Protein AF-0000000070118207 (afdb_homodimer)

pLDDT: mean 97.58, std 2.95, range [59.22, 99.0]

Organism: Actinoplanes teichomyceticus (NCBI:txid1867)

InterPro domains:
  IPR001926 Tryptophan synthase beta chain-like, PALP domain [PF00291] (26-289)
  IPR036052 Tryptophan synthase beta chain-like, PALP domain superfamily [G3DSA:3.40.50.1100] (10-292)
  IPR036052 Tryptophan synthase beta chain-like, PALP domain superfamily [G3DSA:3.40.50.1100] (43-137)
  IPR036052 Tryptophan synthase beta chain-like, PALP domain superfamily [SSF53686] (4-296)
  IPR050147 Serine/Threonine Dehydratase [PTHR48078] (29-297)

Sequence (596 aa):
MINLADVEAAARRIDGRIRHTPTVAAGPDRWFKLEYLQHAGSFKTRGMMHKILSGPVPAAGVIAASGGNAGLAAAYAAGELGVPAEVYVPVTAPAVKVAKLGKLGARVVQTGDEYAEAYAAALIRAEETGALFCHAYDDPDMVAGNGTIGLELPAEVDTVLVAVGGGGLIAGVIAALRDRVRIVGVEPVTACALHAALAAGGPVDVPVSGVAADSLGARRAGDIPYRLAADAQIESVLVEDDAIVDARRRLWDGHRIVVEHGTAAAYAALTSGAYRPAPGERVVTLLCGANTNPADLAMINLADVEAAARRIDGRIRHTPTVAAGPDRWFKLEYLQHAGSFKTRGMMHKILSGPVPAAGVIAASGGNAGLAAAYAAGELGVPAEVYVPVTAPAVKVAKLGKLGARVVQTGDEYAEAYAAALIRAEETGALFCHAYDDPDMVAGNGTIGLELPAEVDTVLVAVGGGGLIAGVIAALRDRVRIVGVEPVTACALHAALAAGGPVDVPVSGVAADSLGARRAGDIPYRLAADAQIESVLVEDDAIVDARRRLWDGHRIVVEHGTAAAYAALTSGAYRPAPGERVVTLLCGANTNPADLA

Structure (mmCIF, N/CA/C/O backbone):
data_AF-0000000070118207-model_v1
#
loop_
_entity.id
_entity.type
_entity.pdbx_description
1 polymer 'Threonine dehydratase'
#
loop_
_atom_site.group_PDB
_atom_site.id
_atom_site.type_symbol
_atom_site.label_atom_id
_atom_site.label_alt_id
_atom_site.label_comp_id
_atom_site.label_asym_id
_atom_site.label_entity_id
_atom_site.label_seq_id
_atom_site.pdbx_PDB_ins_code
_atom_site.Cartn_x
_atom_site.Cartn_y
_atom_site.Cartn_z
_atom_site.occupancy
_atom_site.B_iso_or_equiv
_atom_site.auth_seq_id
_atom_site.auth_comp_id
_atom_site.auth_asym_id
_atom_site.auth_atom_id
_atom_site.pdbx_PDB_model_num
ATOM 1 N N . MET A 1 1 ? -0.72 -35.562 -0.215 1 88.81 1 MET A N 1
ATOM 2 C CA . MET A 1 1 ? -1.321 -34.219 -0.336 1 88.81 1 MET A CA 1
ATOM 3 C C . MET A 1 1 ? -0.496 -33.188 0.412 1 88.81 1 MET A C 1
ATOM 5 O O . MET A 1 1 ? -0.029 -33.438 1.523 1 88.81 1 MET A O 1
ATOM 9 N N . ILE A 1 2 ? -0.221 -32.125 -0.202 1 96.69 2 ILE A N 1
ATOM 10 C CA . ILE A 1 2 ? 0.568 -31.047 0.407 1 96.69 2 ILE A CA 1
ATOM 11 C C . ILE A 1 2 ? -0.095 -30.594 1.705 1 96.69 2 ILE A C 1
ATOM 13 O O . ILE A 1 2 ? -1.307 -30.359 1.744 1 96.69 2 ILE A O 1
ATOM 17 N N . ASN A 1 3 ? 0.659 -30.562 2.818 1 97.94 3 ASN A N 1
ATOM 18 C CA . ASN A 1 3 ? 0.094 -30.234 4.125 1 97.94 3 ASN A CA 1
ATOM 19 C C . ASN A 1 3 ? 0.933 -29.203 4.859 1 97.94 3 ASN A C 1
ATOM 21 O O . ASN A 1 3 ? 1.854 -28.609 4.281 1 97.94 3 ASN A O 1
ATOM 25 N N . LEU A 1 4 ? 0.571 -28.984 6.102 1 98.56 4 LEU A N 1
ATOM 26 C CA . LEU A 1 4 ? 1.187 -27.922 6.898 1 98.56 4 LEU A CA 1
ATOM 27 C C . LEU A 1 4 ? 2.682 -28.172 7.066 1 98.56 4 LEU A C 1
ATOM 29 O O . LEU A 1 4 ? 3.479 -27.234 7.023 1 98.56 4 LEU A O 1
ATOM 33 N N . ALA A 1 5 ? 3.076 -29.375 7.191 1 98.62 5 ALA A N 1
ATOM 34 C CA . ALA A 1 5 ? 4.492 -29.703 7.344 1 98.62 5 ALA A CA 1
ATOM 35 C C . ALA A 1 5 ? 5.281 -29.297 6.102 1 98.62 5 ALA A C 1
ATOM 37 O O . ALA A 1 5 ? 6.414 -28.828 6.203 1 98.62 5 ALA A O 1
ATOM 38 N N . ASP A 1 6 ? 4.688 -29.531 4.953 1 98.81 6 ASP A N 1
ATOM 39 C CA . ASP A 1 6 ? 5.32 -29.125 3.701 1 98.81 6 ASP A CA 1
ATOM 40 C C . ASP A 1 6 ? 5.477 -27.609 3.629 1 98.81 6 ASP A C 1
ATOM 42 O O . ASP A 1 6 ? 6.504 -27.109 3.168 1 98.81 6 ASP A O 1
ATOM 46 N N . VAL A 1 7 ? 4.48 -26.875 4.105 1 98.94 7 VAL A N 1
ATOM 47 C CA . VAL A 1 7 ? 4.488 -25.422 4.09 1 98.94 7 VAL A CA 1
ATOM 48 C C . VAL A 1 7 ? 5.555 -24.906 5.051 1 98.94 7 VAL A C 1
ATOM 50 O O . VAL A 1 7 ? 6.289 -23.969 4.723 1 98.94 7 VAL A O 1
ATOM 53 N N . GLU A 1 8 ? 5.656 -25.516 6.195 1 98.88 8 GLU A N 1
ATOM 54 C CA . GLU A 1 8 ? 6.664 -25.125 7.176 1 98.88 8 GLU A CA 1
ATOM 55 C C . GLU A 1 8 ? 8.078 -25.375 6.648 1 98.88 8 GLU A C 1
ATOM 57 O O . GLU A 1 8 ? 8.977 -24.562 6.871 1 98.88 8 GLU A O 1
ATOM 62 N N . ALA A 1 9 ? 8.234 -26.484 5.969 1 98.81 9 ALA A N 1
ATOM 63 C CA . ALA A 1 9 ? 9.523 -26.766 5.344 1 98.81 9 ALA A CA 1
ATOM 64 C C . ALA A 1 9 ? 9.852 -25.734 4.27 1 98.81 9 ALA A C 1
ATOM 66 O O . ALA A 1 9 ? 10.992 -25.281 4.16 1 98.81 9 ALA A O 1
ATOM 67 N N . ALA A 1 10 ? 8.852 -25.375 3.52 1 98.94 10 ALA A N 1
ATOM 68 C CA . ALA A 1 10 ? 9.016 -24.344 2.498 1 98.94 10 ALA A CA 1
ATOM 69 C C . ALA A 1 10 ? 9.406 -23.016 3.125 1 98.94 10 ALA A C 1
ATOM 71 O O . ALA A 1 10 ? 10.281 -22.312 2.609 1 98.94 10 ALA A O 1
ATOM 72 N N . ALA A 1 11 ? 8.805 -22.672 4.27 1 98.88 11 ALA A N 1
ATOM 73 C CA . ALA A 1 11 ? 9.094 -21.422 4.969 1 98.88 11 ALA A CA 1
ATOM 74 C C . ALA A 1 11 ? 10.555 -21.359 5.379 1 98.88 11 ALA A C 1
ATOM 76 O O . ALA A 1 11 ? 11.203 -20.312 5.223 1 98.88 11 ALA A O 1
ATOM 77 N N . ARG A 1 12 ? 11.062 -22.453 5.859 1 98.69 12 ARG A N 1
ATOM 78 C CA . ARG A 1 12 ? 12.469 -22.5 6.25 1 98.69 12 ARG A CA 1
ATOM 79 C C . ARG A 1 12 ? 13.383 -22.328 5.035 1 98.69 12 ARG A C 1
ATOM 81 O O . ARG A 1 12 ? 14.398 -21.641 5.113 1 98.69 12 ARG A O 1
ATOM 88 N N . ARG A 1 13 ? 12.984 -22.875 3.945 1 98.62 13 ARG A N 1
ATOM 89 C CA . ARG A 1 13 ? 13.812 -22.891 2.744 1 98.62 13 ARG A CA 1
ATOM 90 C C . ARG A 1 13 ? 13.883 -21.5 2.119 1 98.62 13 ARG A C 1
ATOM 92 O O . ARG A 1 13 ? 14.93 -21.078 1.622 1 98.62 13 ARG A O 1
ATOM 99 N N . ILE A 1 14 ? 12.766 -20.734 2.182 1 98.69 14 ILE A N 1
ATOM 100 C CA . ILE A 1 14 ? 12.75 -19.469 1.458 1 98.69 14 ILE A CA 1
ATOM 101 C C . ILE A 1 14 ? 12.984 -18.312 2.43 1 98.69 14 ILE A C 1
ATOM 103 O O . ILE A 1 14 ? 12.898 -17.141 2.047 1 98.69 14 ILE A O 1
ATOM 107 N N . ASP A 1 15 ? 13.305 -18.656 3.688 1 97.75 15 ASP A N 1
ATOM 108 C CA . ASP A 1 15 ? 13.57 -17.641 4.695 1 97.75 15 ASP A CA 1
ATOM 109 C C . ASP A 1 15 ? 14.688 -16.703 4.242 1 97.75 15 ASP A C 1
ATOM 111 O O . ASP A 1 15 ? 15.719 -17.156 3.738 1 97.75 15 ASP A O 1
ATOM 115 N N . GLY A 1 16 ? 14.453 -15.367 4.359 1 96.31 16 GLY A N 1
ATOM 116 C CA . GLY A 1 16 ? 15.438 -14.367 3.975 1 96.31 16 GLY A CA 1
ATOM 117 C C . GLY A 1 16 ? 15.391 -14.031 2.498 1 96.31 16 GLY A C 1
ATOM 118 O O . GLY A 1 16 ? 16.062 -13.102 2.049 1 96.31 16 GLY A O 1
ATOM 119 N N . ARG A 1 17 ? 14.516 -14.703 1.699 1 97.56 17 ARG A N 1
ATOM 120 C CA . ARG A 1 17 ? 14.5 -14.508 0.253 1 97.56 17 ARG A CA 1
ATOM 121 C C . ARG A 1 17 ? 13.172 -13.906 -0.197 1 97.56 17 ARG A C 1
ATOM 123 O O . ARG A 1 17 ? 13 -13.57 -1.372 1 97.56 17 ARG A O 1
ATOM 130 N N . ILE A 1 18 ? 12.242 -13.828 0.753 1 97.88 18 ILE A N 1
ATOM 131 C CA . ILE A 1 18 ? 10.945 -13.211 0.516 1 97.88 18 ILE A CA 1
ATOM 132 C C . ILE A 1 18 ? 10.695 -12.125 1.554 1 97.88 18 ILE A C 1
ATOM 134 O O . ILE A 1 18 ? 11.43 -12.016 2.539 1 97.88 18 ILE A O 1
ATOM 138 N N . ARG A 1 19 ? 9.727 -11.305 1.311 1 97.81 19 ARG A N 1
ATOM 139 C CA . ARG A 1 19 ? 9.312 -10.312 2.295 1 97.81 19 ARG A CA 1
ATOM 140 C C . ARG A 1 19 ? 8.234 -10.875 3.217 1 97.81 19 ARG A C 1
ATOM 142 O O . ARG A 1 19 ? 7.336 -11.586 2.766 1 97.81 19 ARG A O 1
ATOM 149 N N . HIS A 1 20 ? 8.391 -10.648 4.488 1 97.31 20 HIS A N 1
ATOM 150 C CA . HIS A 1 20 ? 7.23 -10.781 5.359 1 97.31 20 HIS A CA 1
ATOM 151 C C . HIS A 1 20 ? 6.285 -9.594 5.191 1 97.31 20 HIS A C 1
ATOM 153 O O . HIS A 1 20 ? 6.648 -8.453 5.488 1 97.31 20 HIS A O 1
ATOM 159 N N . THR A 1 21 ? 5.094 -9.859 4.688 1 98.38 21 THR A N 1
ATOM 160 C CA . THR A 1 21 ? 4.176 -8.773 4.371 1 98.38 21 THR A CA 1
ATOM 161 C C . THR A 1 21 ? 3.199 -8.539 5.523 1 98.38 21 THR A C 1
ATOM 163 O O . THR A 1 21 ? 2.9 -9.461 6.285 1 98.38 21 THR A O 1
ATOM 166 N N . PRO A 1 22 ? 2.689 -7.359 5.688 1 98.25 22 PRO A N 1
ATOM 167 C CA . PRO A 1 22 ? 1.889 -7.047 6.875 1 98.25 22 PRO A CA 1
ATOM 168 C C . PRO A 1 22 ? 0.413 -7.398 6.699 1 98.25 22 PRO A C 1
ATOM 170 O O . PRO A 1 22 ? -0.063 -7.535 5.57 1 98.25 22 PRO A O 1
ATOM 173 N N . THR A 1 23 ? -0.222 -7.668 7.781 1 98.38 23 THR A N 1
ATOM 174 C CA . THR A 1 23 ? -1.674 -7.703 7.914 1 98.38 23 THR A CA 1
ATOM 175 C C . THR A 1 23 ? -2.18 -6.48 8.672 1 98.38 23 THR A C 1
ATOM 177 O O . THR A 1 23 ? -1.724 -6.199 9.781 1 98.38 23 THR A O 1
ATOM 180 N N . VAL A 1 24 ? -3.109 -5.715 8.016 1 97.81 24 VAL A N 1
ATOM 181 C CA . VAL A 1 24 ? -3.518 -4.449 8.617 1 97.81 24 VAL A CA 1
ATOM 182 C C . VAL A 1 24 ? -5.027 -4.453 8.852 1 97.81 24 VAL A C 1
ATOM 184 O O . VAL A 1 24 ? -5.781 -5.059 8.086 1 97.81 24 VAL A O 1
ATOM 187 N N . ALA A 1 25 ? -5.438 -3.758 9.859 1 95.94 25 ALA A N 1
ATOM 188 C CA . ALA A 1 25 ? -6.863 -3.641 10.156 1 95.94 25 ALA A CA 1
ATOM 189 C C . ALA A 1 25 ? -7.574 -2.807 9.094 1 95.94 25 ALA A C 1
ATOM 191 O O . ALA A 1 25 ? -7.105 -1.729 8.727 1 95.94 25 ALA A O 1
ATOM 192 N N . ALA A 1 26 ? -8.656 -3.314 8.594 1 95.38 26 ALA A N 1
ATOM 193 C CA . ALA A 1 26 ? -9.516 -2.613 7.645 1 95.38 26 ALA A CA 1
ATOM 194 C C . ALA A 1 26 ? -10.844 -2.227 8.281 1 95.38 26 ALA A C 1
ATOM 196 O O . ALA A 1 26 ? -11.648 -1.509 7.676 1 95.38 26 ALA A O 1
ATOM 197 N N . GLY A 1 27 ? -11.117 -2.66 9.445 1 92.38 27 GLY A N 1
ATOM 198 C CA . GLY A 1 27 ? -12.305 -2.469 10.258 1 92.38 27 GLY A CA 1
ATOM 199 C C . GLY A 1 27 ? -12.289 -3.279 11.539 1 92.38 27 GLY A C 1
ATOM 200 O O . GLY A 1 27 ? -11.281 -3.908 11.867 1 92.38 27 GLY A O 1
ATOM 201 N N . PRO A 1 28 ? -13.234 -3.301 12.406 1 90.94 28 PRO A N 1
ATOM 202 C CA . PRO A 1 28 ? -13.25 -3.977 13.711 1 90.94 28 PRO A CA 1
ATOM 203 C C . PRO A 1 28 ? -13.008 -5.48 13.594 1 90.94 28 PRO A C 1
ATOM 205 O O . PRO A 1 28 ? -12.289 -6.059 14.406 1 90.94 28 PRO A O 1
ATOM 208 N N . ASP A 1 29 ? -13.484 -6.148 12.531 1 95.62 29 ASP A N 1
ATOM 209 C CA . ASP A 1 29 ? -13.32 -7.586 12.352 1 95.62 29 ASP A CA 1
ATOM 210 C C . ASP A 1 29 ? -12.867 -7.914 10.93 1 95.62 29 ASP A C 1
ATOM 212 O O . ASP A 1 29 ? -13.211 -8.961 10.391 1 95.62 29 ASP A O 1
ATOM 216 N N . ARG A 1 30 ? -12.188 -6.973 10.383 1 97.44 30 ARG A N 1
ATOM 217 C CA . ARG A 1 30 ? -11.742 -7.098 8.992 1 97.44 30 ARG A CA 1
ATOM 218 C C . ARG A 1 30 ? -10.273 -6.734 8.859 1 97.44 30 ARG A C 1
ATOM 220 O O . ARG A 1 30 ? -9.805 -5.758 9.453 1 97.44 30 ARG A O 1
ATOM 227 N N . TRP A 1 31 ? -9.539 -7.539 8.125 1 98.38 31 TRP A N 1
ATOM 228 C CA . TRP A 1 31 ? -8.125 -7.258 7.879 1 98.38 31 TRP A CA 1
ATOM 229 C C . TRP A 1 31 ? -7.777 -7.461 6.406 1 98.38 31 TRP A C 1
ATOM 231 O O . TRP A 1 31 ? -8.445 -8.227 5.707 1 98.38 31 TRP A O 1
ATOM 241 N N . PHE A 1 32 ? -6.777 -6.734 5.969 1 98.81 32 PHE A N 1
ATOM 242 C CA . PHE A 1 32 ? -6.129 -6.973 4.684 1 98.81 32 PHE A CA 1
ATOM 243 C C . PHE A 1 32 ? -4.738 -7.559 4.883 1 98.81 32 PHE A C 1
ATOM 245 O O . PHE A 1 32 ? -3.938 -7.023 5.656 1 98.81 32 PHE A O 1
ATOM 252 N N . LYS A 1 33 ? -4.473 -8.703 4.312 1 98.94 33 LYS A N 1
ATOM 253 C CA . LYS A 1 33 ? -3.1 -9.172 4.145 1 98.94 33 LYS A CA 1
ATOM 254 C C . LYS A 1 33 ? -2.459 -8.562 2.898 1 98.94 33 LYS A C 1
ATOM 256 O O . LYS A 1 33 ? -2.883 -8.852 1.776 1 98.94 33 LYS A O 1
ATOM 261 N N . LEU A 1 34 ? -1.424 -7.73 3.055 1 98.88 34 LEU A N 1
ATOM 262 C CA . LEU A 1 34 ? -0.889 -6.91 1.972 1 98.88 34 LEU A CA 1
ATOM 263 C C . LEU A 1 34 ? 0.217 -7.648 1.226 1 98.88 34 LEU A C 1
ATOM 265 O O . LEU A 1 34 ? 1.334 -7.145 1.101 1 98.88 34 LEU A O 1
ATOM 269 N N . GLU A 1 35 ? -0.147 -8.727 0.58 1 98.88 35 GLU A N 1
ATOM 270 C CA . GLU A 1 35 ? 0.821 -9.586 -0.088 1 98.88 35 GLU A CA 1
ATOM 271 C C . GLU A 1 35 ? 1.295 -8.977 -1.402 1 98.88 35 GLU A C 1
ATOM 273 O O . GLU A 1 35 ? 2.32 -9.383 -1.951 1 98.88 35 GLU A O 1
ATOM 278 N N . TYR A 1 36 ? 0.606 -7.938 -1.916 1 98.81 36 TYR A N 1
ATOM 279 C CA . TYR A 1 36 ? 1.055 -7.25 -3.123 1 98.81 36 TYR A CA 1
ATOM 280 C C . TYR A 1 36 ? 2.396 -6.566 -2.895 1 98.81 36 TYR A C 1
ATOM 282 O O . TYR A 1 36 ? 3.084 -6.203 -3.852 1 98.81 36 TYR A O 1
ATOM 290 N N . LEU A 1 37 ? 2.814 -6.434 -1.637 1 98.75 37 LEU A N 1
ATOM 291 C CA . LEU A 1 37 ? 4.086 -5.809 -1.287 1 98.75 37 LEU A CA 1
ATOM 292 C C . LEU A 1 37 ? 5.242 -6.781 -1.477 1 98.75 37 LEU A C 1
ATOM 294 O O . LEU A 1 37 ? 6.406 -6.406 -1.326 1 98.75 37 LEU A O 1
ATOM 298 N N . GLN A 1 38 ? 5.016 -8.016 -1.833 1 98.69 38 GLN A N 1
ATOM 299 C CA . GLN A 1 38 ? 6.051 -9.023 -2.043 1 98.69 38 GLN A CA 1
ATOM 300 C C . GLN A 1 38 ? 6.918 -8.68 -3.248 1 98.69 38 GLN A C 1
ATOM 302 O O . GLN A 1 38 ? 6.5 -7.922 -4.125 1 98.69 38 GLN A O 1
ATOM 307 N N . HIS A 1 39 ? 8.141 -9.219 -3.268 1 98.31 39 HIS A N 1
ATOM 308 C CA . HIS A 1 39 ? 9 -9.109 -4.441 1 98.31 39 HIS A CA 1
ATOM 309 C C . HIS A 1 39 ? 8.242 -9.477 -5.715 1 98.31 39 HIS A C 1
ATOM 311 O O . HIS A 1 39 ? 7.426 -10.398 -5.715 1 98.31 39 HIS A O 1
ATOM 317 N N . ALA A 1 40 ? 8.5 -8.68 -6.703 1 98.12 40 ALA A N 1
ATOM 318 C CA . ALA A 1 40 ? 7.883 -8.875 -8.016 1 98.12 40 ALA A CA 1
ATOM 319 C C . ALA A 1 40 ? 6.387 -8.594 -7.969 1 98.12 40 ALA A C 1
ATOM 321 O O . ALA A 1 40 ? 5.664 -8.867 -8.93 1 98.12 40 ALA A O 1
ATOM 322 N N . GLY A 1 41 ? 5.785 -8.172 -6.867 1 98.31 41 GLY A N 1
ATOM 323 C CA . GLY A 1 41 ? 4.496 -7.5 -6.797 1 98.31 41 GLY A CA 1
ATOM 324 C C . GLY A 1 41 ? 3.344 -8.453 -6.543 1 98.31 41 GLY A C 1
ATOM 325 O O . GLY A 1 41 ? 2.178 -8.07 -6.648 1 98.31 41 GLY A O 1
ATOM 326 N N . SER A 1 42 ? 3.678 -9.805 -6.215 1 98.75 42 SER A N 1
ATOM 327 C CA . SER A 1 42 ? 2.578 -10.742 -6 1 98.75 42 SER A CA 1
ATOM 328 C C . SER A 1 42 ? 3.016 -11.914 -5.133 1 98.75 42 SER A C 1
ATOM 330 O O . SER A 1 42 ? 4.211 -12.117 -4.906 1 98.75 42 SER A O 1
ATOM 332 N N . PHE A 1 43 ? 2.047 -12.727 -4.754 1 98.81 43 PHE A N 1
ATOM 333 C CA . PHE A 1 43 ? 2.234 -13.898 -3.914 1 98.81 43 PHE A CA 1
ATOM 334 C C . PHE A 1 43 ? 3.082 -14.945 -4.625 1 98.81 43 PHE A C 1
ATOM 336 O O . PHE A 1 43 ? 3.684 -15.805 -3.98 1 98.81 43 PHE A O 1
ATOM 343 N N . LYS A 1 44 ? 3.156 -14.859 -5.941 1 98.75 44 LYS A N 1
ATOM 344 C CA . LYS A 1 44 ? 3.764 -15.938 -6.715 1 98.75 44 LYS A CA 1
ATOM 345 C C . LYS A 1 44 ? 5.262 -16.031 -6.438 1 98.75 44 LYS A C 1
ATOM 347 O O . LYS A 1 44 ? 5.875 -17.078 -6.688 1 98.75 44 LYS A O 1
ATOM 352 N N . THR A 1 45 ? 5.812 -15.008 -5.941 1 98.81 45 THR A N 1
ATOM 353 C CA . THR A 1 45 ? 7.238 -15.031 -5.641 1 98.81 45 THR A CA 1
ATOM 354 C C . THR A 1 45 ? 7.559 -16.094 -4.598 1 98.81 45 THR A C 1
ATOM 356 O O . THR A 1 45 ? 8.586 -16.766 -4.691 1 98.81 45 THR A O 1
ATOM 359 N N . ARG A 1 46 ? 6.691 -16.312 -3.602 1 98.88 46 ARG A N 1
ATOM 360 C CA . ARG A 1 46 ? 6.918 -17.312 -2.574 1 98.88 46 ARG A CA 1
ATOM 361 C C . ARG A 1 46 ? 7.047 -18.703 -3.195 1 98.88 46 ARG A C 1
ATOM 363 O O . ARG A 1 46 ? 8.039 -19.406 -2.971 1 98.88 46 ARG A O 1
ATOM 370 N N . GLY A 1 47 ? 6.043 -19.016 -3.998 1 98.88 47 GLY A N 1
ATOM 371 C CA . GLY A 1 47 ? 6.012 -20.328 -4.609 1 98.88 47 GLY A CA 1
ATOM 372 C C . GLY A 1 47 ? 7.133 -20.547 -5.609 1 98.88 47 GLY A C 1
ATOM 373 O O . GLY A 1 47 ? 7.762 -21.609 -5.613 1 98.88 47 GLY A O 1
ATOM 374 N N . MET A 1 48 ? 7.395 -19.547 -6.453 1 98.81 48 MET A N 1
ATOM 375 C CA . MET A 1 48 ? 8.43 -19.688 -7.48 1 98.81 48 MET A CA 1
ATOM 376 C C . MET A 1 48 ? 9.812 -19.812 -6.848 1 98.81 48 MET A C 1
ATOM 378 O O . MET A 1 48 ? 10.625 -20.625 -7.289 1 98.81 48 MET A O 1
ATOM 382 N N . MET A 1 49 ? 10.07 -18.984 -5.809 1 98.88 49 MET A N 1
ATOM 383 C CA . MET A 1 49 ? 11.336 -19.094 -5.086 1 98.88 49 MET A CA 1
ATOM 384 C C . MET A 1 49 ? 11.508 -20.484 -4.496 1 98.88 49 MET A C 1
ATOM 386 O O . MET A 1 49 ? 12.57 -21.109 -4.648 1 98.88 49 MET A O 1
ATOM 390 N N . HIS A 1 50 ? 10.445 -21 -3.879 1 98.94 50 HIS A N 1
ATOM 391 C CA . HIS A 1 50 ? 10.516 -22.328 -3.279 1 98.94 50 HIS A CA 1
ATOM 392 C C . HIS A 1 50 ? 10.711 -23.406 -4.344 1 98.94 50 HIS A C 1
ATOM 394 O O . HIS A 1 50 ? 11.516 -24.328 -4.16 1 98.94 50 HIS A O 1
ATOM 400 N N . LYS A 1 51 ? 9.938 -23.297 -5.457 1 98.69 51 LYS A N 1
ATOM 401 C CA . LYS A 1 51 ? 10.055 -24.266 -6.547 1 98.69 51 LYS A CA 1
ATOM 402 C C . LYS A 1 51 ? 11.5 -24.375 -7.031 1 98.69 51 LYS A C 1
ATOM 404 O O . LYS A 1 51 ? 12.039 -25.484 -7.141 1 98.69 51 LYS A O 1
ATOM 409 N N . ILE A 1 52 ? 12.148 -23.266 -7.23 1 98.69 52 ILE A N 1
ATOM 410 C CA . ILE A 1 52 ? 13.5 -23.234 -7.777 1 98.69 52 ILE A CA 1
ATOM 411 C C . ILE A 1 52 ? 14.492 -23.75 -6.734 1 98.69 52 ILE A C 1
ATOM 413 O O . ILE A 1 52 ? 15.438 -24.469 -7.066 1 98.69 52 ILE A O 1
ATOM 417 N N . LEU A 1 53 ? 14.227 -23.531 -5.465 1 98.56 53 LEU A N 1
ATOM 418 C CA . LEU A 1 53 ? 15.141 -23.906 -4.391 1 98.56 53 LEU A CA 1
ATOM 419 C C . LEU A 1 53 ? 14.938 -25.359 -3.988 1 98.56 53 LEU A C 1
ATOM 421 O O . LEU A 1 53 ? 15.742 -25.922 -3.244 1 98.56 53 LEU A O 1
ATOM 425 N N . SER A 1 54 ? 13.859 -26 -4.387 1 98.06 54 SER A N 1
ATOM 426 C CA . SER A 1 54 ? 13.461 -27.312 -3.885 1 98.06 54 SER A CA 1
ATOM 427 C C . SER A 1 54 ? 14.305 -28.422 -4.504 1 98.06 54 SER A C 1
ATOM 429 O O . SER A 1 54 ? 14.227 -29.578 -4.082 1 98.06 54 SER A O 1
ATOM 431 N N . GLY A 1 55 ? 15.109 -28.203 -5.484 1 96.06 55 GLY A N 1
ATOM 432 C CA . GLY A 1 55 ? 15.969 -29.172 -6.141 1 96.06 55 GLY A CA 1
ATOM 433 C C . GLY A 1 55 ? 17.094 -28.531 -6.934 1 96.06 55 GLY A C 1
ATOM 434 O O . GLY A 1 55 ? 17.234 -27.297 -6.949 1 96.06 55 GLY A O 1
ATOM 435 N N . PRO A 1 56 ? 17.875 -29.344 -7.52 1 95.69 56 PRO A N 1
ATOM 436 C CA . PRO A 1 56 ? 18.922 -28.781 -8.375 1 95.69 56 PRO A CA 1
ATOM 437 C C . PRO A 1 56 ? 18.359 -28.062 -9.602 1 95.69 56 PRO A C 1
ATOM 439 O O . PRO A 1 56 ? 17.359 -28.5 -10.172 1 95.69 56 PRO A O 1
ATOM 442 N N . VAL A 1 57 ? 18.969 -26.953 -9.891 1 97.19 57 VAL A N 1
ATOM 443 C CA . VAL A 1 57 ? 18.594 -26.234 -11.102 1 97.19 57 VAL A CA 1
ATOM 444 C C . VAL A 1 57 ? 19.547 -26.609 -12.234 1 97.19 57 VAL A C 1
ATOM 446 O O . VAL A 1 57 ? 20.766 -26.422 -12.125 1 97.19 57 VAL A O 1
ATOM 449 N N . PRO A 1 58 ? 18.969 -27.109 -13.281 1 97.81 58 PRO A N 1
ATOM 450 C CA . PRO A 1 58 ? 19.812 -27.469 -14.422 1 97.81 58 PRO A CA 1
ATOM 451 C C . PRO A 1 58 ? 20.578 -26.266 -14.984 1 97.81 58 PRO A C 1
ATOM 453 O O . PRO A 1 58 ? 20.203 -25.125 -14.727 1 97.81 58 PRO A O 1
ATOM 456 N N . ALA A 1 59 ? 21.594 -26.578 -15.727 1 97.56 59 ALA A N 1
ATOM 457 C CA . ALA A 1 59 ? 22.422 -25.531 -16.328 1 97.56 59 ALA A CA 1
ATOM 458 C C . ALA A 1 59 ? 21.578 -24.641 -17.25 1 97.56 59 ALA A C 1
ATOM 460 O O . ALA A 1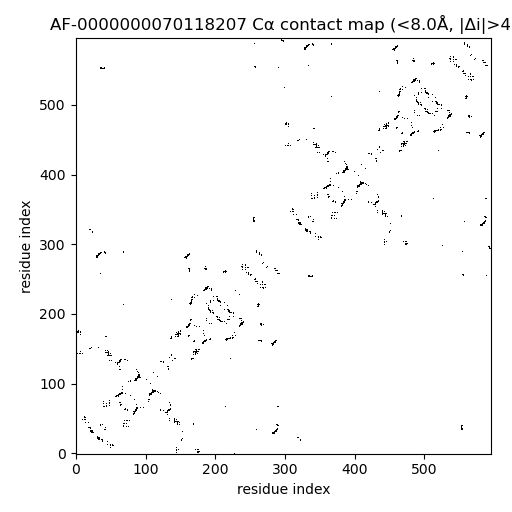 59 ? 21.844 -23.438 -17.359 1 97.56 59 ALA A O 1
ATOM 461 N N . ALA A 1 60 ? 20.562 -25.219 -17.812 1 98.06 60 ALA A N 1
ATOM 462 C CA . ALA A 1 60 ? 19.703 -24.5 -18.734 1 98.06 60 ALA A CA 1
ATOM 463 C C . ALA A 1 60 ? 18.766 -23.547 -17.984 1 98.06 60 ALA A C 1
ATOM 465 O O . ALA A 1 60 ? 18.109 -22.703 -18.609 1 98.06 60 ALA A O 1
ATOM 466 N N . GLY A 1 61 ? 18.703 -23.672 -16.688 1 98.62 61 GLY A N 1
ATOM 467 C CA . GLY A 1 61 ? 17.953 -22.719 -15.867 1 98.62 61 GLY A CA 1
ATOM 468 C C . GLY A 1 61 ? 16.484 -23.094 -15.727 1 98.62 61 GLY A C 1
ATOM 469 O O . GLY A 1 61 ? 16.141 -24.266 -15.555 1 98.62 61 GLY A O 1
ATOM 470 N N . VAL A 1 62 ? 15.664 -22.031 -15.688 1 98.81 62 VAL A N 1
ATOM 471 C CA . VAL A 1 62 ? 14.242 -22.234 -15.469 1 98.81 62 VAL A CA 1
ATOM 472 C C . VAL A 1 62 ? 13.453 -21.656 -16.641 1 98.81 62 VAL A C 1
ATOM 474 O O . VAL A 1 62 ? 13.93 -20.766 -17.344 1 98.81 62 VAL A O 1
ATOM 477 N N . ILE A 1 63 ? 12.219 -22.219 -16.875 1 98.81 63 ILE A N 1
ATOM 478 C CA . ILE A 1 63 ? 11.328 -21.766 -17.938 1 98.81 63 ILE A CA 1
ATOM 479 C C . ILE A 1 63 ? 9.922 -21.562 -17.375 1 98.81 63 ILE A C 1
ATOM 481 O O . ILE A 1 63 ? 9.422 -22.391 -16.609 1 98.81 63 ILE A O 1
ATOM 485 N N . ALA A 1 64 ? 9.359 -20.484 -17.641 1 98.5 64 ALA A N 1
ATOM 486 C CA . ALA A 1 64 ? 7.953 -20.219 -17.359 1 98.5 64 ALA A CA 1
ATOM 487 C C . ALA A 1 64 ? 7.219 -19.734 -18.609 1 98.5 64 ALA A C 1
ATOM 489 O O . ALA A 1 64 ? 7.844 -19.219 -19.547 1 98.5 64 ALA A O 1
ATOM 490 N N . ALA A 1 65 ? 5.902 -19.984 -18.641 1 97.69 65 ALA A N 1
ATOM 491 C CA . ALA A 1 65 ? 5.047 -19.484 -19.703 1 97.69 65 ALA A CA 1
ATOM 492 C C . ALA A 1 65 ? 3.984 -18.531 -19.156 1 97.69 65 ALA A C 1
ATOM 494 O O . ALA A 1 65 ? 2.854 -18.938 -18.891 1 97.69 65 ALA A O 1
ATOM 495 N N . SER A 1 66 ? 4.297 -17.281 -18.984 1 95.88 66 SER A N 1
ATOM 496 C CA . SER A 1 66 ? 3.391 -16.266 -18.453 1 95.88 66 SER A CA 1
ATOM 497 C C . SER A 1 66 ? 3.98 -14.867 -18.594 1 95.88 66 SER A C 1
ATOM 499 O O . SER A 1 66 ? 5.152 -14.648 -18.281 1 95.88 66 SER A O 1
ATOM 501 N N . GLY A 1 67 ? 3.18 -13.961 -19.094 1 92.06 67 GLY A N 1
ATOM 502 C CA . GLY A 1 67 ? 3.58 -12.562 -19.094 1 92.06 67 GLY A CA 1
ATOM 503 C C . GLY A 1 67 ? 3.176 -11.82 -17.844 1 92.06 67 GLY A C 1
ATOM 504 O O . GLY A 1 67 ? 3.449 -10.633 -17.688 1 92.06 67 GLY A O 1
ATOM 505 N N . GLY A 1 68 ? 2.555 -12.516 -16.922 1 95.69 68 GLY A N 1
ATOM 506 C CA . GLY A 1 68 ? 2.029 -11.883 -15.719 1 95.69 68 GLY A CA 1
ATOM 507 C C . GLY A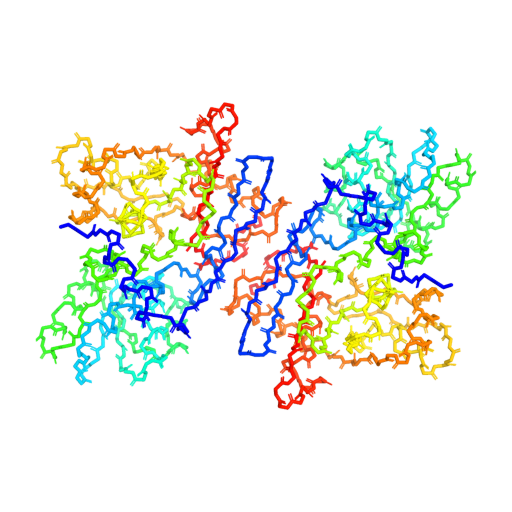 1 68 ? 2.787 -12.266 -14.461 1 95.69 68 GLY A C 1
ATOM 508 O O . GLY A 1 68 ? 4.016 -12.383 -14.484 1 95.69 68 GLY A O 1
ATOM 509 N N . ASN A 1 69 ? 2.084 -12.492 -13.406 1 97.88 69 ASN A N 1
ATOM 510 C CA . ASN A 1 69 ? 2.654 -12.672 -12.07 1 97.88 69 ASN A CA 1
ATOM 511 C C . ASN A 1 69 ? 3.572 -13.891 -12.016 1 97.88 69 ASN A C 1
ATOM 513 O O . ASN A 1 69 ? 4.617 -13.852 -11.367 1 97.88 69 ASN A O 1
ATOM 517 N N . ALA A 1 70 ? 3.18 -14.93 -12.688 1 98.12 70 ALA A N 1
ATOM 518 C CA . ALA A 1 70 ? 4.012 -16.125 -12.664 1 98.12 70 ALA A CA 1
ATOM 519 C C . ALA A 1 70 ? 5.352 -15.883 -13.352 1 98.12 70 ALA A C 1
ATOM 521 O O . ALA A 1 70 ? 6.402 -16.25 -12.828 1 98.12 70 ALA A O 1
ATOM 522 N N . GLY A 1 71 ? 5.27 -15.266 -14.516 1 98.31 71 GLY A N 1
ATOM 523 C CA . GLY A 1 71 ? 6.5 -14.953 -15.227 1 98.31 71 GLY A CA 1
ATOM 524 C C . GLY A 1 71 ? 7.395 -13.992 -14.469 1 98.31 71 GLY A C 1
ATOM 525 O O . GLY A 1 71 ? 8.609 -14.203 -14.375 1 98.31 71 GLY A O 1
ATOM 526 N N . LEU A 1 72 ? 6.816 -12.961 -13.922 1 98.56 72 LEU A N 1
ATOM 527 C CA . LEU A 1 72 ? 7.57 -11.977 -13.156 1 98.56 72 LEU A CA 1
ATOM 528 C C . LEU A 1 72 ? 8.219 -12.617 -11.938 1 98.56 72 LEU A C 1
ATOM 530 O O . LEU A 1 72 ? 9.391 -12.359 -11.641 1 98.56 72 LEU A O 1
ATOM 534 N N . ALA A 1 73 ? 7.512 -13.445 -11.266 1 98.81 73 ALA A N 1
ATOM 535 C CA . ALA A 1 73 ? 8.023 -14.133 -10.086 1 98.81 73 ALA A CA 1
ATOM 536 C C . ALA A 1 73 ? 9.172 -15.062 -10.445 1 98.81 73 ALA A C 1
ATOM 538 O O . ALA A 1 73 ? 10.188 -15.117 -9.742 1 98.81 73 ALA A O 1
ATOM 539 N N . ALA A 1 74 ? 8.992 -15.805 -11.531 1 98.75 74 ALA A N 1
ATOM 540 C CA . ALA A 1 74 ? 10.039 -16.719 -11.984 1 98.75 74 ALA A CA 1
ATOM 541 C C . ALA A 1 74 ? 11.312 -15.945 -12.352 1 98.75 74 ALA A C 1
ATOM 543 O O . ALA A 1 74 ? 12.414 -16.328 -11.945 1 98.75 74 ALA A O 1
ATOM 544 N N . ALA A 1 75 ? 11.117 -14.891 -13.117 1 98.69 75 ALA A N 1
ATOM 545 C CA . ALA A 1 75 ? 12.242 -14.055 -13.523 1 98.69 75 ALA A CA 1
ATOM 546 C C . ALA A 1 75 ? 12.969 -13.477 -12.312 1 98.69 75 ALA A C 1
ATOM 548 O O . ALA A 1 75 ? 14.195 -13.531 -12.234 1 98.69 75 ALA A O 1
ATOM 549 N N . TYR A 1 76 ? 12.25 -12.984 -11.367 1 98.69 76 TYR A N 1
ATOM 550 C CA . TYR A 1 76 ? 12.836 -12.398 -10.172 1 98.69 76 TYR A CA 1
ATOM 551 C C . TYR A 1 76 ? 13.617 -13.445 -9.375 1 98.69 76 TYR A C 1
ATOM 553 O O . TYR A 1 76 ? 14.773 -13.219 -9.023 1 98.69 76 TYR A O 1
ATOM 561 N N . ALA A 1 77 ? 12.938 -14.562 -9.078 1 98.75 77 ALA A N 1
ATOM 562 C CA . ALA A 1 77 ? 13.562 -15.617 -8.273 1 98.75 77 ALA A CA 1
ATOM 563 C C . ALA A 1 77 ? 14.828 -16.125 -8.945 1 98.75 77 ALA A C 1
ATOM 565 O O . ALA A 1 77 ? 15.852 -16.312 -8.281 1 98.75 77 ALA A O 1
ATOM 566 N N . ALA A 1 78 ? 14.766 -16.344 -10.258 1 98.69 78 ALA A N 1
ATOM 567 C CA . ALA A 1 78 ? 15.938 -16.797 -11 1 98.69 78 ALA A CA 1
ATOM 568 C C . ALA A 1 78 ? 17.078 -15.789 -10.906 1 98.69 78 ALA A C 1
ATOM 570 O O . ALA A 1 78 ? 18.234 -16.156 -10.688 1 98.69 78 ALA A O 1
ATOM 571 N N . GLY A 1 79 ? 16.766 -14.539 -11.109 1 98.25 79 GLY A N 1
ATOM 572 C CA . GLY A 1 79 ? 17.766 -13.492 -10.984 1 98.25 79 GLY A CA 1
ATOM 573 C C . GLY A 1 79 ? 18.438 -13.469 -9.625 1 98.25 79 GLY A C 1
ATOM 574 O O . GLY A 1 79 ? 19.656 -13.367 -9.531 1 98.25 79 GLY A O 1
ATOM 575 N N . GLU A 1 80 ? 17.656 -13.586 -8.57 1 97.75 80 GLU A N 1
ATOM 576 C CA . GLU A 1 80 ? 18.156 -13.586 -7.203 1 97.75 80 GLU A CA 1
ATOM 577 C C . GLU A 1 80 ? 19.094 -14.773 -6.957 1 97.75 80 GLU A C 1
ATOM 579 O O . GLU A 1 80 ? 20.031 -14.68 -6.172 1 97.75 80 GLU A O 1
ATOM 584 N N . LEU A 1 81 ? 18.781 -15.852 -7.641 1 98 81 LEU A N 1
ATOM 585 C CA . LEU A 1 81 ? 19.531 -17.078 -7.402 1 98 81 LEU A CA 1
ATOM 586 C C . LEU A 1 81 ? 20.656 -17.234 -8.414 1 98 81 LEU A C 1
ATOM 588 O O . LEU A 1 81 ? 21.438 -18.188 -8.344 1 98 81 LEU A O 1
ATOM 592 N N . GLY A 1 82 ? 20.75 -16.328 -9.406 1 97.88 82 GLY A N 1
ATOM 593 C CA . GLY A 1 82 ? 21.828 -16.328 -10.383 1 97.88 82 GLY A CA 1
ATOM 594 C C . GLY A 1 82 ? 21.703 -17.438 -11.414 1 97.88 82 GLY A C 1
ATOM 595 O O . GLY A 1 82 ? 22.703 -18.016 -11.836 1 97.88 82 GLY A O 1
ATOM 596 N N . VAL A 1 83 ? 20.5 -17.828 -11.727 1 98.25 83 VAL A N 1
ATOM 597 C CA . VAL A 1 83 ? 20.312 -18.875 -12.734 1 98.25 83 VAL A CA 1
ATOM 598 C C . VAL A 1 83 ? 19.578 -18.297 -13.945 1 98.25 83 VAL A C 1
ATOM 600 O O . VAL A 1 83 ? 18.812 -17.328 -13.812 1 98.25 83 VAL A O 1
ATOM 603 N N . PRO A 1 84 ? 19.766 -18.875 -15.117 1 98.38 84 PRO A N 1
ATOM 604 C CA . PRO A 1 84 ? 19.078 -18.375 -16.312 1 98.38 84 PRO A CA 1
ATOM 605 C C . PRO A 1 84 ? 17.578 -18.594 -16.266 1 98.38 84 PRO A C 1
ATOM 607 O O . PRO A 1 84 ? 17.109 -19.578 -15.688 1 98.38 84 PRO A O 1
ATOM 610 N N . ALA A 1 85 ? 16.891 -17.688 -16.859 1 98.75 85 ALA A N 1
ATOM 611 C CA . ALA A 1 85 ? 15.438 -17.797 -16.938 1 98.75 85 ALA A CA 1
ATOM 612 C C . ALA A 1 85 ? 14.938 -17.438 -18.328 1 98.75 85 ALA A C 1
ATOM 614 O O . ALA A 1 85 ? 15.375 -16.453 -18.922 1 98.75 85 ALA A O 1
ATOM 615 N N . GLU A 1 86 ? 14.078 -18.25 -18.859 1 98.75 86 GLU A N 1
ATOM 616 C CA . GLU A 1 86 ? 13.32 -17.953 -20.078 1 98.75 86 GLU A CA 1
ATOM 617 C C . GLU A 1 86 ? 11.828 -17.844 -19.781 1 98.75 86 GLU A C 1
ATOM 619 O O . GLU A 1 86 ? 11.266 -18.688 -19.094 1 98.75 86 GLU A O 1
ATOM 624 N N . VAL A 1 87 ? 11.273 -16.828 -20.297 1 98.81 87 VAL A N 1
ATOM 625 C CA . VAL A 1 87 ? 9.836 -16.641 -20.141 1 98.81 87 VAL A CA 1
ATOM 626 C C . VAL A 1 87 ? 9.164 -16.562 -21.5 1 98.81 87 VAL A C 1
ATOM 628 O O . VAL A 1 87 ? 9.547 -15.742 -22.344 1 98.81 87 VAL A O 1
ATOM 631 N N . TYR A 1 88 ? 8.188 -17.391 -21.703 1 98.75 88 TYR A N 1
ATOM 632 C CA . TYR A 1 88 ? 7.473 -17.484 -22.969 1 98.75 88 TYR A CA 1
ATOM 633 C C . TYR A 1 88 ? 6.152 -16.719 -22.906 1 98.75 88 TYR A C 1
ATOM 635 O O . TYR A 1 88 ? 5.387 -16.875 -21.953 1 98.75 88 TYR A O 1
ATOM 643 N N . VAL A 1 89 ? 5.922 -15.891 -23.875 1 98.25 89 VAL A N 1
ATOM 644 C CA . VAL A 1 89 ? 4.68 -15.141 -24.016 1 98.25 89 VAL A CA 1
ATOM 645 C C . VAL A 1 89 ? 4.254 -15.109 -25.484 1 98.25 89 VAL A C 1
ATOM 647 O O . VAL A 1 89 ? 5.078 -15.312 -26.375 1 98.25 89 VAL A O 1
ATOM 650 N N . PRO A 1 90 ? 2.949 -14.938 -25.734 1 97.38 90 PRO A N 1
ATOM 651 C CA . PRO A 1 90 ? 2.541 -14.773 -27.141 1 97.38 90 PRO A CA 1
ATOM 652 C C . PRO A 1 90 ? 3.156 -13.539 -27.797 1 97.38 90 PRO A C 1
ATOM 654 O O . PRO A 1 90 ? 3.549 -12.602 -27.094 1 97.38 90 PRO A O 1
ATOM 657 N N . VAL A 1 91 ? 3.188 -13.555 -29.078 1 97.38 91 VAL A N 1
ATOM 658 C CA . VAL A 1 91 ? 3.754 -12.43 -29.828 1 97.38 91 VAL A CA 1
ATOM 659 C C . VAL A 1 91 ? 2.924 -11.172 -29.578 1 97.38 91 VAL A C 1
ATOM 661 O O . VAL A 1 91 ? 3.418 -10.055 -29.75 1 97.38 91 VAL A O 1
ATOM 664 N N . THR A 1 92 ? 1.703 -11.375 -29.141 1 94.94 92 THR A N 1
ATOM 665 C CA . THR A 1 92 ? 0.774 -10.266 -28.938 1 94.94 92 THR A CA 1
ATOM 666 C C . THR A 1 92 ? 0.926 -9.688 -27.531 1 94.94 92 THR A C 1
ATOM 668 O O . THR A 1 92 ? 0.261 -8.711 -27.188 1 94.94 92 THR A O 1
ATOM 671 N N . ALA A 1 93 ? 1.742 -10.25 -26.719 1 94.25 93 ALA A N 1
ATOM 672 C CA . ALA A 1 93 ? 1.926 -9.75 -25.344 1 94.25 93 ALA A CA 1
ATOM 673 C C . ALA A 1 93 ? 2.34 -8.281 -25.359 1 94.25 93 ALA A C 1
ATOM 675 O O . ALA A 1 93 ? 3.211 -7.879 -26.125 1 94.25 93 ALA A O 1
ATOM 676 N N . PRO A 1 94 ? 1.672 -7.445 -24.547 1 91.62 94 PRO A N 1
ATOM 677 C CA . PRO A 1 94 ? 2.025 -6.027 -24.484 1 91.62 94 PRO A CA 1
ATOM 678 C C . PRO A 1 94 ? 3.514 -5.797 -24.234 1 91.62 94 PRO A C 1
ATOM 680 O O . PRO A 1 94 ? 4.129 -6.512 -23.438 1 91.62 94 PRO A O 1
ATOM 683 N N . ALA A 1 95 ? 4.035 -4.793 -24.844 1 93.06 95 ALA A N 1
ATOM 684 C CA . ALA A 1 95 ? 5.457 -4.465 -24.766 1 93.06 95 ALA A CA 1
ATOM 685 C C . ALA A 1 95 ? 5.879 -4.176 -23.328 1 93.06 95 ALA A C 1
ATOM 687 O O . ALA A 1 95 ? 6.988 -4.52 -22.906 1 93.06 95 ALA A O 1
ATOM 688 N N . VAL A 1 96 ? 4.977 -3.592 -22.578 1 89.75 96 VAL A N 1
ATOM 689 C CA . VAL A 1 96 ? 5.281 -3.207 -21.203 1 89.75 96 VAL A CA 1
ATOM 690 C C . VAL A 1 96 ? 5.543 -4.453 -20.375 1 89.75 96 VAL A C 1
ATOM 692 O O . VAL A 1 96 ? 6.422 -4.453 -19.5 1 89.75 96 VAL A O 1
ATOM 695 N N . LYS A 1 97 ? 4.883 -5.453 -20.609 1 91.62 97 LYS A N 1
ATOM 696 C CA . LYS A 1 97 ? 5.059 -6.711 -19.891 1 91.62 97 LYS A CA 1
ATOM 697 C C . LYS A 1 97 ? 6.387 -7.367 -20.25 1 91.62 97 LYS A C 1
ATOM 699 O O . LYS A 1 97 ? 7.109 -7.844 -19.359 1 91.62 97 LYS A O 1
ATOM 704 N N . VAL A 1 98 ? 6.652 -7.332 -21.5 1 95.19 98 VAL A N 1
ATOM 705 C CA . VAL A 1 98 ? 7.898 -7.902 -22 1 95.19 98 VAL A CA 1
ATOM 706 C C . VAL A 1 98 ? 9.086 -7.16 -21.406 1 95.19 98 VAL A C 1
ATOM 708 O O . VAL A 1 98 ? 10.039 -7.781 -20.922 1 95.19 98 VAL A O 1
ATOM 711 N N . ALA A 1 99 ? 8.969 -5.883 -21.375 1 94.81 99 ALA A N 1
ATOM 712 C CA . ALA A 1 99 ? 10.047 -5.051 -20.859 1 94.81 99 ALA A CA 1
ATOM 713 C C . ALA A 1 99 ? 10.273 -5.324 -19.375 1 94.81 99 ALA A C 1
ATOM 715 O O . ALA A 1 99 ? 11.422 -5.375 -18.906 1 94.81 99 ALA A O 1
ATOM 716 N N . LYS A 1 100 ? 9.273 -5.516 -18.641 1 95.19 100 LYS A N 1
ATOM 717 C CA . LYS A 1 100 ? 9.375 -5.785 -17.219 1 95.19 100 LYS A CA 1
ATOM 718 C C . LYS A 1 100 ? 10.094 -7.102 -16.953 1 95.19 100 LYS A C 1
ATOM 720 O O . LYS A 1 100 ? 10.93 -7.191 -16.047 1 95.19 100 LYS A O 1
ATOM 725 N N . LEU A 1 101 ? 9.758 -8.062 -17.734 1 97.69 101 LEU A N 1
ATOM 726 C CA . LEU A 1 101 ? 10.414 -9.367 -17.625 1 97.69 101 LEU A CA 1
ATOM 727 C C . LEU A 1 101 ? 11.898 -9.258 -17.938 1 97.69 101 LEU A C 1
ATOM 729 O O . LEU A 1 101 ? 12.734 -9.805 -17.203 1 97.69 101 LEU A O 1
ATOM 733 N N . GLY A 1 102 ? 12.18 -8.523 -19 1 97.31 102 GLY A N 1
ATOM 734 C CA . GLY A 1 102 ? 13.562 -8.312 -19.375 1 97.31 102 GLY A CA 1
ATOM 735 C C . GLY A 1 102 ? 14.359 -7.582 -18.312 1 97.31 102 GLY A C 1
ATOM 736 O O . GLY A 1 102 ? 15.516 -7.926 -18.047 1 97.31 102 GLY A O 1
ATOM 737 N N . LYS A 1 103 ? 13.758 -6.621 -17.656 1 95.88 103 LYS A N 1
ATOM 738 C CA . LYS A 1 103 ? 14.414 -5.844 -16.609 1 95.88 103 LYS A CA 1
ATOM 739 C C . LYS A 1 103 ? 14.797 -6.73 -15.422 1 95.88 103 LYS A C 1
ATOM 741 O O . LYS A 1 103 ? 15.758 -6.441 -14.711 1 95.88 103 LYS A O 1
ATOM 746 N N . LEU A 1 104 ? 14.109 -7.816 -15.297 1 97.12 104 LEU A N 1
ATOM 747 C CA . LEU A 1 104 ? 14.391 -8.75 -14.211 1 97.12 104 LEU A CA 1
ATOM 748 C C . LEU A 1 104 ? 15.461 -9.758 -14.625 1 97.12 104 LEU A C 1
ATOM 750 O O . LEU A 1 104 ? 15.828 -10.633 -13.844 1 97.12 104 LEU A O 1
ATOM 754 N N . GLY A 1 105 ? 15.859 -9.703 -15.906 1 97 105 GLY A N 1
ATOM 755 C CA . GLY A 1 105 ? 16.969 -10.523 -16.359 1 97 105 GLY A CA 1
ATOM 756 C C . GLY A 1 105 ? 16.531 -11.742 -17.156 1 97 105 GLY A C 1
ATOM 757 O O . GLY A 1 105 ? 17.375 -12.539 -17.578 1 97 105 GLY A O 1
ATOM 758 N N . ALA A 1 106 ? 15.281 -11.859 -17.359 1 98.38 106 ALA A N 1
ATOM 759 C CA . ALA A 1 106 ? 14.805 -13.031 -18.094 1 98.38 106 ALA A CA 1
ATOM 760 C C . ALA A 1 106 ? 14.969 -12.836 -19.594 1 98.38 106 ALA A C 1
ATOM 762 O O . ALA A 1 106 ? 14.82 -11.727 -20.109 1 98.38 106 ALA A O 1
ATOM 763 N N . ARG A 1 107 ? 15.359 -13.891 -20.266 1 98.31 107 ARG A N 1
ATOM 764 C CA . ARG A 1 107 ? 15.203 -13.922 -21.719 1 98.31 107 ARG A CA 1
ATOM 765 C C . ARG A 1 107 ? 13.75 -14.164 -22.109 1 98.31 107 ARG A C 1
ATOM 767 O O . ARG A 1 107 ? 13.188 -15.219 -21.812 1 98.31 107 ARG A O 1
ATOM 774 N N . VAL A 1 108 ? 13.133 -13.227 -22.75 1 98.69 108 VAL A N 1
ATOM 775 C CA . VAL A 1 108 ? 11.727 -13.336 -23.125 1 98.69 108 VAL A CA 1
ATOM 776 C C . VAL A 1 108 ? 11.609 -13.898 -24.547 1 98.69 108 VAL A C 1
ATOM 778 O O . VAL A 1 108 ? 12.219 -13.383 -25.484 1 98.69 108 VAL A O 1
ATOM 781 N N . VAL A 1 109 ? 10.898 -14.938 -24.656 1 98.56 109 VAL A N 1
ATOM 782 C CA . VAL A 1 109 ? 10.641 -15.555 -25.953 1 98.56 109 VAL A CA 1
ATOM 783 C C . VAL A 1 109 ? 9.195 -15.297 -26.375 1 98.56 109 VAL A C 1
ATOM 785 O O . VAL A 1 109 ? 8.258 -15.82 -25.75 1 98.56 109 VAL A O 1
ATOM 788 N N . GLN A 1 110 ? 9.078 -14.5 -27.312 1 98.38 110 GLN A N 1
ATOM 789 C CA . GLN A 1 110 ? 7.75 -14.25 -27.875 1 98.38 110 GLN A CA 1
ATOM 790 C C . GLN A 1 110 ? 7.449 -15.188 -29.031 1 98.38 110 GLN A C 1
ATOM 792 O O . GLN A 1 110 ? 8.109 -15.125 -30.078 1 98.38 110 GLN A O 1
ATOM 797 N N . THR A 1 111 ? 6.496 -16.047 -28.891 1 98 111 THR A N 1
ATOM 798 C CA . THR A 1 111 ? 6.176 -17.062 -29.891 1 98 111 THR A CA 1
ATOM 799 C C . THR A 1 111 ? 4.703 -17.453 -29.812 1 98 111 THR A C 1
ATOM 801 O O . THR A 1 111 ? 4.102 -17.406 -28.734 1 98 111 THR A O 1
ATOM 804 N N . GLY A 1 112 ? 4.141 -17.781 -30.938 1 97.25 112 GLY A N 1
ATOM 805 C CA . GLY A 1 112 ? 2.729 -18.125 -30.984 1 97.25 112 GLY A CA 1
ATOM 806 C C . GLY A 1 112 ? 1.823 -16.906 -30.891 1 97.25 112 GLY A C 1
ATOM 807 O O . GLY A 1 112 ? 2.195 -15.891 -30.297 1 97.25 112 GLY A O 1
ATOM 808 N N . ASP A 1 113 ? 0.591 -17.062 -31.422 1 95.94 113 ASP A N 1
ATOM 809 C CA . ASP A 1 113 ? -0.376 -15.969 -31.406 1 95.94 113 ASP A CA 1
ATOM 810 C C . ASP A 1 113 ? -1.191 -15.977 -30.125 1 95.94 113 ASP A C 1
ATOM 812 O O . ASP A 1 113 ? -1.702 -14.938 -29.703 1 95.94 113 ASP A O 1
ATOM 816 N N . GLU A 1 114 ? -1.252 -17.109 -29.578 1 94.12 114 GLU A N 1
ATOM 817 C CA . GLU A 1 114 ? -2.053 -17.266 -28.375 1 94.12 114 GLU A CA 1
ATOM 818 C C . GLU A 1 114 ? -1.238 -17.906 -27.25 1 94.12 114 GLU A C 1
ATOM 820 O O . GLU A 1 114 ? -0.202 -18.516 -27.484 1 94.12 114 GLU A O 1
ATOM 825 N N . TYR A 1 115 ? -1.774 -17.781 -26.109 1 93.31 115 TYR A N 1
ATOM 826 C CA . TYR A 1 115 ? -1.1 -18.281 -24.906 1 93.31 115 TYR A CA 1
ATOM 827 C C . TYR A 1 115 ? -0.794 -19.766 -25.047 1 93.31 115 TYR A C 1
ATOM 829 O O . TYR A 1 115 ? 0.302 -20.219 -24.703 1 93.31 115 TYR A O 1
ATOM 837 N N . ALA A 1 116 ? -1.728 -20.516 -25.531 1 93.81 116 ALA A N 1
ATOM 838 C CA . ALA A 1 116 ? -1.591 -21.969 -25.641 1 93.81 116 ALA A CA 1
ATOM 839 C C . ALA A 1 116 ? -0.375 -22.344 -26.469 1 93.81 116 ALA A C 1
ATOM 841 O O . ALA A 1 116 ? 0.316 -23.312 -26.172 1 93.81 116 ALA A O 1
ATOM 842 N N . GLU A 1 117 ? -0.101 -21.594 -27.453 1 97.25 117 GLU A N 1
ATOM 843 C CA . GLU A 1 117 ? 1.038 -21.859 -28.312 1 97.25 117 GLU A CA 1
ATOM 844 C C . GLU A 1 117 ? 2.357 -21.547 -27.625 1 97.25 117 GLU A C 1
ATOM 846 O O . GLU A 1 117 ? 3.32 -22.297 -27.734 1 97.25 117 GLU A O 1
ATOM 851 N N . ALA A 1 118 ? 2.346 -20.422 -26.953 1 97.69 118 ALA A N 1
ATOM 852 C CA . ALA A 1 118 ? 3.539 -20.062 -26.188 1 97.69 118 ALA A CA 1
ATOM 853 C C . ALA A 1 118 ? 3.824 -21.094 -25.109 1 97.69 118 ALA A C 1
ATOM 855 O O . ALA A 1 118 ? 4.98 -21.469 -24.875 1 97.69 118 ALA A O 1
ATOM 856 N N . TYR A 1 119 ? 2.809 -21.516 -24.453 1 97.44 119 TYR A N 1
ATOM 857 C CA . TYR A 1 119 ? 2.922 -22.547 -23.422 1 97.44 119 TYR A CA 1
ATOM 858 C C . TYR A 1 119 ? 3.502 -23.828 -23.984 1 97.44 119 TYR A C 1
ATOM 860 O O . TYR A 1 119 ? 4.43 -24.406 -23.406 1 97.44 119 TYR A O 1
ATOM 868 N N . ALA A 1 120 ? 2.979 -24.281 -25.094 1 98.06 120 ALA A N 1
ATOM 869 C CA . ALA A 1 120 ? 3.465 -25.5 -25.734 1 98.06 120 ALA A CA 1
ATOM 870 C C . ALA A 1 120 ? 4.938 -25.375 -26.125 1 98.06 120 ALA A C 1
ATOM 872 O O . ALA A 1 120 ? 5.719 -26.312 -25.938 1 98.06 120 ALA A O 1
ATOM 873 N N . ALA A 1 121 ? 5.258 -24.25 -26.625 1 98.56 121 ALA A N 1
ATOM 874 C CA . ALA A 1 121 ? 6.645 -23.984 -27 1 98.56 121 ALA A CA 1
ATOM 875 C C . ALA A 1 121 ? 7.562 -24.062 -25.781 1 98.56 121 ALA A C 1
ATOM 877 O O . ALA A 1 121 ? 8.68 -24.578 -25.875 1 98.56 121 ALA A O 1
ATOM 878 N N . ALA A 1 122 ? 7.109 -23.5 -24.688 1 98.62 122 ALA A N 1
ATOM 879 C CA . ALA A 1 122 ? 7.879 -23.531 -23.453 1 98.62 122 ALA A CA 1
ATOM 880 C C . ALA A 1 122 ? 8.133 -24.969 -23 1 98.62 122 ALA A C 1
ATOM 882 O O . ALA A 1 122 ? 9.242 -25.312 -22.578 1 98.62 122 ALA A O 1
ATOM 883 N N . LEU A 1 123 ? 7.117 -25.781 -23.094 1 98.25 123 LEU A N 1
ATOM 884 C CA . LEU A 1 123 ? 7.246 -27.172 -22.688 1 98.25 123 LEU A CA 1
ATOM 885 C C . LEU A 1 123 ? 8.227 -27.906 -23.594 1 98.25 123 LEU A C 1
ATOM 887 O O . LEU A 1 123 ? 9.039 -28.703 -23.109 1 98.25 123 LEU A O 1
ATOM 891 N N . ILE A 1 124 ? 8.141 -27.641 -24.828 1 98.56 124 ILE A N 1
ATOM 892 C CA . ILE A 1 124 ? 9.047 -28.266 -25.781 1 98.56 124 ILE A CA 1
ATOM 893 C C . ILE A 1 124 ? 10.484 -27.859 -25.469 1 98.56 124 ILE A C 1
ATOM 895 O O . ILE A 1 124 ? 11.375 -28.703 -25.406 1 98.56 124 ILE A O 1
ATOM 899 N N . ARG A 1 125 ? 10.688 -26.578 -25.25 1 98.38 125 ARG A N 1
ATOM 900 C CA . ARG A 1 125 ? 12.016 -26.062 -24.922 1 98.38 125 ARG A CA 1
ATOM 901 C C . ARG A 1 125 ? 12.547 -26.688 -23.641 1 98.38 125 ARG A C 1
ATOM 903 O O . ARG A 1 125 ? 13.727 -27.016 -23.547 1 98.38 125 ARG A O 1
ATOM 910 N N . ALA A 1 126 ? 11.703 -26.797 -22.625 1 98.38 126 ALA A N 1
ATOM 911 C CA . ALA A 1 126 ? 12.094 -27.422 -21.359 1 98.38 126 ALA A CA 1
ATOM 912 C C . ALA A 1 126 ? 12.555 -28.859 -21.578 1 98.38 126 ALA A C 1
ATOM 914 O O . ALA A 1 126 ? 13.562 -29.297 -21.016 1 98.38 126 ALA A O 1
ATOM 915 N N . GLU A 1 127 ? 11.812 -29.562 -22.391 1 98.19 127 GLU A N 1
ATOM 916 C CA . GLU A 1 127 ? 12.164 -30.953 -22.688 1 98.19 127 GLU A CA 1
ATOM 917 C C . GLU A 1 127 ? 13.492 -31.031 -23.438 1 98.19 127 GLU A C 1
ATOM 919 O O . GLU A 1 127 ? 14.328 -31.891 -23.141 1 98.19 127 GLU A O 1
ATOM 924 N N . GLU A 1 128 ? 13.711 -30.172 -24.344 1 98.25 128 GLU A N 1
ATOM 925 C CA . GLU A 1 128 ? 14.898 -30.172 -25.188 1 98.25 128 GLU A CA 1
ATOM 926 C C . GLU A 1 128 ? 16.156 -29.828 -24.391 1 98.25 128 GLU A C 1
ATOM 928 O O . GLU A 1 128 ? 17.219 -30.406 -24.625 1 98.25 128 GLU A O 1
ATOM 933 N N . THR A 1 129 ? 16.016 -28.938 -23.453 1 98.19 129 THR A N 1
ATOM 934 C CA . THR A 1 129 ? 17.188 -28.375 -22.797 1 98.19 129 THR A CA 1
ATOM 935 C C . THR A 1 129 ? 17.375 -28.984 -21.422 1 98.19 129 THR A C 1
ATOM 937 O O . THR A 1 129 ? 18.453 -28.891 -20.828 1 98.19 129 THR A O 1
ATOM 940 N N . GLY A 1 130 ? 16.234 -29.531 -20.891 1 98 130 GLY A N 1
ATOM 941 C CA . GLY A 1 130 ? 16.266 -30.031 -19.516 1 98 130 GLY A CA 1
ATOM 942 C C . GLY A 1 130 ? 16.016 -28.938 -18.484 1 98 130 GLY A C 1
ATOM 943 O O . GLY A 1 130 ? 16.156 -29.188 -17.281 1 98 130 GLY A O 1
ATOM 944 N N . ALA A 1 131 ? 15.672 -27.75 -18.953 1 98.5 131 ALA A N 1
ATOM 945 C CA . ALA A 1 131 ? 15.391 -26.656 -18.031 1 98.5 131 ALA A CA 1
ATOM 946 C C . ALA A 1 131 ? 14.227 -27 -17.109 1 98.5 131 ALA A C 1
ATOM 948 O O . ALA A 1 131 ? 13.359 -27.797 -17.453 1 98.5 131 ALA A O 1
ATOM 949 N N . LEU A 1 132 ? 14.289 -26.469 -15.961 1 98.44 132 LEU A N 1
ATOM 950 C CA . LEU A 1 132 ? 13.219 -26.641 -14.992 1 98.44 132 LEU A CA 1
ATOM 951 C C . LEU A 1 132 ? 11.984 -25.844 -15.383 1 98.44 132 LEU A C 1
ATOM 953 O O . LEU A 1 132 ? 12 -24.609 -15.367 1 98.44 132 LEU A O 1
ATOM 957 N N . PHE A 1 133 ? 10.961 -26.531 -15.758 1 98.31 133 PHE A N 1
ATOM 958 C CA . PHE A 1 133 ? 9.719 -25.844 -16.078 1 98.31 133 PHE A CA 1
ATOM 959 C C . PHE A 1 133 ? 8.961 -25.469 -14.797 1 98.31 133 PHE A C 1
ATOM 961 O O . PHE A 1 133 ? 8.695 -26.328 -13.961 1 98.31 133 PHE A O 1
ATOM 968 N N . CYS A 1 134 ? 8.602 -24.234 -14.664 1 98.12 134 CYS A N 1
ATOM 969 C CA . CYS A 1 134 ? 7.883 -23.703 -13.516 1 98.12 134 CYS A CA 1
ATOM 970 C C . CYS A 1 134 ? 6.43 -23.422 -13.867 1 98.12 134 CYS A C 1
ATOM 972 O O . CYS A 1 134 ? 6.098 -22.328 -14.336 1 98.12 134 CYS A O 1
ATOM 974 N N . HIS A 1 135 ? 5.633 -24.359 -13.57 1 97.12 135 HIS A N 1
ATOM 975 C CA . HIS A 1 135 ? 4.207 -24.188 -13.82 1 97.12 135 HIS A CA 1
ATOM 976 C C . HIS A 1 135 ? 3.637 -23.047 -13 1 97.12 135 HIS A C 1
ATOM 978 O O . HIS A 1 135 ? 4.062 -22.812 -11.867 1 97.12 135 HIS A O 1
ATOM 984 N N . ALA A 1 136 ? 2.619 -22.438 -13.508 1 95.88 136 ALA A N 1
ATOM 985 C CA . ALA A 1 136 ? 2.107 -21.203 -12.906 1 95.88 136 ALA A CA 1
ATOM 986 C C . ALA A 1 136 ? 1.331 -21.5 -11.625 1 95.88 136 ALA A C 1
ATOM 988 O O . ALA A 1 136 ? 1.222 -20.641 -10.742 1 95.88 136 ALA A O 1
ATOM 989 N N . TYR A 1 137 ? 0.709 -22.734 -11.516 1 97.88 137 TYR A N 1
ATOM 990 C CA . TYR A 1 137 ? -0.124 -22.891 -10.328 1 97.88 137 TYR A CA 1
ATOM 991 C C . TYR A 1 137 ? -0.265 -24.359 -9.945 1 97.88 137 TYR A C 1
ATOM 993 O O . TYR A 1 137 ? -0.704 -24.688 -8.844 1 97.88 137 TYR A O 1
ATOM 1001 N N . ASP A 1 138 ? 0.112 -25.344 -10.812 1 98.25 138 ASP A N 1
ATOM 1002 C CA . ASP A 1 138 ? -0.143 -26.766 -10.531 1 98.25 138 ASP A CA 1
ATOM 1003 C C . ASP A 1 138 ? 1.161 -27.516 -10.289 1 98.25 138 ASP A C 1
ATOM 1005 O O . ASP A 1 138 ? 1.478 -28.469 -11 1 98.25 138 ASP A O 1
ATOM 1009 N N . ASP A 1 139 ? 1.827 -27.125 -9.305 1 98.12 139 ASP A N 1
ATOM 1010 C CA . ASP A 1 139 ? 3.119 -27.656 -8.891 1 98.12 139 ASP A CA 1
ATOM 1011 C C . ASP A 1 139 ? 3.209 -27.766 -7.371 1 98.12 139 ASP A C 1
ATOM 1013 O O . ASP A 1 139 ? 2.949 -26.781 -6.66 1 98.12 139 ASP A O 1
ATOM 1017 N N . PRO A 1 140 ? 3.533 -28.953 -6.871 1 98.38 140 PRO A N 1
ATOM 1018 C CA . PRO A 1 140 ? 3.496 -29.156 -5.418 1 98.38 140 PRO A CA 1
ATOM 1019 C C . PRO A 1 140 ? 4.453 -28.234 -4.676 1 98.38 140 PRO A C 1
ATOM 1021 O O . PRO A 1 140 ? 4.121 -27.734 -3.596 1 98.38 140 PRO A O 1
ATOM 1024 N N . ASP A 1 141 ? 5.637 -28 -5.227 1 98.56 141 ASP A N 1
ATOM 1025 C CA . ASP A 1 141 ? 6.605 -27.141 -4.559 1 98.56 141 ASP A CA 1
ATOM 1026 C C . ASP A 1 141 ? 6.129 -25.688 -4.555 1 98.56 141 ASP A C 1
ATOM 1028 O O . ASP A 1 141 ? 6.27 -24.984 -3.549 1 98.56 141 ASP A O 1
ATOM 1032 N N . MET A 1 142 ? 5.613 -25.281 -5.684 1 98.19 142 MET A N 1
ATOM 1033 C CA . MET A 1 142 ? 5.055 -23.938 -5.762 1 98.19 142 MET A CA 1
ATOM 1034 C C . MET A 1 142 ? 3.928 -23.75 -4.754 1 98.19 142 MET A C 1
ATOM 1036 O O . MET A 1 142 ? 3.873 -22.734 -4.051 1 98.19 142 MET A O 1
ATOM 1040 N N . VAL A 1 143 ? 3.064 -24.734 -4.648 1 98.81 143 VAL A N 1
ATOM 1041 C CA . VAL A 1 143 ? 1.915 -24.688 -3.75 1 98.81 143 VAL A CA 1
ATOM 1042 C C . VAL A 1 143 ? 2.393 -24.578 -2.305 1 98.81 143 VAL A C 1
ATOM 1044 O O . VAL A 1 143 ? 1.882 -23.766 -1.532 1 98.81 143 VAL A O 1
ATOM 1047 N N . ALA A 1 144 ? 3.398 -25.375 -1.955 1 98.94 144 ALA A N 1
ATOM 1048 C CA . ALA A 1 144 ? 3.957 -25.297 -0.607 1 98.94 144 ALA A CA 1
ATOM 1049 C C . ALA A 1 144 ? 4.516 -23.906 -0.321 1 98.94 144 ALA A C 1
ATOM 1051 O O . ALA A 1 144 ? 4.289 -23.359 0.756 1 98.94 144 ALA A O 1
ATOM 1052 N N . GLY A 1 145 ? 5.227 -23.359 -1.275 1 98.94 145 GLY A N 1
ATOM 1053 C CA . GLY A 1 145 ? 5.75 -22.016 -1.137 1 98.94 145 GLY A CA 1
ATOM 1054 C C . GLY A 1 145 ? 4.668 -20.969 -0.971 1 98.94 145 GLY A C 1
ATOM 1055 O O . GLY A 1 145 ? 4.758 -20.094 -0.096 1 98.94 145 GLY A O 1
ATOM 1056 N N . ASN A 1 146 ? 3.605 -21.062 -1.814 1 98.88 146 ASN A N 1
ATOM 1057 C CA . ASN A 1 146 ? 2.48 -20.141 -1.705 1 98.88 146 ASN A CA 1
ATOM 1058 C C . ASN A 1 146 ? 1.852 -20.188 -0.316 1 98.88 146 ASN A C 1
ATOM 1060 O O . ASN A 1 146 ? 1.428 -19.156 0.213 1 98.88 146 ASN A O 1
ATOM 1064 N N . GLY A 1 147 ? 1.863 -21.359 0.257 1 98.94 147 GLY A N 1
ATOM 1065 C CA . GLY A 1 147 ? 1.207 -21.578 1.535 1 98.94 147 GLY A CA 1
ATOM 1066 C C . GLY A 1 147 ? 1.862 -20.828 2.68 1 98.94 147 GLY A C 1
ATOM 1067 O O . GLY A 1 147 ? 1.244 -20.609 3.725 1 98.94 147 GLY A O 1
ATOM 1068 N N . THR A 1 148 ? 3.09 -20.391 2.51 1 98.94 148 THR A N 1
ATOM 1069 C CA . THR A 1 148 ? 3.822 -19.734 3.586 1 98.94 148 THR A CA 1
ATOM 1070 C C . THR A 1 148 ? 3.152 -18.422 3.971 1 98.94 148 THR A C 1
ATOM 1072 O O . THR A 1 148 ? 3.338 -17.922 5.082 1 98.94 148 THR A O 1
ATOM 1075 N N . ILE A 1 149 ? 2.348 -17.859 3.039 1 98.75 149 ILE A N 1
ATOM 1076 C CA . ILE A 1 149 ? 1.582 -16.656 3.348 1 98.75 149 ILE A CA 1
ATOM 1077 C C . ILE A 1 149 ? 0.668 -16.922 4.543 1 98.75 149 ILE A C 1
ATOM 1079 O O . ILE A 1 149 ? 0.465 -16.047 5.379 1 98.75 149 ILE A O 1
ATOM 1083 N N . GLY A 1 150 ? 0.143 -18.141 4.645 1 98.69 150 GLY A N 1
ATOM 1084 C CA . GLY A 1 150 ? -0.771 -18.5 5.715 1 98.69 150 GLY A CA 1
ATOM 1085 C C . GLY A 1 150 ? -0.127 -18.469 7.09 1 98.69 150 GLY A C 1
ATOM 1086 O O . GLY A 1 150 ? -0.802 -18.219 8.094 1 98.69 150 GLY A O 1
ATOM 1087 N N . LEU A 1 151 ? 1.179 -18.688 7.148 1 98.5 151 LEU A N 1
ATOM 1088 C CA . LEU A 1 151 ? 1.911 -18.719 8.406 1 98.5 151 LEU A CA 1
ATOM 1089 C C . LEU A 1 151 ? 2.055 -17.312 9 1 98.5 151 LEU A C 1
ATOM 1091 O O . LEU A 1 151 ? 2.398 -17.172 10.172 1 98.5 151 LEU A O 1
ATOM 1095 N N . GLU A 1 152 ? 1.767 -16.328 8.188 1 98.25 152 GLU A N 1
ATOM 1096 C CA . GLU A 1 152 ? 1.925 -14.945 8.625 1 98.25 152 GLU A CA 1
ATOM 1097 C C . GLU A 1 152 ? 0.603 -14.367 9.125 1 98.25 152 GLU A C 1
ATOM 1099 O O . GLU A 1 152 ? 0.555 -13.234 9.609 1 98.25 152 GLU A O 1
ATOM 1104 N N . LEU A 1 153 ? -0.521 -15.094 9 1 98 153 LEU A N 1
ATOM 1105 C CA . LEU A 1 153 ? -1.826 -14.57 9.391 1 98 153 LEU A CA 1
ATOM 1106 C C . LEU A 1 153 ? -2.01 -14.641 10.898 1 98 153 LEU A C 1
ATOM 1108 O O . LEU A 1 153 ? -1.44 -15.508 11.562 1 98 153 LEU A O 1
ATOM 1112 N N . PRO A 1 154 ? -2.824 -13.727 11.422 1 94.75 154 PRO A N 1
ATOM 1113 C CA . PRO A 1 154 ? -3.076 -13.75 12.859 1 94.75 154 PRO A CA 1
ATOM 1114 C C . PRO A 1 154 ? -3.693 -15.07 13.328 1 94.75 154 PRO A C 1
ATOM 1116 O O . PRO A 1 154 ? -4.461 -15.695 12.594 1 94.75 154 PRO A O 1
ATOM 1119 N N . ALA A 1 155 ? -3.42 -15.406 14.602 1 93 155 ALA A N 1
ATOM 1120 C CA . ALA A 1 155 ? -3.895 -16.672 15.156 1 93 155 ALA A CA 1
ATOM 1121 C C . ALA A 1 155 ? -5.41 -16.656 15.336 1 93 155 ALA A C 1
ATOM 1123 O O . ALA A 1 155 ? -6.062 -17.703 15.242 1 93 155 ALA A O 1
ATOM 1124 N N . GLU A 1 156 ? -5.965 -15.477 15.453 1 95.19 156 GLU A N 1
ATOM 1125 C CA . GLU A 1 156 ? -7.371 -15.383 15.836 1 95.19 156 GLU A CA 1
ATOM 1126 C C . GLU A 1 156 ? -8.266 -15.227 14.609 1 95.19 156 GLU A C 1
ATOM 1128 O O . GLU A 1 156 ? -9.469 -15.023 14.734 1 95.19 156 GLU A O 1
ATOM 1133 N N . VAL A 1 157 ? -7.734 -15.367 13.461 1 97.69 157 VAL A N 1
ATOM 1134 C CA . VAL A 1 157 ? -8.516 -15.203 12.242 1 97.69 157 VAL A CA 1
ATOM 1135 C C . VAL A 1 157 ? -9.492 -16.375 12.094 1 97.69 157 VAL A C 1
ATOM 1137 O O . VAL A 1 157 ? -9.141 -17.516 12.375 1 97.69 157 VAL A O 1
ATOM 1140 N N . ASP A 1 158 ? -10.734 -16.078 11.656 1 98.62 158 ASP A N 1
ATOM 1141 C CA . ASP A 1 158 ? -11.766 -17.109 11.477 1 98.62 158 ASP A CA 1
ATOM 1142 C C . ASP A 1 158 ? -11.859 -17.531 10.016 1 98.62 158 ASP A C 1
ATOM 1144 O O . ASP A 1 158 ? -12.102 -18.703 9.719 1 98.62 158 ASP A O 1
ATOM 1148 N N . THR A 1 159 ? -11.656 -16.578 9.117 1 98.88 159 THR A N 1
ATOM 1149 C CA . THR A 1 159 ? -11.891 -16.828 7.699 1 98.88 159 THR A CA 1
ATOM 1150 C C . THR A 1 159 ? -10.883 -16.047 6.844 1 98.88 159 THR A C 1
ATOM 1152 O O . THR A 1 159 ? -10.516 -14.922 7.172 1 98.88 159 THR A O 1
ATOM 1155 N N . VAL A 1 160 ? -10.461 -16.672 5.789 1 98.88 160 VAL A N 1
ATOM 1156 C CA . VAL A 1 160 ? -9.609 -16 4.809 1 98.88 160 VAL A CA 1
ATOM 1157 C C . VAL A 1 160 ? -10.281 -16.047 3.436 1 98.88 160 VAL A C 1
ATOM 1159 O O . VAL A 1 160 ? -10.742 -17.109 2.99 1 98.88 160 VAL A O 1
ATOM 1162 N N . LEU A 1 161 ? -10.414 -14.867 2.787 1 98.94 161 LEU A N 1
ATOM 1163 C CA . LEU A 1 161 ? -10.914 -14.758 1.421 1 98.94 161 LEU A CA 1
ATOM 1164 C C . LEU A 1 161 ? -9.766 -14.719 0.421 1 98.94 161 LEU A C 1
ATOM 1166 O O . LEU A 1 161 ? -8.859 -13.891 0.54 1 98.94 161 LEU A O 1
ATOM 1170 N N . VAL A 1 162 ? -9.836 -15.617 -0.56 1 98.94 162 VAL A N 1
ATOM 1171 C CA . VAL A 1 162 ? -8.727 -15.812 -1.485 1 98.94 162 VAL A CA 1
ATOM 1172 C C . VAL A 1 162 ? -9.234 -15.734 -2.924 1 98.94 162 VAL A C 1
ATOM 1174 O O . VAL A 1 162 ? -10.117 -16.5 -3.32 1 98.94 162 VAL A O 1
ATOM 1177 N N . ALA A 1 163 ? -8.648 -14.805 -3.713 1 98.94 163 ALA A N 1
ATOM 1178 C CA . ALA A 1 163 ? -8.93 -14.805 -5.148 1 98.94 163 ALA A CA 1
ATOM 1179 C C . ALA A 1 163 ? -8.328 -16.047 -5.816 1 98.94 163 ALA A C 1
ATOM 1181 O O . ALA A 1 163 ? -7.219 -16.453 -5.488 1 98.94 163 ALA A O 1
ATOM 1182 N N . VAL A 1 164 ? -9.117 -16.594 -6.777 1 98.94 164 VAL A N 1
ATOM 1183 C CA . VAL A 1 164 ? -8.688 -17.875 -7.332 1 98.94 164 VAL A CA 1
ATOM 1184 C C . VAL A 1 164 ? -8.68 -17.797 -8.859 1 98.94 164 VAL A C 1
ATOM 1186 O O . VAL A 1 164 ? -9.688 -17.422 -9.469 1 98.94 164 VAL A O 1
ATOM 1189 N N . GLY A 1 165 ? -7.551 -18.047 -9.445 1 98.19 165 GLY A N 1
ATOM 1190 C CA . GLY A 1 165 ? -7.414 -18.391 -10.852 1 98.19 165 GLY A CA 1
ATOM 1191 C C . GLY A 1 165 ? -7.227 -19.875 -11.078 1 98.19 165 GLY A C 1
ATOM 1192 O O . GLY A 1 165 ? -8.133 -20.672 -10.836 1 98.19 165 GLY A O 1
ATOM 1193 N N . GLY A 1 166 ? -5.992 -20.266 -11.367 1 98.19 166 GLY A N 1
ATOM 1194 C CA . GLY A 1 166 ? -5.672 -21.672 -11.508 1 98.19 166 GLY A CA 1
ATOM 1195 C C . GLY A 1 166 ? -5.645 -22.406 -10.18 1 98.19 166 GLY A C 1
ATOM 1196 O O . GLY A 1 166 ? -5.688 -23.641 -10.148 1 98.19 166 GLY A O 1
ATOM 1197 N N . GLY A 1 167 ? -5.492 -21.734 -9.109 1 98.81 167 GLY A N 1
ATOM 1198 C CA . GLY A 1 167 ? -5.723 -22.297 -7.789 1 98.81 167 GLY A CA 1
ATOM 1199 C C . GLY A 1 167 ? -4.449 -22.484 -6.988 1 98.81 167 GLY A C 1
ATOM 1200 O O . GLY A 1 167 ? -4.48 -23.016 -5.871 1 98.81 167 GLY A O 1
ATOM 1201 N N . GLY A 1 168 ? -3.311 -21.984 -7.496 1 98.69 168 GLY A N 1
ATOM 1202 C CA . GLY A 1 168 ? -2.047 -22.172 -6.805 1 98.69 168 GLY A CA 1
ATOM 1203 C C . GLY A 1 168 ? -2.016 -21.547 -5.422 1 98.69 168 GLY A C 1
ATOM 1204 O O . GLY A 1 168 ? -1.477 -22.141 -4.48 1 98.69 168 GLY A O 1
ATOM 1205 N N . LEU A 1 169 ? -2.586 -20.375 -5.293 1 98.94 169 LEU A N 1
ATOM 1206 C CA . LEU A 1 169 ? -2.57 -19.688 -4.012 1 98.94 169 LEU A CA 1
ATOM 1207 C C . LEU A 1 169 ? -3.502 -20.359 -3.014 1 98.94 169 LEU A C 1
ATOM 1209 O O . LEU A 1 169 ? -3.098 -20.672 -1.894 1 98.94 169 LEU A O 1
ATOM 1213 N N . ILE A 1 170 ? -4.723 -20.625 -3.432 1 98.94 170 ILE A N 1
ATOM 1214 C CA . ILE A 1 170 ? -5.691 -21.172 -2.486 1 98.94 170 ILE A CA 1
ATOM 1215 C C . ILE A 1 170 ? -5.254 -22.562 -2.045 1 98.94 170 ILE A C 1
ATOM 1217 O O . ILE A 1 170 ? -5.469 -22.953 -0.896 1 98.94 170 ILE A O 1
ATOM 1221 N N . ALA A 1 171 ? -4.617 -23.297 -2.936 1 98.94 171 ALA A N 1
ATOM 1222 C CA . ALA A 1 171 ? -4.078 -24.609 -2.557 1 98.94 171 ALA A CA 1
ATOM 1223 C C . ALA A 1 171 ? -3.068 -24.469 -1.42 1 98.94 171 ALA A C 1
ATOM 1225 O O . ALA A 1 171 ? -3.113 -25.234 -0.448 1 98.94 171 ALA A O 1
ATOM 1226 N N . GLY A 1 172 ? -2.18 -23.516 -1.543 1 98.94 172 GLY A N 1
ATOM 1227 C CA . GLY A 1 172 ? -1.215 -23.25 -0.484 1 98.94 172 GLY A CA 1
ATOM 1228 C C . GLY A 1 172 ? -1.86 -22.844 0.824 1 98.94 172 GLY A C 1
ATOM 1229 O O . GLY A 1 172 ? -1.466 -23.312 1.894 1 98.94 172 GLY A O 1
ATOM 1230 N N . VAL A 1 173 ? -2.834 -21.969 0.724 1 98.94 173 VAL A N 1
ATOM 1231 C CA . VAL A 1 173 ? -3.533 -21.484 1.909 1 98.94 173 VAL A CA 1
ATOM 1232 C C . VAL A 1 173 ? -4.25 -22.641 2.598 1 98.94 173 VAL A C 1
ATOM 1234 O O . VAL A 1 173 ? -4.227 -22.75 3.824 1 98.94 173 VAL A O 1
ATOM 1237 N N . ILE A 1 174 ? -4.875 -23.531 1.81 1 98.88 174 ILE A N 1
ATOM 1238 C CA . ILE A 1 174 ? -5.535 -24.703 2.355 1 98.88 174 ILE A CA 1
ATOM 1239 C C . ILE A 1 174 ? -4.512 -25.578 3.084 1 98.88 174 ILE A C 1
ATOM 1241 O O . ILE A 1 174 ? -4.742 -26 4.223 1 98.88 174 ILE A O 1
ATOM 1245 N N . ALA A 1 175 ? -3.408 -25.812 2.443 1 98.88 175 ALA A N 1
ATOM 1246 C CA . ALA A 1 175 ? -2.373 -26.641 3.051 1 98.88 175 ALA A CA 1
ATOM 1247 C C . ALA A 1 175 ? -1.925 -26.062 4.391 1 98.88 175 ALA A C 1
ATOM 1249 O O . ALA A 1 175 ? -1.67 -26.812 5.34 1 98.88 175 ALA A O 1
ATOM 1250 N N . ALA A 1 176 ? -1.879 -24.781 4.484 1 98.81 176 ALA A N 1
ATOM 1251 C CA . ALA A 1 176 ? -1.329 -24.094 5.656 1 98.81 176 ALA A CA 1
ATOM 1252 C C . ALA A 1 176 ? -2.363 -24.016 6.773 1 98.81 176 ALA A C 1
ATOM 1254 O O . ALA A 1 176 ? -2.016 -24.062 7.957 1 98.81 176 ALA A O 1
ATOM 1255 N N . LEU A 1 177 ? -3.717 -23.875 6.383 1 98.56 177 LEU A N 1
ATOM 1256 C CA . LEU A 1 177 ? -4.598 -23.297 7.391 1 98.56 177 LEU A CA 1
ATOM 1257 C C . LEU A 1 177 ? -5.871 -24.125 7.543 1 98.56 177 LEU A C 1
ATOM 1259 O O . LEU A 1 177 ? -6.699 -23.844 8.414 1 98.56 177 LEU A O 1
ATOM 1263 N N . ARG A 1 178 ? -6.16 -25.172 6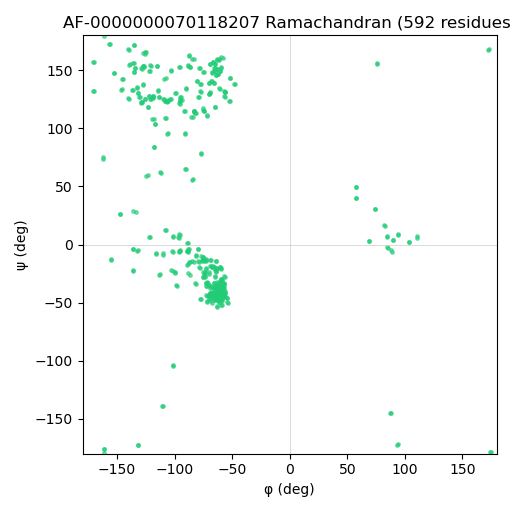.781 1 97 178 ARG A N 1
ATOM 1264 C CA . ARG A 1 178 ? -7.469 -25.812 6.668 1 97 178 ARG A CA 1
ATOM 1265 C C . ARG A 1 178 ? -7.938 -26.344 8.023 1 97 178 ARG A C 1
ATOM 1267 O O . ARG A 1 178 ? -9.141 -26.484 8.25 1 97 178 ARG A O 1
ATOM 1274 N N . ASP A 1 179 ? -7.062 -26.547 8.938 1 96.38 179 ASP A N 1
ATOM 1275 C CA . ASP A 1 179 ? -7.457 -27.172 10.195 1 96.38 179 ASP A CA 1
ATOM 1276 C C . ASP A 1 179 ? -7.898 -26.125 11.219 1 96.38 179 ASP A C 1
ATOM 1278 O O . ASP A 1 179 ? -8.445 -26.469 12.266 1 96.38 179 ASP A O 1
ATOM 1282 N N . ARG A 1 180 ? -7.762 -24.828 10.914 1 95.81 180 ARG A N 1
ATOM 1283 C CA . ARG A 1 180 ? -8.031 -23.844 11.953 1 95.81 180 ARG A CA 1
ATOM 1284 C C . ARG A 1 180 ? -8.859 -22.688 11.406 1 95.81 180 ARG A C 1
ATOM 1286 O O . ARG A 1 180 ? -9.453 -21.922 12.172 1 95.81 180 ARG A O 1
ATOM 1293 N N . VAL A 1 181 ? -8.828 -22.469 10.125 1 98 181 VAL A N 1
ATOM 1294 C CA . VAL A 1 181 ? -9.422 -21.281 9.516 1 98 181 VAL A CA 1
ATOM 1295 C C . VAL A 1 181 ? -10.367 -21.688 8.391 1 98 181 VAL A C 1
ATOM 1297 O O . VAL A 1 181 ? -10.062 -22.594 7.613 1 98 181 VAL A O 1
ATOM 1300 N N . ARG A 1 182 ? -11.5 -21.062 8.328 1 98.56 182 ARG A N 1
ATOM 1301 C CA . ARG A 1 182 ? -12.352 -21.219 7.148 1 98.56 182 ARG A CA 1
ATOM 1302 C C . ARG A 1 182 ? -11.727 -20.531 5.934 1 98.56 182 ARG A C 1
ATOM 1304 O O . ARG A 1 182 ? -11.297 -19.375 6.02 1 98.56 182 ARG A O 1
ATOM 1311 N N . ILE A 1 183 ? -11.633 -21.25 4.824 1 98.88 183 ILE A N 1
ATOM 1312 C CA . ILE A 1 183 ? -11.047 -20.719 3.596 1 98.88 183 ILE A CA 1
ATOM 1313 C C . ILE A 1 183 ? -12.125 -20.594 2.52 1 98.88 183 ILE A C 1
ATOM 1315 O O . ILE A 1 183 ? -12.836 -21.562 2.23 1 98.88 183 ILE A O 1
ATOM 1319 N N . VAL A 1 184 ? -12.258 -19.422 1.943 1 98.94 184 VAL A N 1
ATOM 1320 C CA . VAL A 1 184 ? -13.258 -19.172 0.912 1 98.94 184 VAL A CA 1
ATOM 1321 C C . VAL A 1 184 ? -12.578 -18.656 -0.356 1 98.94 184 VAL A C 1
ATOM 1323 O O . VAL A 1 184 ? -11.867 -17.656 -0.327 1 98.94 184 VAL A O 1
ATOM 1326 N N . GLY A 1 185 ? -12.742 -19.438 -1.425 1 98.94 185 GLY A N 1
ATOM 1327 C CA . GLY A 1 185 ? -12.32 -18.938 -2.723 1 98.94 185 GLY A CA 1
ATOM 1328 C C . GLY A 1 185 ? -13.266 -17.891 -3.297 1 98.94 185 GLY A C 1
ATOM 1329 O O . GLY A 1 185 ? -14.469 -17.938 -3.049 1 98.94 185 GLY A O 1
ATOM 1330 N N . VAL A 1 186 ? -12.742 -17 -4.023 1 99 186 VAL A N 1
ATOM 1331 C CA . VAL A 1 186 ? -13.531 -15.977 -4.707 1 99 186 VAL A CA 1
ATOM 1332 C C . VAL A 1 186 ? -13.117 -15.898 -6.172 1 99 186 VAL A C 1
ATOM 1334 O O . VAL A 1 186 ? -11.93 -15.766 -6.48 1 99 186 VAL A O 1
ATOM 1337 N N . GLU A 1 187 ? -14.039 -16 -7.059 1 98.94 187 GLU A N 1
ATOM 1338 C CA . GLU A 1 187 ? -13.773 -15.984 -8.492 1 98.94 187 GLU A CA 1
ATOM 1339 C C . GLU A 1 187 ? -14.773 -15.086 -9.219 1 98.94 187 GLU A C 1
ATOM 1341 O O . GLU A 1 187 ? -15.914 -14.938 -8.789 1 98.94 187 GLU A O 1
ATOM 1346 N N . PRO A 1 188 ? -14.281 -14.461 -10.344 1 98.88 188 PRO A N 1
ATOM 1347 C CA . PRO A 1 188 ? -15.273 -13.797 -11.195 1 98.88 188 PRO A CA 1
ATOM 1348 C C . PRO A 1 188 ? -16.25 -14.781 -11.836 1 98.88 188 PRO A C 1
ATOM 1350 O O . PRO A 1 188 ? -15.859 -15.891 -12.211 1 98.88 188 PRO A O 1
ATOM 1353 N N . VAL A 1 189 ? -17.438 -14.336 -12.07 1 98.75 189 VAL A N 1
ATOM 1354 C CA . VAL A 1 189 ? -18.406 -15.117 -12.82 1 98.75 189 VAL A CA 1
ATOM 1355 C C . VAL A 1 189 ? -17.844 -15.469 -14.195 1 98.75 189 VAL A C 1
ATOM 1357 O O . VAL A 1 189 ? -18.094 -16.562 -14.719 1 98.75 189 VAL A O 1
ATOM 1360 N N . THR A 1 190 ? -16.953 -14.656 -14.711 1 98.62 190 THR A N 1
ATOM 1361 C CA . THR A 1 190 ? -16.484 -14.758 -16.078 1 98.62 190 THR A CA 1
ATOM 1362 C C . THR A 1 190 ? -15.172 -15.531 -16.156 1 98.62 190 THR A C 1
ATOM 1364 O O . THR A 1 190 ? -14.539 -15.617 -17.203 1 98.62 190 THR A O 1
ATOM 1367 N N . ALA A 1 191 ? -14.703 -16.094 -15.094 1 98.38 191 ALA A N 1
ATOM 1368 C CA . ALA A 1 191 ? -13.477 -16.875 -14.984 1 98.38 191 ALA A CA 1
ATOM 1369 C C . ALA A 1 191 ? -13.484 -17.719 -13.711 1 98.38 191 ALA A C 1
ATOM 1371 O O . ALA A 1 191 ? -12.727 -17.438 -12.773 1 98.38 191 ALA A O 1
ATOM 1372 N N . CYS A 1 192 ? -14.25 -18.75 -13.664 1 98.69 192 CYS A N 1
ATOM 1373 C CA . CYS A 1 192 ? -14.562 -19.438 -12.406 1 98.69 192 CYS A CA 1
ATOM 1374 C C . CYS A 1 192 ? -14.18 -20.906 -12.477 1 98.69 192 CYS A C 1
ATOM 1376 O O . CYS A 1 192 ? -15.008 -21.781 -12.203 1 98.69 192 CYS A O 1
ATOM 1378 N N . ALA A 1 193 ? -12.938 -21.188 -12.703 1 98.75 193 ALA A N 1
ATOM 1379 C CA . ALA A 1 193 ? -12.453 -22.547 -12.984 1 98.75 193 ALA A CA 1
ATOM 1380 C C . ALA A 1 193 ? -12.594 -23.438 -11.766 1 98.75 193 ALA A C 1
ATOM 1382 O O . ALA A 1 193 ? -13.031 -24.594 -11.883 1 98.75 193 ALA A O 1
ATOM 1383 N N . LEU A 1 194 ? -12.234 -22.984 -10.594 1 98.88 194 LEU A N 1
ATOM 1384 C CA . LEU A 1 194 ? -12.32 -23.828 -9.398 1 98.88 194 LEU A CA 1
ATOM 1385 C C . LEU A 1 194 ? -13.773 -24.094 -9.023 1 98.88 194 LEU A C 1
ATOM 1387 O O . LEU A 1 194 ? -14.125 -25.219 -8.672 1 98.88 194 LEU A O 1
ATOM 1391 N N . HIS A 1 195 ? -14.555 -23.016 -9.102 1 98.81 195 HIS A N 1
ATOM 1392 C CA . HIS A 1 195 ? -15.984 -23.172 -8.836 1 98.81 195 HIS A CA 1
ATOM 1393 C C . HIS A 1 195 ? -16.594 -24.266 -9.711 1 98.81 195 HIS A C 1
ATOM 1395 O O . HIS A 1 195 ? -17.297 -25.141 -9.211 1 98.81 195 HIS A O 1
ATOM 1401 N N . ALA A 1 196 ? -16.344 -24.188 -10.961 1 98.81 196 ALA A N 1
ATOM 1402 C CA . ALA A 1 196 ? -16.859 -25.156 -11.914 1 98.81 196 ALA A CA 1
ATOM 1403 C C . ALA A 1 196 ? -16.328 -26.562 -11.633 1 98.81 196 ALA A C 1
ATOM 1405 O O . ALA A 1 196 ? -17.047 -27.547 -11.742 1 98.81 196 ALA A O 1
ATOM 1406 N N . ALA A 1 197 ? -15.062 -26.641 -11.344 1 98.88 197 ALA A N 1
ATOM 1407 C CA . ALA A 1 197 ? -14.438 -27.922 -11.039 1 98.88 197 ALA A CA 1
ATOM 1408 C C . ALA A 1 197 ? -15.109 -28.594 -9.836 1 98.88 197 ALA A C 1
ATOM 1410 O O . ALA A 1 197 ? -15.391 -29.797 -9.859 1 98.88 197 ALA A O 1
ATOM 1411 N N . LEU A 1 198 ? -15.328 -27.828 -8.766 1 98.75 198 LEU A N 1
ATOM 1412 C CA . LEU A 1 198 ? -15.961 -28.359 -7.555 1 98.75 198 LEU A CA 1
ATOM 1413 C C . LEU A 1 198 ? -17.375 -28.844 -7.852 1 98.75 198 LEU A C 1
ATOM 1415 O O . LEU A 1 198 ? -17.797 -29.891 -7.344 1 98.75 198 LEU A O 1
ATOM 1419 N N . ALA A 1 199 ? -18.062 -28.141 -8.688 1 98.5 199 ALA A N 1
ATOM 1420 C CA . ALA A 1 199 ? -19.422 -28.516 -9.062 1 98.5 199 ALA A CA 1
ATOM 1421 C C . ALA A 1 199 ? -19.438 -29.766 -9.922 1 98.5 199 ALA A C 1
ATOM 1423 O O . ALA A 1 199 ? -20.328 -30.609 -9.797 1 98.5 199 ALA A O 1
ATOM 1424 N N . ALA A 1 200 ? -18.453 -29.906 -10.734 1 98.44 200 ALA A N 1
ATOM 1425 C CA . ALA A 1 200 ? -18.406 -31 -11.719 1 98.44 200 ALA A CA 1
ATOM 1426 C C . ALA A 1 200 ? -17.797 -32.25 -11.125 1 98.44 200 ALA A C 1
ATOM 1428 O O . ALA A 1 200 ? -17.891 -33.344 -11.711 1 98.44 200 ALA A O 1
ATOM 1429 N N . GLY A 1 201 ? -17.141 -32.125 -9.984 1 98.25 201 GLY A N 1
ATOM 1430 C CA . GLY A 1 201 ? -16.453 -33.25 -9.375 1 98.25 201 GLY A CA 1
ATOM 1431 C C . GLY A 1 201 ? -15.078 -33.5 -9.953 1 98.25 201 GLY A C 1
ATOM 1432 O O . GLY A 1 201 ? -14.547 -34.594 -9.852 1 98.25 201 GLY A O 1
ATOM 1433 N N . GLY A 1 202 ? -14.586 -32.469 -10.664 1 98.56 202 GLY A N 1
ATOM 1434 C CA . GLY A 1 202 ? -13.25 -32.469 -11.234 1 98.56 202 GLY A CA 1
ATOM 1435 C C . GLY A 1 202 ? -12.984 -31.266 -12.141 1 98.56 202 GLY A C 1
ATOM 1436 O O . GLY A 1 202 ? -13.906 -30.547 -12.5 1 98.56 202 GLY A O 1
ATOM 1437 N N . PRO A 1 203 ? -11.727 -31.078 -12.492 1 98.69 203 PRO A N 1
ATOM 1438 C CA . PRO A 1 203 ? -11.406 -29.922 -13.344 1 98.69 203 PRO A CA 1
ATOM 1439 C C . PRO A 1 203 ? -12.102 -29.984 -14.703 1 98.69 203 PRO A C 1
ATOM 1441 O O . PRO A 1 203 ? -12.164 -31.047 -15.32 1 98.69 203 PRO A O 1
ATOM 1444 N N . VAL A 1 204 ? -12.656 -28.922 -15.125 1 98.62 204 VAL A N 1
ATOM 1445 C CA . VAL A 1 204 ? -13.305 -28.766 -16.422 1 98.62 204 VAL A CA 1
ATOM 1446 C C . VAL A 1 204 ? -12.891 -27.438 -17.047 1 98.62 204 VAL A C 1
ATOM 1448 O O . VAL A 1 204 ? -12.453 -26.516 -16.344 1 98.62 204 VAL A O 1
ATOM 1451 N N . ASP A 1 205 ? -12.977 -27.344 -18.359 1 98.25 205 ASP A N 1
ATOM 1452 C CA . ASP A 1 205 ? -12.672 -26.094 -19.047 1 98.25 205 ASP A CA 1
ATOM 1453 C C . ASP A 1 205 ? -13.812 -25.094 -18.906 1 98.25 205 ASP A C 1
ATOM 1455 O O . ASP A 1 205 ? -14.984 -25.469 -18.984 1 98.25 205 ASP A O 1
ATOM 1459 N N . VAL A 1 206 ? -13.477 -23.891 -18.672 1 98.25 206 VAL A N 1
ATOM 1460 C CA . VAL A 1 206 ? -14.461 -22.812 -18.594 1 98.25 206 VAL A CA 1
ATOM 1461 C C . VAL A 1 206 ? -14.055 -21.672 -19.516 1 98.25 206 VAL A C 1
ATOM 1463 O O . VAL A 1 206 ? -12.875 -21.531 -19.859 1 98.25 206 VAL A O 1
ATOM 1466 N N . PRO A 1 207 ? -15.055 -20.891 -19.984 1 97.31 207 PRO A N 1
ATOM 1467 C CA . PRO A 1 207 ? -14.672 -19.656 -20.688 1 97.31 207 PRO A CA 1
ATOM 1468 C C . PRO A 1 207 ? -13.984 -18.641 -19.781 1 97.31 207 PRO A C 1
ATOM 1470 O O . PRO A 1 207 ? -14.203 -18.656 -18.562 1 97.31 207 PRO A O 1
ATOM 1473 N N . VAL A 1 208 ? -13.141 -17.828 -20.344 1 97.75 208 VAL A N 1
ATOM 1474 C CA . VAL A 1 208 ? -12.43 -16.797 -19.609 1 97.75 208 VAL A CA 1
ATOM 1475 C C . VAL A 1 208 ? -12.664 -15.438 -20.281 1 97.75 208 VAL A C 1
ATOM 1477 O O . VAL A 1 208 ? -12.422 -15.281 -21.469 1 97.75 208 VAL A O 1
ATOM 1480 N N . SER A 1 209 ? -13.133 -14.516 -19.531 1 98.06 209 SER A N 1
ATOM 1481 C CA . SER A 1 209 ? -13.352 -13.141 -19.984 1 98.06 209 SER A CA 1
ATOM 1482 C C . SER A 1 209 ? -13.469 -12.195 -18.797 1 98.06 209 SER A C 1
ATOM 1484 O O . SER A 1 209 ? -13.164 -12.57 -17.656 1 98.06 209 SER A O 1
ATOM 1486 N N . GLY A 1 210 ? -13.758 -10.945 -19.078 1 98.12 210 GLY A N 1
ATOM 1487 C CA . GLY A 1 210 ? -14.039 -9.992 -18 1 98.12 210 GLY A CA 1
ATOM 1488 C C . GLY A 1 210 ? -12.812 -9.219 -17.562 1 98.12 210 GLY A C 1
ATOM 1489 O O . GLY A 1 210 ? -11.719 -9.406 -18.094 1 98.12 210 GLY A O 1
ATOM 1490 N N . VAL A 1 211 ? -12.984 -8.469 -16.484 1 97.62 211 VAL A N 1
ATOM 1491 C CA . VAL A 1 211 ? -12.008 -7.457 -16.109 1 97.62 211 VAL A CA 1
ATOM 1492 C C . VAL A 1 211 ? -10.812 -8.125 -15.422 1 97.62 211 VAL A C 1
ATOM 1494 O O . VAL A 1 211 ? -9.727 -7.547 -15.359 1 97.62 211 VAL A O 1
ATOM 1497 N N . ALA A 1 212 ? -11.016 -9.383 -14.922 1 97.75 212 ALA A N 1
ATOM 1498 C CA . ALA A 1 212 ? -9.953 -10.039 -14.172 1 97.75 212 ALA A CA 1
ATOM 1499 C C . ALA A 1 212 ? -9.328 -11.18 -14.969 1 97.75 212 ALA A C 1
ATOM 1501 O O . ALA A 1 212 ? -8.594 -12 -14.422 1 97.75 212 ALA A O 1
ATOM 1502 N N . ALA A 1 213 ? -9.617 -11.266 -16.281 1 96.44 213 ALA A N 1
ATOM 1503 C CA . ALA A 1 213 ? -9.18 -12.367 -17.141 1 96.44 213 ALA A CA 1
ATOM 1504 C C . ALA A 1 213 ? -7.66 -12.477 -17.172 1 96.44 213 ALA A C 1
ATOM 1506 O O . ALA A 1 213 ? -7.109 -13.578 -17.234 1 96.44 213 ALA A O 1
ATOM 1507 N N . ASP A 1 214 ? -6.996 -11.375 -17.062 1 91.62 214 ASP A N 1
ATOM 1508 C CA . ASP A 1 214 ? -5.543 -11.359 -17.203 1 91.62 214 ASP A CA 1
ATOM 1509 C C . ASP A 1 214 ? -4.859 -11.93 -15.969 1 91.62 214 ASP A C 1
ATOM 1511 O O . ASP A 1 214 ? -3.736 -12.43 -16.047 1 91.62 214 ASP A O 1
ATOM 1515 N N . SER A 1 215 ? -5.547 -11.883 -14.836 1 94.5 215 SER A N 1
ATOM 1516 C CA . SER A 1 215 ? -4.883 -12.273 -13.594 1 94.5 215 SER A CA 1
ATOM 1517 C C . SER A 1 215 ? -5.5 -13.547 -13.016 1 94.5 215 SER A C 1
ATOM 1519 O O . SER A 1 215 ? -4.828 -14.305 -12.312 1 94.5 215 SER A O 1
ATOM 1521 N N . LEU A 1 216 ? -6.727 -13.797 -13.312 1 97.62 216 LEU A N 1
ATOM 1522 C CA . LEU A 1 216 ? -7.41 -14.953 -12.734 1 97.62 216 LEU A CA 1
ATOM 1523 C C . LEU A 1 216 ? -7.918 -15.891 -13.82 1 97.62 216 LEU A C 1
ATOM 1525 O O . LEU A 1 216 ? -8.609 -16.875 -13.523 1 97.62 216 LEU A O 1
ATOM 1529 N N . GLY A 1 217 ? -7.551 -15.578 -15.062 1 96.38 217 GLY A N 1
ATOM 1530 C CA . GLY A 1 217 ? -8.211 -16.219 -16.188 1 96.38 217 GLY A CA 1
ATOM 1531 C C . GLY A 1 217 ? -7.613 -17.578 -16.531 1 96.38 217 GLY A C 1
ATOM 1532 O O . GLY A 1 217 ? -7.262 -17.828 -17.688 1 96.38 217 GLY A O 1
ATOM 1533 N N . ALA A 1 218 ? -7.551 -18.531 -15.609 1 96.31 218 ALA A N 1
ATOM 1534 C CA . ALA A 1 218 ? -7.215 -19.922 -15.93 1 96.31 218 ALA A CA 1
ATOM 1535 C C . ALA A 1 218 ? -8.414 -20.641 -16.531 1 96.31 218 ALA A C 1
ATOM 1537 O O . ALA A 1 218 ? -9.508 -20.625 -15.961 1 96.31 218 ALA A O 1
ATOM 1538 N N . ARG A 1 219 ? -8.219 -21.297 -17.578 1 96.81 219 ARG A N 1
ATOM 1539 C CA . ARG A 1 219 ? -9.305 -22.016 -18.25 1 96.81 219 ARG A CA 1
ATOM 1540 C C . ARG A 1 219 ? -9.695 -23.266 -17.484 1 96.81 219 ARG A C 1
ATOM 1542 O O . ARG A 1 219 ? -10.812 -23.781 -17.625 1 96.81 219 ARG A O 1
ATOM 1549 N N . ARG A 1 220 ? -8.789 -23.719 -16.75 1 97.88 220 ARG A N 1
ATOM 1550 C CA . ARG A 1 220 ? -8.969 -24.969 -16.016 1 97.88 220 ARG A CA 1
ATOM 1551 C C . ARG A 1 220 ? -8.234 -24.922 -14.672 1 97.88 220 ARG A C 1
ATOM 1553 O O . ARG A 1 220 ? -7.09 -24.484 -14.602 1 97.88 220 ARG A O 1
ATOM 1560 N N . ALA A 1 221 ? -8.938 -25.344 -13.586 1 98.69 221 ALA A N 1
ATOM 1561 C CA . ALA A 1 221 ? -8.281 -25.438 -12.281 1 98.69 221 ALA A CA 1
ATOM 1562 C C . ALA A 1 221 ? -7.172 -26.484 -12.305 1 98.69 221 ALA A C 1
ATOM 1564 O O . ALA A 1 221 ? -7.27 -27.484 -13.008 1 98.69 221 ALA A O 1
ATOM 1565 N N . GLY A 1 222 ? -6.141 -26.25 -11.578 1 98.56 222 GLY A N 1
ATOM 1566 C CA . GLY A 1 222 ? -5.117 -27.266 -11.422 1 98.56 222 GLY A CA 1
ATOM 1567 C C . GLY A 1 222 ? -5.621 -28.516 -10.727 1 98.56 222 GLY A C 1
ATOM 1568 O O . GLY A 1 222 ? -6.609 -28.469 -9.984 1 98.56 222 GLY A O 1
ATOM 1569 N N . ASP A 1 223 ? -4.918 -29.594 -10.922 1 98.56 223 ASP A N 1
ATOM 1570 C CA . ASP A 1 223 ? -5.273 -30.844 -10.266 1 98.56 223 ASP A CA 1
ATOM 1571 C C . ASP A 1 223 ? -5.012 -30.781 -8.758 1 98.56 223 ASP A C 1
ATOM 1573 O O . ASP A 1 223 ? -5.844 -31.203 -7.957 1 98.56 223 ASP A O 1
ATOM 1577 N N . ILE A 1 224 ? -3.934 -30.219 -8.391 1 98.75 224 ILE A N 1
ATOM 1578 C CA . ILE A 1 224 ? -3.553 -30.125 -6.988 1 98.75 224 ILE A CA 1
ATOM 1579 C C . ILE A 1 224 ? -4.508 -29.203 -6.25 1 98.75 224 ILE A C 1
ATOM 1581 O O . ILE A 1 224 ? -5.102 -29.578 -5.238 1 98.75 224 ILE A O 1
ATOM 1585 N N . PRO A 1 225 ? -4.738 -27.984 -6.812 1 98.69 225 PRO A N 1
ATOM 1586 C CA . PRO A 1 225 ? -5.695 -27.094 -6.156 1 98.69 225 PRO A CA 1
ATOM 1587 C C . PRO A 1 225 ? -7.082 -27.703 -6.02 1 98.69 225 PRO A C 1
ATOM 1589 O O . PRO A 1 225 ? -7.711 -27.609 -4.965 1 98.69 225 PRO A O 1
ATOM 1592 N N . TYR A 1 226 ? -7.535 -28.375 -7.082 1 98.75 226 TYR A N 1
ATOM 1593 C CA . TYR A 1 226 ? -8.852 -28.984 -7.023 1 98.75 226 TYR A CA 1
ATOM 1594 C C . TYR A 1 226 ? -8.914 -30.031 -5.922 1 98.75 226 TYR A C 1
ATOM 1596 O O . TYR A 1 226 ? -9.844 -30.031 -5.109 1 98.75 226 TYR A O 1
ATOM 1604 N N . ARG A 1 227 ? -7.941 -30.906 -5.914 1 98.69 227 ARG A N 1
ATOM 1605 C CA . ARG A 1 227 ? -7.941 -32 -4.945 1 98.69 227 ARG A CA 1
ATOM 1606 C C . ARG A 1 227 ? -7.934 -31.469 -3.518 1 98.69 227 ARG A C 1
ATOM 1608 O O . ARG A 1 227 ? -8.68 -31.953 -2.664 1 98.69 227 ARG A O 1
ATOM 1615 N N . LEU A 1 228 ? -7.125 -30.484 -3.266 1 98.81 228 LEU A N 1
ATOM 1616 C CA . LEU A 1 228 ? -7.051 -29.891 -1.932 1 98.81 228 LEU A CA 1
ATOM 1617 C C . LEU A 1 228 ? -8.352 -29.203 -1.566 1 98.81 228 LEU A C 1
ATOM 1619 O O . LEU A 1 228 ? -8.844 -29.344 -0.444 1 98.81 228 LEU A O 1
ATOM 1623 N N . ALA A 1 229 ? -8.898 -28.484 -2.486 1 98.81 229 ALA A N 1
ATOM 1624 C CA . ALA A 1 229 ? -10.148 -27.75 -2.244 1 98.81 229 ALA A CA 1
ATOM 1625 C C . ALA A 1 229 ? -11.297 -28.719 -1.972 1 98.81 229 ALA A C 1
ATOM 1627 O O . ALA A 1 229 ? -12.094 -28.5 -1.056 1 98.81 229 ALA A O 1
ATOM 1628 N N . ALA A 1 230 ? -11.359 -29.75 -2.818 1 98.62 230 ALA A N 1
ATOM 1629 C CA . ALA A 1 230 ? -12.398 -30.766 -2.646 1 98.62 230 ALA A CA 1
ATOM 1630 C C . ALA A 1 230 ? -12.258 -31.469 -1.307 1 98.62 230 ALA A C 1
ATOM 1632 O O . ALA A 1 230 ? -13.242 -31.656 -0.584 1 98.62 230 ALA A O 1
ATOM 1633 N N . ASP A 1 231 ? -11.07 -31.828 -0.995 1 98.38 231 ASP A N 1
ATOM 1634 C CA . ASP A 1 231 ? -10.797 -32.531 0.251 1 98.38 231 ASP A CA 1
ATOM 1635 C C . ASP A 1 231 ? -11.148 -31.688 1.463 1 98.38 231 ASP A C 1
ATOM 1637 O O . ASP A 1 231 ? -11.711 -32.188 2.441 1 98.38 231 ASP A O 1
ATOM 1641 N N . ALA A 1 232 ? -10.805 -30.406 1.399 1 98.44 232 ALA A N 1
ATOM 1642 C CA . ALA A 1 232 ? -11.055 -29.469 2.5 1 98.44 232 ALA A CA 1
ATOM 1643 C C . ALA A 1 232 ? -12.492 -28.969 2.484 1 98.44 232 ALA A C 1
ATOM 1645 O O . ALA A 1 232 ? -12.93 -28.297 3.412 1 98.44 232 ALA A O 1
ATOM 1646 N N . GLN A 1 233 ? -13.188 -29.281 1.423 1 98 233 GLN A N 1
ATOM 1647 C CA . GLN A 1 233 ? -14.586 -28.906 1.259 1 98 233 GLN A CA 1
ATOM 1648 C C . GLN A 1 233 ? -14.758 -27.391 1.35 1 98 233 GLN A C 1
ATOM 1650 O O . GLN A 1 233 ? -15.609 -26.906 2.092 1 98 233 GLN A O 1
ATOM 1655 N N . ILE A 1 234 ? -13.898 -26.688 0.565 1 97.5 234 ILE A N 1
ATOM 1656 C CA . ILE A 1 234 ? -14.055 -25.234 0.607 1 97.5 234 ILE A CA 1
ATOM 1657 C C . ILE A 1 234 ? -15.086 -24.797 -0.429 1 97.5 234 ILE A C 1
ATOM 1659 O O . ILE A 1 234 ? -15.453 -25.578 -1.316 1 97.5 234 ILE A O 1
ATOM 1663 N N . GLU A 1 235 ? -15.547 -23.578 -0.2 1 96.94 235 GLU A N 1
ATOM 1664 C CA . GLU A 1 235 ? -16.453 -22.969 -1.163 1 96.94 235 GLU A CA 1
ATOM 1665 C C . GLU A 1 235 ? -15.727 -21.938 -2.031 1 96.94 235 GLU A C 1
ATOM 1667 O O . GLU A 1 235 ? -14.727 -21.359 -1.611 1 96.94 235 GLU A O 1
ATOM 1672 N N . SER A 1 236 ? -16.188 -21.781 -3.225 1 98.56 236 SER A N 1
ATOM 1673 C CA . SER A 1 236 ? -15.773 -20.703 -4.117 1 98.56 236 SER A CA 1
ATOM 1674 C C . SER A 1 236 ? -16.953 -19.828 -4.508 1 98.56 236 SER A C 1
ATOM 1676 O O . SER A 1 236 ? -17.828 -20.25 -5.273 1 98.56 236 SER A O 1
ATOM 1678 N N . VAL A 1 237 ? -16.984 -18.641 -3.982 1 98.81 237 VAL A N 1
ATOM 1679 C CA . VAL A 1 237 ? -18.094 -17.734 -4.285 1 98.81 237 VAL A CA 1
ATOM 1680 C C . VAL A 1 237 ? -17.781 -16.922 -5.531 1 98.81 237 VAL A C 1
ATOM 1682 O O . VAL A 1 237 ? -16.609 -16.75 -5.887 1 98.81 237 VAL A O 1
ATOM 1685 N N . LEU A 1 238 ? -18.844 -16.484 -6.207 1 98.94 238 LEU A N 1
ATOM 1686 C CA . LEU A 1 238 ? -18.672 -15.773 -7.469 1 98.94 238 LEU A CA 1
ATOM 1687 C C . LEU A 1 238 ? -19.016 -14.297 -7.309 1 98.94 238 LEU A C 1
ATOM 1689 O O . LEU A 1 238 ? -19.953 -13.945 -6.582 1 98.94 238 LEU A O 1
ATOM 1693 N N . VAL A 1 239 ? -18.281 -13.453 -7.969 1 98.94 239 VAL A N 1
ATOM 1694 C CA . VAL A 1 239 ? -18.547 -12.016 -7.973 1 98.94 239 VAL A CA 1
ATOM 1695 C C . VAL A 1 239 ? -18.609 -11.508 -9.414 1 98.94 239 VAL A C 1
ATOM 1697 O O . VAL A 1 239 ? -17.938 -12.055 -10.297 1 98.94 239 VAL A O 1
ATOM 1700 N N . GLU A 1 240 ? -19.375 -10.461 -9.664 1 98.88 240 GLU A N 1
ATOM 1701 C CA . GLU A 1 240 ? -19.531 -9.836 -10.969 1 98.88 240 GLU A CA 1
ATOM 1702 C C . GLU A 1 240 ? -18.406 -8.844 -11.25 1 98.88 240 GLU A C 1
ATOM 1704 O O . GLU A 1 240 ? -17.781 -8.336 -10.32 1 98.88 240 GLU A O 1
ATOM 1709 N N . ASP A 1 241 ? -18.234 -8.57 -12.539 1 98.81 241 ASP A N 1
ATOM 1710 C CA . ASP A 1 241 ? -17.188 -7.652 -12.961 1 98.81 241 ASP A CA 1
ATOM 1711 C C . ASP A 1 241 ? -17.359 -6.277 -12.328 1 98.81 241 ASP A C 1
ATOM 1713 O O . ASP A 1 241 ? -16.391 -5.668 -11.867 1 98.81 241 ASP A O 1
ATOM 1717 N N . ASP A 1 242 ? -18.562 -5.789 -12.297 1 98.69 242 ASP A N 1
ATOM 1718 C CA . ASP A 1 242 ? -18.797 -4.461 -11.742 1 98.69 242 ASP A CA 1
ATOM 1719 C C . ASP A 1 242 ? -18.453 -4.414 -10.258 1 98.69 242 ASP A C 1
ATOM 1721 O O . ASP A 1 242 ? -17.969 -3.393 -9.758 1 98.69 242 ASP A O 1
ATOM 1725 N N . ALA A 1 243 ? -18.688 -5.523 -9.516 1 98.88 243 ALA A N 1
ATOM 1726 C CA . ALA A 1 243 ? -18.328 -5.605 -8.102 1 98.88 243 ALA A CA 1
ATOM 1727 C C . ALA A 1 243 ? -16.812 -5.543 -7.918 1 98.88 243 ALA A C 1
ATOM 1729 O O . ALA A 1 243 ? -16.328 -4.938 -6.965 1 98.88 243 ALA A O 1
ATOM 1730 N N . ILE A 1 244 ? -16.141 -6.172 -8.805 1 98.88 244 ILE A N 1
ATOM 1731 C CA . ILE A 1 244 ? -14.68 -6.184 -8.758 1 98.88 244 ILE A CA 1
ATOM 1732 C C . ILE A 1 244 ? -14.141 -4.773 -8.969 1 98.88 244 ILE A C 1
ATOM 1734 O O . ILE A 1 244 ? -13.273 -4.312 -8.227 1 98.88 244 ILE A O 1
ATOM 1738 N N . VAL A 1 245 ? -14.648 -4.105 -9.984 1 98.56 245 VAL A N 1
ATOM 1739 C CA . VAL A 1 245 ? -14.227 -2.742 -10.289 1 98.56 245 VAL A CA 1
ATOM 1740 C C . VAL A 1 245 ? -14.523 -1.831 -9.102 1 98.56 245 VAL A C 1
ATOM 1742 O O . VAL A 1 245 ? -13.672 -1.028 -8.703 1 98.56 245 VAL A O 1
ATOM 1745 N N . ASP A 1 246 ? -15.664 -1.988 -8.508 1 98.5 246 ASP A N 1
ATOM 1746 C CA . ASP A 1 246 ? -16.062 -1.181 -7.355 1 98.5 246 ASP A CA 1
ATOM 1747 C C . ASP A 1 246 ? -15.141 -1.445 -6.164 1 98.5 246 ASP A C 1
ATOM 1749 O O . ASP A 1 246 ? -14.711 -0.51 -5.488 1 98.5 246 ASP A O 1
ATOM 1753 N N . ALA A 1 247 ? -14.867 -2.723 -5.895 1 98.81 247 ALA A N 1
ATOM 1754 C CA . ALA A 1 247 ? -13.992 -3.084 -4.785 1 98.81 247 ALA A CA 1
ATOM 1755 C C . ALA A 1 247 ? -12.602 -2.473 -4.961 1 98.81 247 ALA A C 1
ATOM 1757 O O . ALA A 1 247 ? -12.008 -1.981 -3.998 1 98.81 247 ALA A O 1
ATOM 1758 N N . ARG A 1 248 ? -12.148 -2.559 -6.191 1 98.5 248 ARG A N 1
ATOM 1759 C CA . ARG A 1 248 ? -10.844 -1.982 -6.492 1 98.5 248 ARG A CA 1
ATOM 1760 C C . ARG A 1 248 ? -10.836 -0.481 -6.227 1 98.5 248 ARG A C 1
ATOM 1762 O O . ARG A 1 248 ? -9.883 0.044 -5.645 1 98.5 248 ARG A O 1
ATOM 1769 N N . ARG A 1 249 ? -11.859 0.212 -6.613 1 97.44 249 ARG A N 1
ATOM 1770 C CA . ARG A 1 249 ? -12 1.643 -6.359 1 97.44 249 ARG A CA 1
ATOM 1771 C C . ARG A 1 249 ? -12.062 1.932 -4.863 1 97.44 249 ARG A C 1
ATOM 1773 O O . ARG A 1 249 ? -11.43 2.871 -4.379 1 97.44 249 ARG A O 1
ATOM 1780 N N . ARG A 1 250 ? -12.781 1.139 -4.129 1 97.69 250 ARG A N 1
ATOM 1781 C CA . ARG A 1 250 ? -12.938 1.325 -2.691 1 97.69 250 ARG A CA 1
ATOM 1782 C C . ARG A 1 250 ? -11.609 1.143 -1.968 1 97.69 250 ARG A C 1
ATOM 1784 O O . ARG A 1 250 ? -11.328 1.837 -0.988 1 97.69 250 ARG A O 1
ATOM 1791 N N . LEU A 1 251 ? -10.797 0.19 -2.445 1 98.5 251 LEU A N 1
ATOM 1792 C CA . LEU A 1 251 ? -9.477 -0.005 -1.86 1 98.5 251 LEU A CA 1
ATOM 1793 C C . LEU A 1 251 ? -8.625 1.256 -2 1 98.5 251 LEU A C 1
ATOM 1795 O O . LEU A 1 251 ? -7.957 1.667 -1.051 1 98.5 251 LEU A O 1
ATOM 1799 N N . TRP A 1 252 ? -8.703 1.874 -3.166 1 97.31 252 TRP A N 1
ATOM 1800 C CA . TRP A 1 252 ? -7.949 3.109 -3.354 1 97.31 252 TRP A CA 1
ATOM 1801 C C . TRP A 1 252 ? -8.547 4.242 -2.52 1 97.31 252 TRP A C 1
ATOM 1803 O O . TRP A 1 252 ? -7.82 4.93 -1.795 1 97.31 252 TRP A O 1
ATOM 1813 N N . ASP A 1 253 ? -9.844 4.406 -2.57 1 95.75 253 ASP A N 1
ATOM 1814 C CA . ASP A 1 253 ? -10.5 5.535 -1.917 1 95.75 253 ASP A CA 1
ATOM 1815 C C . ASP A 1 253 ? -10.328 5.469 -0.401 1 95.75 253 ASP A C 1
ATOM 1817 O O . ASP A 1 253 ? -10.094 6.492 0.248 1 95.75 253 ASP A O 1
ATOM 1821 N N . GLY A 1 254 ? -10.344 4.281 0.111 1 96.62 254 GLY A N 1
ATOM 1822 C CA . GLY A 1 254 ? -10.391 4.129 1.556 1 96.62 254 GLY A CA 1
ATOM 1823 C C . GLY A 1 254 ? -9.039 3.824 2.17 1 96.62 254 GLY A C 1
ATOM 1824 O O . GLY A 1 254 ? -8.812 4.094 3.352 1 96.62 254 GLY A O 1
ATOM 1825 N N . HIS A 1 255 ? -8.102 3.242 1.362 1 97.75 255 HIS A N 1
ATOM 1826 C CA . HIS A 1 255 ? -6.867 2.736 1.961 1 97.75 255 HIS A CA 1
ATOM 1827 C C . HIS A 1 255 ? -5.648 3.123 1.127 1 97.75 255 HIS A C 1
ATOM 1829 O O . HIS A 1 255 ? -4.512 2.842 1.513 1 97.75 255 HIS A O 1
ATOM 1835 N N . ARG A 1 256 ? -5.926 3.773 -0.01 1 97.94 256 ARG A N 1
ATOM 1836 C CA . ARG A 1 256 ? -4.844 4.137 -0.921 1 97.94 256 ARG A CA 1
ATOM 1837 C C . ARG A 1 256 ? -4.055 2.908 -1.354 1 97.94 256 ARG A C 1
ATOM 1839 O O . ARG A 1 256 ? -2.826 2.949 -1.436 1 97.94 256 ARG A O 1
ATOM 1846 N N . ILE A 1 257 ? -4.781 1.813 -1.607 1 98.44 257 ILE A N 1
ATOM 1847 C CA . ILE A 1 257 ? -4.207 0.561 -2.084 1 98.44 257 ILE A CA 1
ATOM 1848 C C . ILE A 1 257 ? -4.605 0.331 -3.541 1 98.44 257 ILE A C 1
ATOM 1850 O O . ILE A 1 257 ? -5.789 0.396 -3.883 1 98.44 257 ILE A O 1
ATOM 1854 N N . VAL A 1 258 ? -3.604 0.131 -4.387 1 97.88 258 VAL A N 1
ATOM 1855 C CA . VAL A 1 258 ? -3.824 -0.228 -5.785 1 97.88 258 VAL A CA 1
ATOM 1856 C C . VAL A 1 258 ? -3.479 -1.7 -6 1 97.88 258 VAL A C 1
ATOM 1858 O O . VAL A 1 258 ? -2.363 -2.133 -5.703 1 97.88 258 VAL A O 1
ATOM 1861 N N . VAL A 1 259 ? -4.465 -2.422 -6.5 1 98.19 259 VAL A N 1
ATOM 1862 C CA . VAL A 1 259 ? -4.215 -3.828 -6.801 1 98.19 259 VAL A CA 1
ATOM 1863 C C . VAL A 1 259 ? -4.793 -4.176 -8.172 1 98.19 259 VAL A C 1
ATOM 1865 O O . VAL A 1 259 ? -5.43 -3.338 -8.812 1 98.19 259 VAL A O 1
ATOM 1868 N N . GLU A 1 260 ? -4.48 -5.395 -8.648 1 98.12 260 GLU A N 1
ATOM 1869 C CA . GLU A 1 260 ? -5.07 -5.926 -9.867 1 98.12 260 GLU A CA 1
ATOM 1870 C C . GLU A 1 260 ? -6.574 -6.141 -9.703 1 98.12 260 GLU A C 1
ATOM 1872 O O . GLU A 1 260 ? -7.055 -6.391 -8.602 1 98.12 260 GLU A O 1
ATOM 1877 N N . HIS A 1 261 ? -7.301 -6.129 -10.852 1 98.31 261 HIS A N 1
ATOM 1878 C CA . HIS A 1 261 ? -8.711 -6.496 -10.789 1 98.31 261 HIS A CA 1
ATOM 1879 C C . HIS A 1 261 ? -8.891 -7.879 -10.18 1 98.31 261 HIS A C 1
ATOM 1881 O O . HIS A 1 261 ? -9.773 -8.078 -9.336 1 98.31 261 HIS A O 1
ATOM 1887 N N . GLY A 1 262 ? -8.055 -8.82 -10.547 1 98.44 262 GLY A N 1
ATOM 1888 C CA . GLY A 1 262 ? -8.133 -10.164 -9.992 1 98.44 262 GLY A CA 1
ATOM 1889 C C . GLY A 1 262 ? -7.98 -10.188 -8.484 1 98.44 262 GLY A C 1
ATOM 1890 O O . GLY A 1 262 ? -8.711 -10.898 -7.789 1 98.44 262 GLY A O 1
ATOM 1891 N N . THR A 1 263 ? -7.055 -9.445 -7.953 1 98.81 263 THR A N 1
ATOM 1892 C CA . THR A 1 263 ? -6.832 -9.352 -6.516 1 98.81 263 THR A CA 1
ATOM 1893 C C . THR A 1 263 ? -8.039 -8.734 -5.816 1 98.81 263 THR A C 1
ATOM 1895 O O . THR A 1 263 ? -8.445 -9.188 -4.742 1 98.81 263 THR A O 1
ATOM 1898 N N . ALA A 1 264 ? -8.68 -7.777 -6.453 1 98.81 264 ALA A N 1
ATOM 1899 C CA . ALA A 1 264 ? -9.82 -7.066 -5.871 1 98.81 264 ALA A CA 1
ATOM 1900 C C . ALA A 1 264 ? -11.031 -7.98 -5.75 1 98.81 264 ALA A C 1
ATOM 1902 O O . ALA A 1 264 ? -11.977 -7.672 -5.023 1 98.81 264 ALA A O 1
ATOM 1903 N N . ALA A 1 265 ? -11.031 -9.078 -6.492 1 98.94 265 ALA A N 1
ATOM 1904 C CA . ALA A 1 265 ? -12.141 -10.023 -6.422 1 98.94 265 ALA A CA 1
ATOM 1905 C C . ALA A 1 265 ? -12.359 -10.508 -4.992 1 98.94 265 ALA A C 1
ATOM 1907 O O . ALA A 1 265 ? -13.5 -10.633 -4.535 1 98.94 265 ALA A O 1
ATOM 1908 N N . ALA A 1 266 ? -11.281 -10.766 -4.258 1 98.94 266 ALA A N 1
ATOM 1909 C CA . ALA A 1 266 ? -11.406 -11.234 -2.879 1 98.94 266 ALA A CA 1
ATOM 1910 C C . ALA A 1 266 ? -12.172 -10.227 -2.023 1 98.94 266 ALA A C 1
ATOM 1912 O O . ALA A 1 266 ? -13.055 -10.609 -1.247 1 98.94 266 ALA A O 1
ATOM 1913 N N . TYR A 1 267 ? -11.859 -8.93 -2.186 1 98.94 267 TYR A N 1
ATOM 1914 C CA . TYR A 1 267 ? -12.539 -7.887 -1.427 1 98.94 267 TYR A CA 1
ATOM 1915 C C . TYR A 1 267 ? -13.961 -7.688 -1.922 1 98.94 267 TYR A C 1
ATOM 1917 O O . TYR A 1 267 ? -14.867 -7.387 -1.136 1 98.94 267 TYR A O 1
ATOM 1925 N N . ALA A 1 268 ? -14.164 -7.887 -3.246 1 98.94 268 ALA A N 1
ATOM 1926 C CA . ALA A 1 268 ? -15.492 -7.742 -3.848 1 98.94 268 ALA A CA 1
ATOM 1927 C C . ALA A 1 268 ? -16.484 -8.695 -3.205 1 98.94 268 ALA A C 1
ATOM 1929 O O . ALA A 1 268 ? -17.688 -8.391 -3.117 1 98.94 268 ALA A O 1
ATOM 1930 N N . ALA A 1 269 ? -15.961 -9.883 -2.73 1 98.94 269 ALA A N 1
ATOM 1931 C CA . ALA A 1 269 ? -16.859 -10.828 -2.068 1 98.94 269 ALA A CA 1
ATOM 1932 C C . ALA A 1 269 ? -17.531 -10.195 -0.857 1 98.94 269 ALA A C 1
ATOM 1934 O O . ALA A 1 269 ? -18.719 -10.406 -0.617 1 98.94 269 ALA A O 1
ATOM 1935 N N . LEU A 1 270 ? -16.828 -9.375 -0.11 1 98.69 270 LEU A N 1
ATOM 1936 C CA . LEU A 1 270 ? -17.375 -8.711 1.074 1 98.69 270 LEU A CA 1
ATOM 1937 C C . LEU A 1 270 ? -18.25 -7.535 0.685 1 98.69 270 LEU A C 1
ATOM 1939 O O . LEU A 1 270 ? -19.391 -7.414 1.167 1 98.69 270 LEU A O 1
ATOM 1943 N N . THR A 1 271 ? -17.734 -6.703 -0.245 1 98.44 271 THR A N 1
ATOM 1944 C CA . THR A 1 271 ? -18.406 -5.434 -0.524 1 98.44 271 THR A CA 1
ATOM 1945 C C . THR A 1 271 ? -19.688 -5.652 -1.305 1 98.44 271 THR A C 1
ATOM 1947 O O . THR A 1 271 ? -20.625 -4.852 -1.213 1 98.44 271 THR A O 1
ATOM 1950 N N . SER A 1 272 ? -19.766 -6.723 -2.08 1 98.69 272 SER A N 1
ATOM 1951 C CA . SER A 1 272 ? -20.953 -7.008 -2.877 1 98.69 272 SER A CA 1
ATOM 1952 C C . SER A 1 272 ? -21.953 -7.836 -2.088 1 98.69 272 SER A C 1
ATOM 1954 O O . SER A 1 272 ? -23.109 -7.965 -2.494 1 98.69 272 SER A O 1
ATOM 1956 N N . GLY A 1 273 ? -21.484 -8.461 -0.996 1 98.56 273 GLY A N 1
ATOM 1957 C CA . GLY A 1 273 ? -22.359 -9.328 -0.211 1 98.56 273 GLY A CA 1
ATOM 1958 C C . GLY A 1 273 ? -22.344 -10.766 -0.68 1 98.56 273 GLY A C 1
ATOM 1959 O O . GLY A 1 273 ? -23.109 -11.594 -0.17 1 98.56 273 GLY A O 1
ATOM 1960 N N . ALA A 1 274 ? -21.484 -11.094 -1.678 1 98.75 274 ALA A N 1
ATOM 1961 C CA . ALA A 1 274 ? -21.359 -12.484 -2.102 1 98.75 274 ALA A CA 1
ATOM 1962 C C . ALA A 1 274 ? -20.891 -13.367 -0.948 1 98.75 274 ALA A C 1
ATOM 1964 O O . ALA A 1 274 ? -21.234 -14.555 -0.89 1 98.75 274 ALA A O 1
ATOM 1965 N N . TYR A 1 275 ? -20.094 -12.797 -0.064 1 98.75 275 TYR A N 1
ATOM 1966 C CA . TYR A 1 275 ? -19.766 -13.406 1.223 1 98.75 275 TYR A CA 1
ATOM 1967 C C . TYR A 1 275 ? -20.234 -12.516 2.373 1 98.75 275 TYR A C 1
ATOM 1969 O O . TYR A 1 275 ? -19.891 -11.336 2.428 1 98.75 275 TYR A O 1
ATOM 1977 N N . ARG A 1 276 ? -20.953 -13.031 3.232 1 98.44 276 ARG A N 1
ATOM 1978 C CA . ARG A 1 276 ? -21.469 -12.305 4.391 1 98.44 276 ARG A CA 1
ATOM 1979 C C . ARG A 1 276 ? -20.938 -12.906 5.688 1 98.44 276 ARG A C 1
ATOM 1981 O O . ARG A 1 276 ? -21.422 -13.953 6.129 1 98.44 276 ARG A O 1
ATOM 1988 N N . PRO A 1 277 ? -20 -12.266 6.289 1 98.25 277 PRO A N 1
ATOM 1989 C CA . PRO A 1 277 ? -19.469 -12.781 7.551 1 98.25 277 PRO A CA 1
ATOM 1990 C C . PRO A 1 277 ? -20.516 -12.836 8.656 1 98.25 277 PRO A C 1
ATOM 1992 O O . PRO A 1 277 ? -21.406 -11.977 8.719 1 98.25 277 PRO A O 1
ATOM 1995 N N . ALA A 1 278 ? -20.406 -13.812 9.531 1 97.75 278 ALA A N 1
ATOM 1996 C CA . ALA A 1 278 ? -21.219 -13.844 10.742 1 97.75 278 ALA A CA 1
ATOM 1997 C C . ALA A 1 278 ? -20.812 -12.734 11.703 1 97.75 278 ALA A C 1
ATOM 1999 O O . ALA A 1 278 ? -19.688 -12.211 11.617 1 97.75 278 ALA A O 1
ATOM 2000 N N . PRO A 1 279 ? -21.75 -12.289 12.594 1 95.88 279 PRO A N 1
ATOM 2001 C CA . PRO A 1 279 ? -21.344 -11.305 13.602 1 95.88 279 PRO A CA 1
ATOM 2002 C C . PRO A 1 279 ? -20.109 -11.734 14.391 1 95.88 279 PRO A C 1
ATOM 2004 O O . PRO A 1 279 ? -20.078 -12.852 14.914 1 95.88 279 PRO A O 1
ATOM 2007 N N . GLY A 1 280 ? -19.094 -10.953 14.398 1 95.94 280 GLY A N 1
ATOM 2008 C CA . GLY A 1 280 ? -17.906 -11.219 15.172 1 95.94 280 GLY A CA 1
ATOM 2009 C C . GLY A 1 280 ? -16.891 -12.07 14.43 1 95.94 280 GLY A C 1
ATOM 2010 O O . GLY A 1 280 ? -15.797 -12.328 14.938 1 95.94 280 GLY A O 1
ATOM 2011 N N . GLU A 1 281 ? -17.328 -12.539 13.18 1 98.19 281 GLU A N 1
ATOM 2012 C CA . GLU A 1 281 ? -16.391 -13.312 12.367 1 98.19 281 GLU A CA 1
ATOM 2013 C C . GLU A 1 281 ? -15.203 -12.453 11.93 1 98.19 281 GLU A C 1
ATOM 2015 O O . GLU A 1 281 ? -15.391 -11.391 11.336 1 98.19 281 GLU A O 1
ATOM 2020 N N . ARG A 1 282 ? -14.062 -12.875 12.375 1 98.5 282 ARG A N 1
ATOM 2021 C CA . ARG A 1 282 ? -12.844 -12.172 12 1 98.5 282 ARG A CA 1
ATOM 2022 C C . ARG A 1 282 ? -12.344 -12.625 10.633 1 98.5 282 ARG A C 1
ATOM 2024 O O . ARG A 1 282 ? -11.93 -13.781 10.469 1 98.5 282 ARG A O 1
ATOM 2031 N N . VAL A 1 283 ? -12.328 -11.711 9.578 1 98.88 283 VAL A N 1
ATOM 2032 C CA . VAL A 1 283 ? -12.07 -12.07 8.188 1 98.88 283 VAL A CA 1
ATOM 2033 C C . VAL A 1 283 ? -10.82 -11.352 7.684 1 98.88 283 VAL A C 1
ATOM 2035 O O . VAL A 1 283 ? -10.68 -10.141 7.863 1 98.88 283 VAL A O 1
ATOM 2038 N N . VAL A 1 284 ? -9.93 -12.133 7.137 1 98.88 284 VAL A N 1
ATOM 2039 C CA . VAL A 1 284 ? -8.781 -11.57 6.426 1 98.88 284 VAL A CA 1
ATOM 2040 C C . VAL A 1 284 ? -9 -11.688 4.918 1 98.88 284 VAL A C 1
ATOM 2042 O O . VAL A 1 284 ? -9.344 -12.766 4.418 1 98.88 284 VAL A O 1
ATOM 2045 N N . THR A 1 285 ? -8.922 -10.602 4.207 1 98.94 285 THR A N 1
ATOM 2046 C CA . THR A 1 285 ? -8.898 -10.594 2.748 1 98.94 285 THR A CA 1
ATOM 2047 C C . THR A 1 285 ? -7.465 -10.555 2.232 1 98.94 285 THR A C 1
ATOM 2049 O O . THR A 1 285 ? -6.695 -9.656 2.582 1 98.94 285 THR A O 1
ATOM 2052 N N . LEU A 1 286 ? -7.078 -11.531 1.407 1 98.94 286 LEU A N 1
ATOM 2053 C CA . LEU A 1 286 ? -5.734 -11.547 0.84 1 98.94 286 LEU A CA 1
ATOM 2054 C C . LEU A 1 286 ? -5.652 -10.633 -0.38 1 98.94 286 LEU A C 1
ATOM 2056 O O . LEU A 1 286 ? -6.301 -10.891 -1.396 1 98.94 286 LEU A O 1
ATOM 2060 N N . LEU A 1 287 ? -4.926 -9.586 -0.279 1 98.94 287 LEU A N 1
ATOM 2061 C CA . LEU A 1 287 ? -4.586 -8.758 -1.432 1 98.94 287 LEU A CA 1
ATOM 2062 C C . LEU A 1 287 ? -3.279 -9.227 -2.068 1 98.94 287 LEU A C 1
ATOM 2064 O O . LEU A 1 287 ? -2.199 -8.773 -1.68 1 98.94 287 LEU A O 1
ATOM 2068 N N . CYS A 1 288 ? -3.373 -10.039 -3.086 1 98.88 288 CYS A N 1
ATOM 2069 C CA . CYS A 1 288 ? -2.314 -11 -3.365 1 98.88 288 CYS A CA 1
ATOM 2070 C C . CYS A 1 288 ? -1.428 -10.523 -4.508 1 98.88 288 CYS A C 1
ATOM 2072 O O . CYS A 1 288 ? -0.438 -11.172 -4.848 1 98.88 288 CYS A O 1
ATOM 2074 N N . GLY A 1 289 ? -1.772 -9.398 -5.18 1 98.69 289 GLY A N 1
ATOM 2075 C CA . GLY A 1 289 ? -0.949 -8.891 -6.266 1 98.69 289 GLY A CA 1
ATOM 2076 C C . GLY A 1 289 ? -1.369 -7.516 -6.746 1 98.69 289 GLY A C 1
ATOM 2077 O O . GLY A 1 289 ? -2.549 -7.164 -6.684 1 98.69 289 GLY A O 1
ATOM 2078 N N . ALA A 1 290 ? -0.375 -6.82 -7.379 1 98.25 290 ALA A N 1
ATOM 2079 C CA . ALA A 1 290 ? -0.651 -5.453 -7.809 1 98.25 290 ALA A CA 1
ATOM 2080 C C . ALA A 1 290 ? 0.111 -5.113 -9.086 1 98.25 290 ALA A C 1
ATOM 2082 O O . ALA A 1 290 ? 0.507 -3.967 -9.297 1 98.25 290 ALA A O 1
ATOM 2083 N N . ASN A 1 291 ? 0.437 -6.121 -9.914 1 96.75 291 ASN A N 1
ATOM 2084 C CA . ASN A 1 291 ? 1.036 -5.855 -11.219 1 96.75 291 ASN A CA 1
ATOM 2085 C C . ASN A 1 291 ? -0.006 -5.387 -12.227 1 96.75 291 ASN A C 1
ATOM 2087 O O . ASN A 1 291 ? -0.468 -6.168 -13.062 1 96.75 291 ASN A O 1
ATOM 2091 N N . THR A 1 292 ? -0.363 -4.133 -12.125 1 95.19 292 THR A N 1
ATOM 2092 C CA . THR A 1 292 ? -1.413 -3.502 -12.922 1 95.19 292 THR A CA 1
ATOM 2093 C C . THR A 1 292 ? -1.007 -2.09 -13.328 1 95.19 292 THR A C 1
ATOM 2095 O O . THR A 1 292 ? 0.044 -1.596 -12.914 1 95.19 292 THR A O 1
ATOM 2098 N N . ASN A 1 293 ? -1.77 -1.559 -14.234 1 93.12 293 ASN A N 1
ATOM 2099 C CA . ASN A 1 293 ? -1.593 -0.152 -14.578 1 93.12 293 ASN A CA 1
ATOM 2100 C C . ASN A 1 293 ? -2.381 0.759 -13.641 1 93.12 293 ASN A C 1
ATOM 2102 O O . ASN A 1 293 ? -3.611 0.814 -13.711 1 93.12 293 ASN A O 1
ATOM 2106 N N . PRO A 1 294 ? -1.665 1.488 -12.789 1 92.06 294 PRO A N 1
ATOM 2107 C CA . PRO A 1 294 ? -2.395 2.336 -11.844 1 92.06 294 PRO A CA 1
ATOM 2108 C C . PRO A 1 294 ? -3.264 3.383 -12.539 1 92.06 294 PRO A C 1
ATOM 2110 O O . PRO A 1 294 ? -4.211 3.896 -11.938 1 92.06 294 PRO A O 1
ATOM 2113 N N . ALA A 1 295 ? -2.99 3.686 -13.789 1 90.38 295 ALA A N 1
ATOM 2114 C CA . ALA A 1 295 ? -3.752 4.695 -14.516 1 90.38 295 ALA A CA 1
ATOM 2115 C C . ALA A 1 295 ? -5.18 4.227 -14.773 1 90.38 295 ALA A C 1
ATOM 2117 O O . ALA A 1 295 ? -6.051 5.027 -15.125 1 90.38 295 ALA A O 1
ATOM 2118 N N . ASP A 1 296 ? -5.383 2.932 -14.562 1 88.31 296 ASP A N 1
ATOM 2119 C CA . ASP A 1 296 ? -6.703 2.363 -14.82 1 88.31 296 ASP A CA 1
ATOM 2120 C C . ASP A 1 296 ? -7.66 2.672 -13.672 1 88.31 296 ASP A C 1
ATOM 2122 O O . ASP A 1 296 ? -8.859 2.414 -13.773 1 88.31 296 ASP A O 1
ATOM 2126 N N . LEU A 1 297 ? -7.164 3.1 -12.5 1 84.56 297 LEU A N 1
ATOM 2127 C CA . LEU A 1 297 ? -8.016 3.432 -11.359 1 84.56 297 LEU A CA 1
ATOM 2128 C C . LEU A 1 297 ? -8.727 4.762 -11.578 1 84.56 297 LEU A C 1
ATOM 2130 O O . LEU A 1 297 ? -9.711 5.062 -10.906 1 84.56 297 LEU A O 1
ATOM 2134 N N . ALA A 1 298 ? -8.352 5.621 -12.555 1 59.97 298 ALA A N 1
ATOM 2135 C CA . ALA A 1 298 ? -8.922 6.945 -12.812 1 59.97 298 ALA A CA 1
ATOM 2136 C C . ALA A 1 298 ? -10.359 6.836 -13.312 1 59.97 298 ALA A C 1
ATOM 2138 O O . ALA A 1 298 ? -10.703 5.898 -14.039 1 59.97 298 ALA A O 1
ATOM 2139 N N . MET B 1 1 ? 7.691 23.297 25.469 1 88.88 1 MET B N 1
ATOM 2140 C CA . MET B 1 1 ? 7.914 22.641 24.188 1 88.88 1 MET B CA 1
ATOM 2141 C C . MET B 1 1 ? 7.273 21.266 24.156 1 88.88 1 MET B C 1
ATOM 2143 O O . MET B 1 1 ? 7.352 20.516 25.141 1 88.88 1 MET B O 1
ATOM 2147 N N . ILE B 1 2 ? 6.57 20.953 23.156 1 96.62 2 ILE B N 1
ATOM 2148 C CA . ILE B 1 2 ? 5.902 19.656 23.031 1 96.62 2 ILE B CA 1
ATOM 2149 C C . ILE B 1 2 ? 6.93 18.531 23.141 1 96.62 2 ILE B C 1
ATOM 2151 O O . ILE B 1 2 ? 7.992 18.578 22.531 1 96.62 2 ILE B O 1
ATOM 2155 N N . ASN B 1 3 ? 6.684 17.547 24.031 1 97.88 3 ASN B N 1
ATOM 2156 C CA . ASN B 1 3 ? 7.648 16.484 24.297 1 97.88 3 ASN B CA 1
ATOM 2157 C C . ASN B 1 3 ? 6.992 15.109 24.266 1 97.88 3 ASN B C 1
ATOM 2159 O O . ASN B 1 3 ? 5.828 14.977 23.875 1 97.88 3 ASN B O 1
ATOM 2163 N N . LEU B 1 4 ? 7.766 14.125 24.656 1 98.56 4 LEU B N 1
ATOM 2164 C CA . LEU B 1 4 ? 7.328 12.742 24.562 1 98.56 4 LEU B CA 1
ATOM 2165 C C . LEU B 1 4 ? 6.098 12.492 25.422 1 98.56 4 LEU B C 1
ATOM 2167 O O . LEU B 1 4 ? 5.191 11.758 25.031 1 98.56 4 LEU B O 1
ATOM 2171 N N . ALA B 1 5 ? 6.023 13.117 26.531 1 98.62 5 ALA B N 1
ATOM 2172 C CA . ALA B 1 5 ? 4.871 12.953 27.422 1 98.62 5 ALA B CA 1
ATOM 2173 C C . ALA B 1 5 ? 3.596 13.453 26.75 1 98.62 5 ALA B C 1
ATOM 2175 O O . ALA B 1 5 ? 2.529 12.852 26.906 1 98.62 5 ALA B O 1
ATOM 2176 N N . ASP B 1 6 ? 3.713 14.555 26.047 1 98.81 6 ASP B N 1
ATOM 2177 C CA . ASP B 1 6 ? 2.574 15.094 25.312 1 98.81 6 ASP B CA 1
ATOM 2178 C C . ASP B 1 6 ? 2.123 14.125 24.219 1 98.81 6 ASP B C 1
ATOM 2180 O O . ASP B 1 6 ? 0.922 13.945 24 1 98.81 6 ASP B O 1
ATOM 2184 N N . VAL B 1 7 ? 3.072 13.492 23.562 1 98.94 7 VAL B N 1
ATOM 2185 C CA . VAL B 1 7 ? 2.789 12.547 22.484 1 98.94 7 VAL B CA 1
ATOM 2186 C C . VAL B 1 7 ? 2.111 11.297 23.047 1 98.94 7 VAL B C 1
ATOM 2188 O O . VAL B 1 7 ? 1.148 10.789 22.469 1 98.94 7 VAL B O 1
ATOM 2191 N N . GLU B 1 8 ? 2.588 10.836 24.172 1 98.88 8 GLU B N 1
ATOM 2192 C CA . GLU B 1 8 ? 1.996 9.672 24.828 1 98.88 8 GLU B CA 1
ATOM 2193 C C . GLU B 1 8 ? 0.564 9.953 25.266 1 98.88 8 GLU B C 1
ATOM 2195 O O . GLU B 1 8 ? -0.309 9.094 25.156 1 98.88 8 GLU B O 1
ATOM 2200 N N . ALA B 1 9 ? 0.364 11.156 25.781 1 98.81 9 ALA B N 1
ATOM 2201 C CA . ALA B 1 9 ? -0.993 11.555 26.141 1 98.81 9 ALA B CA 1
ATOM 2202 C C . ALA B 1 9 ? -1.899 11.609 24.922 1 98.81 9 ALA B C 1
ATOM 2204 O O . ALA B 1 9 ? -3.053 11.18 24.969 1 98.81 9 ALA B O 1
ATOM 2205 N N . ALA B 1 10 ? -1.372 12.117 23.844 1 98.94 10 ALA B N 1
ATOM 2206 C CA . ALA B 1 10 ? -2.115 12.164 22.594 1 98.94 10 ALA B CA 1
ATOM 2207 C C . ALA B 1 10 ? -2.473 10.758 22.109 1 98.94 10 ALA B C 1
ATOM 2209 O O . ALA B 1 10 ? -3.594 10.516 21.656 1 98.94 10 ALA B O 1
ATOM 2210 N N . ALA B 1 11 ? -1.535 9.812 22.266 1 98.88 11 ALA B N 1
ATOM 2211 C CA . ALA B 1 11 ? -1.753 8.43 21.844 1 98.88 11 ALA B CA 1
ATOM 2212 C C . ALA B 1 11 ? -2.922 7.805 22.609 1 98.88 11 ALA B C 1
ATOM 2214 O O . ALA B 1 11 ? -3.756 7.117 22.016 1 98.88 11 ALA B O 1
ATOM 2215 N N . ARG B 1 12 ? -2.982 8.07 23.875 1 98.69 12 ARG B N 1
ATOM 2216 C CA . ARG B 1 12 ? -4.086 7.559 24.688 1 98.69 12 ARG B CA 1
ATOM 2217 C C . ARG B 1 12 ? -5.414 8.164 24.25 1 98.69 12 ARG B C 1
ATOM 2219 O O . ARG B 1 12 ? -6.43 7.469 24.188 1 98.69 12 ARG B O 1
ATOM 2226 N N . ARG B 1 13 ? -5.379 9.398 23.891 1 98.62 13 ARG B N 1
ATOM 2227 C CA . ARG B 1 13 ? -6.598 10.133 23.562 1 98.62 13 ARG B CA 1
ATOM 2228 C C . ARG B 1 13 ? -7.164 9.672 22.219 1 98.62 13 ARG B C 1
ATOM 2230 O O . ARG B 1 13 ? -8.383 9.562 22.062 1 98.62 13 ARG B O 1
ATOM 2237 N N . ILE B 1 14 ? -6.285 9.336 21.25 1 98.69 14 ILE B N 1
ATOM 2238 C CA . ILE B 1 14 ? -6.789 9.039 19.922 1 98.69 14 ILE B CA 1
ATOM 2239 C C . ILE B 1 14 ? -6.84 7.531 19.703 1 98.69 14 ILE B C 1
ATOM 2241 O O . ILE B 1 14 ? -7.141 7.066 18.609 1 98.69 14 ILE B O 1
ATOM 2245 N N . ASP B 1 15 ? -6.562 6.773 20.781 1 97.75 15 ASP B N 1
ATOM 2246 C CA . ASP B 1 15 ? -6.598 5.32 20.688 1 97.75 15 ASP B CA 1
ATOM 2247 C C . ASP B 1 15 ? -7.957 4.832 20.203 1 97.75 15 ASP B C 1
ATOM 2249 O O . ASP B 1 15 ? -9 5.301 20.656 1 97.75 15 ASP B O 1
ATOM 2253 N N . GLY B 1 16 ? -7.957 3.914 19.203 1 96.38 16 GLY B N 1
ATOM 2254 C CA . GLY B 1 16 ? -9.18 3.365 18.641 1 96.38 16 GLY B CA 1
ATOM 2255 C C . GLY B 1 16 ? -9.789 4.234 17.562 1 96.38 16 GLY B C 1
ATOM 2256 O O . GLY B 1 16 ? -10.75 3.836 16.891 1 96.38 16 GLY B O 1
ATOM 2257 N N . ARG B 1 17 ? -9.18 5.43 17.266 1 97.62 17 ARG B N 1
ATOM 2258 C CA . ARG B 1 17 ? -9.766 6.367 16.312 1 97.62 17 ARG B CA 1
ATOM 2259 C C . ARG B 1 17 ? -8.859 6.551 15.102 1 97.62 17 ARG B C 1
ATOM 2261 O O . ARG B 1 17 ? -9.234 7.223 14.133 1 97.62 17 ARG B O 1
ATOM 2268 N N . ILE B 1 18 ? -7.672 5.977 15.203 1 97.88 18 ILE B N 1
ATOM 2269 C CA . ILE B 1 18 ? -6.707 5.988 14.109 1 97.88 18 ILE B CA 1
ATOM 2270 C C . ILE B 1 18 ? -6.281 4.559 13.781 1 97.88 18 ILE B C 1
ATOM 2272 O O . ILE B 1 18 ? -6.582 3.625 14.531 1 97.88 18 ILE B O 1
ATOM 2276 N N . ARG B 1 19 ? -5.66 4.391 12.664 1 97.88 19 ARG B N 1
ATOM 2277 C CA . ARG B 1 19 ? -5.078 3.1 12.312 1 97.88 19 ARG B CA 1
ATOM 2278 C C . ARG B 1 19 ? -3.641 2.996 12.805 1 97.88 19 ARG B C 1
ATOM 2280 O O . ARG B 1 19 ? -2.875 3.959 12.711 1 97.88 19 ARG B O 1
ATOM 2287 N N . HIS B 1 20 ? -3.32 1.88 13.406 1 97.31 20 HIS B N 1
ATOM 2288 C CA . HIS B 1 20 ? -1.905 1.545 13.523 1 97.31 20 HIS B CA 1
ATOM 2289 C C . HIS B 1 20 ? -1.342 1.071 12.188 1 97.31 20 HIS B C 1
ATOM 2291 O O . HIS B 1 20 ? -1.765 0.04 11.656 1 97.31 20 HIS B O 1
ATOM 2297 N N . THR B 1 21 ? -0.424 1.833 11.625 1 98.44 21 THR B N 1
ATOM 2298 C CA . THR B 1 21 ? 0.074 1.525 10.289 1 98.44 21 THR B CA 1
ATOM 2299 C C . THR B 1 21 ? 1.361 0.711 10.367 1 98.44 21 THR B C 1
ATOM 2301 O O . THR B 1 21 ? 2.107 0.809 11.344 1 98.44 21 THR B O 1
ATOM 2304 N N . PRO B 1 22 ? 1.662 -0.081 9.398 1 98.25 22 PRO B N 1
ATOM 2305 C CA . PRO B 1 22 ? 2.791 -1.009 9.5 1 98.25 22 PRO B CA 1
ATOM 2306 C C . PRO B 1 22 ? 4.113 -0.378 9.078 1 98.25 22 PRO B C 1
ATOM 2308 O O . PRO B 1 22 ? 4.121 0.624 8.359 1 98.25 22 PRO B O 1
ATOM 2311 N N . THR B 1 23 ? 5.16 -0.88 9.617 1 98.38 23 THR B N 1
ATOM 2312 C CA . THR B 1 23 ? 6.523 -0.684 9.133 1 98.38 23 THR B CA 1
ATOM 2313 C C . THR B 1 23 ? 7.043 -1.944 8.453 1 98.38 23 THR B C 1
ATOM 2315 O O . THR B 1 23 ? 7.012 -3.031 9.031 1 98.38 23 THR B O 1
ATOM 2318 N N . VAL B 1 24 ? 7.484 -1.782 7.172 1 97.81 24 VAL B N 1
ATOM 2319 C CA . VAL B 1 24 ? 7.848 -2.969 6.402 1 97.81 24 VAL B CA 1
ATOM 2320 C C . VAL B 1 24 ? 9.297 -2.861 5.941 1 97.81 24 VAL B C 1
ATOM 2322 O O . VAL B 1 24 ? 9.789 -1.763 5.672 1 97.81 24 VAL B O 1
ATOM 2325 N N . ALA B 1 25 ? 9.938 -3.973 5.812 1 95.94 25 ALA B N 1
ATOM 2326 C CA . ALA B 1 25 ? 11.312 -3.998 5.324 1 95.94 25 ALA B CA 1
ATOM 2327 C C . ALA B 1 25 ? 11.375 -3.627 3.844 1 95.94 25 ALA B C 1
ATOM 2329 O O . ALA B 1 25 ? 10.602 -4.145 3.033 1 95.94 25 ALA B O 1
ATOM 2330 N N . ALA B 1 26 ? 12.242 -2.732 3.518 1 95.31 26 ALA B N 1
ATOM 2331 C CA . ALA B 1 26 ? 12.5 -2.33 2.139 1 95.31 26 ALA B CA 1
ATOM 2332 C C . ALA B 1 26 ? 13.875 -2.812 1.672 1 95.31 26 ALA B C 1
ATOM 2334 O O . ALA B 1 26 ? 14.203 -2.715 0.488 1 95.31 26 ALA B O 1
ATOM 2335 N N . GLY B 1 27 ? 14.664 -3.314 2.529 1 92.25 27 GLY B N 1
ATOM 2336 C CA . GLY B 1 27 ? 16.016 -3.818 2.359 1 92.25 27 GLY B CA 1
ATOM 2337 C C . GLY B 1 27 ? 16.672 -4.223 3.668 1 92.25 27 GLY B C 1
ATOM 2338 O O . GLY B 1 27 ? 16.016 -4.238 4.715 1 92.25 27 GLY B O 1
ATOM 2339 N N . PRO B 1 28 ? 17.891 -4.688 3.807 1 90.69 28 PRO B N 1
ATOM 2340 C CA . PRO B 1 28 ? 18.547 -5.191 5.012 1 90.69 28 PRO B CA 1
ATOM 2341 C C . PRO B 1 28 ? 18.562 -4.172 6.148 1 90.69 28 PRO B C 1
ATOM 2343 O O . PRO B 1 28 ? 18.344 -4.527 7.309 1 90.69 28 PRO B O 1
ATOM 2346 N N . ASP B 1 29 ? 18.656 -2.863 5.867 1 95.5 29 ASP B N 1
ATOM 2347 C CA . ASP B 1 29 ? 18.703 -1.82 6.887 1 95.5 29 ASP B CA 1
ATOM 2348 C C . ASP B 1 29 ? 17.797 -0.65 6.516 1 95.5 29 ASP B C 1
ATOM 2350 O O . ASP B 1 29 ? 18.094 0.501 6.84 1 95.5 29 ASP B O 1
ATOM 2354 N N . ARG B 1 30 ? 16.812 -0.989 5.805 1 97.44 30 ARG B N 1
ATOM 2355 C CA . ARG B 1 30 ? 15.891 0.024 5.301 1 97.44 30 ARG B CA 1
ATOM 2356 C C . ARG B 1 30 ? 14.438 -0.389 5.539 1 97.44 30 ARG B C 1
ATOM 2358 O O . ARG B 1 30 ? 14.078 -1.549 5.332 1 97.44 30 ARG B O 1
ATOM 2365 N N . TRP B 1 31 ? 13.641 0.534 6.016 1 98.31 31 TRP B N 1
ATOM 2366 C CA . TRP B 1 31 ? 12.227 0.269 6.234 1 98.31 31 TRP B CA 1
ATOM 2367 C C . TRP B 1 31 ? 11.367 1.42 5.711 1 98.31 31 TRP B C 1
ATOM 2369 O O . TRP B 1 31 ? 11.836 2.559 5.629 1 98.31 31 TRP B O 1
ATOM 2379 N N . PHE B 1 32 ? 10.156 1.079 5.328 1 98.81 32 PHE B N 1
ATOM 2380 C CA . PHE B 1 32 ? 9.109 2.055 5.055 1 98.81 32 PHE B CA 1
ATOM 2381 C C . PHE B 1 32 ? 8.047 2.027 6.145 1 98.81 32 PHE B C 1
ATOM 2383 O O . PHE B 1 32 ? 7.535 0.962 6.492 1 98.81 32 PHE B O 1
ATOM 2390 N N . LYS B 1 33 ? 7.793 3.141 6.777 1 98.94 33 LYS B N 1
ATOM 2391 C CA . LYS B 1 33 ? 6.578 3.311 7.574 1 98.94 33 LYS B CA 1
ATOM 2392 C C . LYS B 1 33 ? 5.395 3.707 6.699 1 98.94 33 LYS B C 1
ATOM 2394 O O . LYS B 1 33 ? 5.383 4.793 6.117 1 98.94 33 LYS B O 1
ATOM 2399 N N . LEU B 1 34 ? 4.375 2.857 6.578 1 98.88 34 LEU B N 1
ATOM 2400 C CA . LEU B 1 34 ? 3.311 3.018 5.594 1 98.88 34 LEU B CA 1
ATOM 2401 C C . LEU B 1 34 ? 2.16 3.842 6.164 1 98.88 34 LEU B C 1
ATOM 2403 O O . LEU B 1 34 ? 1.012 3.393 6.168 1 98.88 34 LEU B O 1
ATOM 2407 N N . GLU B 1 35 ? 2.436 5.086 6.453 1 98.88 35 GLU B N 1
ATOM 2408 C CA . GLU B 1 35 ? 1.463 5.961 7.105 1 98.88 35 GLU B CA 1
ATOM 2409 C C . GLU B 1 35 ? 0.402 6.434 6.117 1 98.88 35 GLU B C 1
ATOM 2411 O O . GLU B 1 35 ? -0.661 6.91 6.52 1 98.88 35 GLU B O 1
ATOM 2416 N N . TYR B 1 36 ? 0.629 6.27 4.805 1 98.81 36 TYR B N 1
ATOM 2417 C CA . TYR B 1 36 ? -0.379 6.625 3.811 1 98.81 36 TYR B CA 1
ATOM 2418 C C . TYR B 1 36 ? -1.624 5.758 3.965 1 98.81 36 TYR B C 1
ATOM 2420 O O . TYR B 1 36 ? -2.689 6.094 3.441 1 98.81 36 TYR B O 1
ATOM 2428 N N . LEU B 1 37 ? -1.534 4.668 4.723 1 98.75 37 LEU B N 1
ATOM 2429 C CA . LEU B 1 37 ? -2.654 3.766 4.957 1 98.75 37 LEU B CA 1
ATOM 2430 C C . LEU B 1 37 ? -3.588 4.324 6.027 1 98.75 37 LEU B C 1
ATOM 2432 O O . LEU B 1 37 ? -4.645 3.75 6.293 1 98.75 37 LEU B O 1
ATOM 2436 N N . GLN B 1 38 ? -3.291 5.43 6.648 1 98.75 38 GLN B N 1
ATOM 2437 C CA . GLN B 1 38 ? -4.113 6.047 7.684 1 98.75 38 GLN B CA 1
ATOM 2438 C C . GLN B 1 38 ? -5.438 6.539 7.113 1 98.75 38 GLN B C 1
ATOM 2440 O O . GLN B 1 38 ? -5.555 6.762 5.906 1 98.75 38 GLN B O 1
ATOM 2445 N N . HIS B 1 39 ? -6.438 6.676 7.988 1 98.31 39 HIS B N 1
ATOM 2446 C CA . HIS B 1 39 ? -7.695 7.305 7.602 1 98.31 39 HIS B CA 1
ATOM 2447 C C . HIS B 1 39 ? -7.453 8.617 6.863 1 98.31 39 HIS B C 1
ATOM 2449 O O . HIS B 1 39 ? -6.551 9.375 7.219 1 98.31 39 HIS B O 1
ATOM 2455 N N . ALA B 1 40 ? -8.227 8.781 5.832 1 98.19 40 ALA B N 1
ATOM 2456 C CA . ALA B 1 40 ? -8.156 9.984 5.008 1 98.19 40 ALA B CA 1
ATOM 2457 C C . ALA B 1 40 ? -6.844 10.047 4.23 1 98.19 40 ALA B C 1
ATOM 2459 O O . ALA B 1 40 ? -6.523 11.062 3.619 1 98.19 40 ALA B O 1
ATOM 2460 N N . GLY B 1 41 ? -5.949 9.07 4.293 1 98.38 41 GLY B N 1
ATOM 2461 C CA . GLY B 1 41 ? -4.891 8.828 3.328 1 98.38 41 GLY B CA 1
ATOM 2462 C C . GLY B 1 41 ? -3.574 9.477 3.709 1 98.38 41 GLY B C 1
ATOM 2463 O O . GLY B 1 41 ? -2.645 9.523 2.902 1 98.38 41 GLY B O 1
ATOM 2464 N N . SER B 1 42 ? -3.488 10.062 5.012 1 98.75 42 SER B N 1
ATOM 2465 C CA . SER B 1 42 ? -2.24 10.719 5.379 1 98.75 42 SER B CA 1
ATOM 2466 C C . SER B 1 42 ? -2.07 10.773 6.895 1 98.75 42 SER B C 1
ATOM 2468 O O . SER B 1 42 ? -3.016 10.508 7.641 1 98.75 42 SER B O 1
ATOM 2470 N N . PHE B 1 43 ? -0.9 11.203 7.309 1 98.81 43 PHE B N 1
ATOM 2471 C CA . PHE B 1 43 ? -0.512 11.32 8.711 1 98.81 43 PHE B CA 1
ATOM 2472 C C . PHE B 1 43 ? -1.359 12.367 9.422 1 98.81 43 PHE B C 1
ATOM 2474 O O . PHE B 1 43 ? -1.481 12.344 10.648 1 98.81 43 PHE B O 1
ATOM 2481 N N . LYS B 1 44 ? -1.97 13.258 8.656 1 98.75 44 LYS B N 1
ATOM 2482 C CA . LYS B 1 44 ? -2.621 14.422 9.258 1 98.75 44 LYS B CA 1
ATOM 2483 C C . LYS B 1 44 ? -3.836 14 10.078 1 98.75 44 LYS B C 1
ATOM 2485 O O . LYS B 1 44 ? -4.289 14.742 10.953 1 98.75 44 LYS B O 1
ATOM 2490 N N . THR B 1 45 ? -4.32 12.859 9.828 1 98.88 45 THR B N 1
ATOM 2491 C CA . THR B 1 45 ? -5.477 12.383 10.578 1 98.88 45 THR B CA 1
ATOM 2492 C C . THR B 1 45 ? -5.148 12.258 12.062 1 98.88 45 THR B C 1
ATOM 2494 O O . THR B 1 45 ? -5.98 12.578 12.914 1 98.88 45 THR B O 1
ATOM 2497 N N . ARG B 1 46 ? -3.939 11.828 12.414 1 98.88 46 ARG B N 1
ATOM 2498 C CA . ARG B 1 46 ? -3.543 11.695 13.812 1 98.88 46 ARG B CA 1
ATOM 2499 C C . ARG B 1 46 ? -3.648 13.031 14.547 1 98.88 46 ARG B C 1
ATOM 2501 O O . ARG B 1 46 ? -4.32 13.133 15.57 1 98.88 46 ARG B O 1
ATOM 2508 N N . GLY B 1 47 ? -3.012 14.008 13.922 1 98.88 47 GLY B N 1
ATOM 2509 C CA . GLY B 1 47 ? -2.979 15.328 14.539 1 98.88 47 GLY B CA 1
ATOM 2510 C C . GLY B 1 47 ? -4.34 15.992 14.602 1 98.88 47 GLY B C 1
ATOM 2511 O O . GLY B 1 47 ? -4.711 16.562 15.625 1 98.88 47 GLY B O 1
ATOM 2512 N N . MET B 1 48 ? -5.102 15.906 13.508 1 98.81 48 MET B N 1
ATOM 2513 C CA . MET B 1 48 ? -6.406 16.562 13.453 1 98.81 48 MET B CA 1
ATOM 2514 C C . MET B 1 48 ? -7.375 15.914 14.438 1 98.81 48 MET B C 1
ATOM 2516 O O . MET B 1 48 ? -8.125 16.609 15.125 1 98.81 48 MET B O 1
ATOM 2520 N N . MET B 1 49 ? -7.352 14.562 14.5 1 98.88 49 MET B N 1
ATOM 2521 C CA . MET B 1 49 ? -8.18 13.867 15.477 1 98.88 49 MET B CA 1
ATOM 2522 C C . MET B 1 49 ? -7.84 14.312 16.891 1 98.88 49 MET B C 1
ATOM 2524 O O . MET B 1 49 ? -8.734 14.625 17.688 1 98.88 49 MET B O 1
ATOM 2528 N N . HIS B 1 50 ? -6.547 14.391 17.203 1 98.94 50 HIS B N 1
ATOM 2529 C CA . HIS B 1 50 ? -6.121 14.805 18.531 1 98.94 50 HIS B CA 1
ATOM 2530 C C . HIS B 1 50 ? -6.523 16.25 18.812 1 98.94 50 HIS B C 1
ATOM 2532 O O . HIS B 1 50 ? -7 16.562 19.906 1 98.94 50 HIS B O 1
ATOM 2538 N N . LYS B 1 51 ? -6.293 17.141 17.812 1 98.69 51 LYS B N 1
ATOM 2539 C CA . LYS B 1 51 ? -6.648 18.547 17.969 1 98.69 51 LYS B CA 1
ATOM 2540 C C . LYS B 1 51 ? -8.117 18.703 18.359 1 98.69 51 LYS B C 1
ATOM 2542 O O . LYS B 1 51 ? -8.438 19.406 19.312 1 98.69 51 LYS B O 1
ATOM 2547 N N . ILE B 1 52 ? -8.984 18.016 17.703 1 98.69 52 ILE B N 1
ATOM 2548 C CA . ILE B 1 52 ? -10.422 18.141 17.906 1 98.69 52 ILE B CA 1
ATOM 2549 C C . ILE B 1 52 ? -10.797 17.531 19.25 1 98.69 52 ILE B C 1
ATOM 2551 O O . ILE B 1 52 ? -11.641 18.062 19.969 1 98.69 52 ILE B O 1
ATOM 2555 N N . LEU B 1 53 ? -10.102 16.484 19.672 1 98.56 53 LEU B N 1
ATOM 2556 C CA . LEU B 1 53 ? -10.422 15.773 20.906 1 98.56 53 LEU B CA 1
ATOM 2557 C C . LEU B 1 53 ? -9.812 16.469 22.109 1 98.56 53 LEU B C 1
ATOM 2559 O O . LEU B 1 53 ? -10.133 16.141 23.25 1 98.56 53 LEU B O 1
ATOM 2563 N N . SER B 1 54 ? -8.883 17.375 21.938 1 98.06 54 SER B N 1
ATOM 2564 C CA . SER B 1 54 ? -8.078 17.953 23.016 1 98.06 54 SER B CA 1
ATOM 2565 C C . SER B 1 54 ? -8.883 18.969 23.828 1 98.06 54 SER B C 1
ATOM 2567 O O . SER B 1 54 ? -8.43 19.422 24.875 1 98.06 54 SER B O 1
ATOM 2569 N N . GLY B 1 55 ? -10.031 19.391 23.453 1 96.06 55 GLY B N 1
ATOM 2570 C CA . GLY B 1 55 ? -10.898 20.328 24.141 1 96.06 55 GLY B CA 1
ATOM 2571 C C . GLY B 1 55 ? -12.336 20.281 23.672 1 96.06 55 GLY B C 1
ATOM 2572 O O . GLY B 1 55 ? -12.688 19.453 22.812 1 96.06 55 GLY B O 1
ATOM 2573 N N . PRO B 1 56 ? -13.125 21.094 24.25 1 95.75 56 PRO B N 1
ATOM 2574 C CA . PRO B 1 56 ? -14.508 21.156 23.781 1 95.75 56 PRO B CA 1
ATOM 2575 C C . PRO B 1 56 ? -14.617 21.688 22.359 1 95.75 56 PRO B C 1
ATOM 2577 O O . PRO B 1 56 ? -13.867 22.578 21.969 1 95.75 56 PRO B O 1
ATOM 2580 N N . VAL B 1 57 ? -15.484 21.062 21.609 1 97.25 57 VAL B N 1
ATOM 2581 C CA . VAL B 1 57 ? -15.766 21.547 20.266 1 97.25 57 VAL B CA 1
ATOM 2582 C C . VAL B 1 57 ? -17 22.453 20.297 1 97.25 57 VAL B C 1
ATOM 2584 O O . VAL B 1 57 ? -18.078 22.031 20.688 1 97.25 57 VAL B O 1
ATOM 2587 N N . PRO B 1 58 ? -16.781 23.672 19.875 1 97.81 58 PRO B N 1
ATOM 2588 C CA . PRO B 1 58 ? -17.922 24.578 19.828 1 97.81 58 PRO B CA 1
ATOM 2589 C C . PRO B 1 58 ? -19.062 24.078 18.953 1 97.81 58 PRO B C 1
ATOM 2591 O O . PRO B 1 58 ? -18.844 23.203 18.094 1 97.81 58 PRO B O 1
ATOM 2594 N N . ALA B 1 59 ? -20.219 24.625 19.172 1 97.56 59 ALA B N 1
ATOM 2595 C CA . ALA B 1 59 ? -21.391 24.234 18.391 1 97.56 59 ALA B CA 1
ATOM 2596 C C . ALA B 1 59 ? -21.188 24.484 16.906 1 97.56 59 ALA B C 1
ATOM 2598 O O . ALA B 1 59 ? -21.672 23.719 16.062 1 97.56 59 ALA B O 1
ATOM 2599 N N . ALA B 1 60 ? -20.391 25.469 16.625 1 98.06 60 ALA B N 1
ATOM 2600 C CA . ALA B 1 60 ? -20.125 25.844 15.234 1 98.06 60 ALA B CA 1
ATOM 2601 C C . ALA B 1 60 ? -19.172 24.844 14.578 1 98.06 60 ALA B C 1
ATOM 2603 O O . ALA B 1 60 ? -18.984 24.875 13.359 1 98.06 60 ALA B O 1
ATOM 2604 N N . GLY B 1 61 ? -18.547 23.984 15.367 1 98.62 61 GLY B N 1
ATOM 2605 C CA . GLY B 1 61 ? -17.734 22.906 14.828 1 98.62 61 GLY B CA 1
ATOM 2606 C C . GLY B 1 61 ? -16.297 23.312 14.594 1 98.62 61 GLY B C 1
ATOM 2607 O O . GLY B 1 61 ? -15.695 24.016 15.414 1 98.62 61 GLY B O 1
ATOM 2608 N N . VAL B 1 62 ? -15.734 22.75 13.516 1 98.81 62 VAL B N 1
ATOM 2609 C CA . VAL B 1 62 ? -14.32 22.984 13.211 1 98.81 62 VAL B CA 1
ATOM 2610 C C . VAL B 1 62 ? -14.195 23.625 11.836 1 98.81 62 VAL B C 1
ATOM 2612 O O . VAL B 1 62 ? -15.062 23.453 10.977 1 98.81 62 VAL B O 1
ATOM 2615 N N . ILE B 1 63 ? -13.078 24.391 11.633 1 98.81 63 ILE B N 1
ATOM 2616 C CA . ILE B 1 63 ? -12.789 25.047 10.359 1 98.81 63 ILE B CA 1
ATOM 2617 C C . ILE B 1 63 ? -11.336 24.766 9.961 1 98.81 63 ILE B C 1
ATOM 2619 O O . ILE B 1 63 ? -10.43 24.844 10.797 1 98.81 63 ILE B O 1
ATOM 2623 N N . ALA B 1 64 ? -11.133 24.359 8.797 1 98.5 64 ALA B N 1
ATOM 2624 C CA . ALA B 1 64 ? -9.812 24.234 8.195 1 98.5 64 ALA B CA 1
ATOM 2625 C C . ALA B 1 64 ? -9.742 24.969 6.859 1 98.5 64 ALA B C 1
ATOM 2627 O O . ALA B 1 64 ? -10.766 25.203 6.219 1 98.5 64 ALA B O 1
ATOM 2628 N N . ALA B 1 65 ? -8.516 25.406 6.508 1 97.62 65 ALA B N 1
ATOM 2629 C CA . ALA B 1 65 ? -8.266 26.016 5.207 1 97.62 65 ALA B CA 1
ATOM 2630 C C . ALA B 1 65 ? -7.273 25.203 4.391 1 97.62 65 ALA B C 1
ATOM 2632 O O . ALA B 1 65 ? -6.074 25.5 4.383 1 97.62 65 ALA B O 1
ATOM 2633 N N . SER B 1 66 ? -7.723 24.188 3.695 1 95.88 66 SER B N 1
ATOM 2634 C CA . SER B 1 66 ? -6.883 23.312 2.881 1 95.88 66 SER B CA 1
ATOM 2635 C C . SER B 1 66 ? -7.73 22.391 2.008 1 95.88 66 SER B C 1
ATOM 2637 O O . SER B 1 66 ? -8.703 21.797 2.482 1 95.88 66 SER B O 1
ATOM 2639 N N . GLY B 1 67 ? -7.375 22.328 0.74 1 92.12 67 GLY B N 1
ATOM 2640 C CA . GLY B 1 67 ? -7.996 21.344 -0.13 1 92.12 67 GLY B CA 1
ATOM 2641 C C . GLY B 1 67 ? -7.27 20.016 -0.133 1 92.12 67 GLY B C 1
ATOM 2642 O O . GLY B 1 67 ? -7.684 19.078 -0.823 1 92.12 67 GLY B O 1
ATOM 2643 N N . GLY B 1 68 ? -6.223 19.906 0.64 1 95.69 68 GLY B N 1
ATOM 2644 C CA . GLY B 1 68 ? -5.395 18.703 0.631 1 95.69 68 GLY B CA 1
ATOM 2645 C C . GLY B 1 68 ? -5.508 17.891 1.906 1 95.69 68 GLY B C 1
ATOM 2646 O O . GLY B 1 68 ? -6.598 17.75 2.467 1 95.69 68 GLY B O 1
ATOM 2647 N N . ASN B 1 69 ? -4.41 17.391 2.379 1 97.88 69 ASN B N 1
ATOM 2648 C CA . ASN B 1 69 ? -4.359 16.438 3.473 1 97.88 69 ASN B CA 1
ATOM 2649 C C . ASN B 1 69 ? -4.938 17.016 4.762 1 97.88 69 ASN B C 1
ATOM 2651 O O . ASN B 1 69 ? -5.629 16.312 5.508 1 97.88 69 ASN B O 1
ATOM 2655 N N . ALA B 1 70 ? -4.648 18.266 5 1 98.12 70 ALA B N 1
ATOM 2656 C CA . ALA B 1 70 ? -5.164 18.875 6.223 1 98.12 70 ALA B CA 1
ATOM 2657 C C . ALA B 1 70 ? -6.688 18.953 6.191 1 98.12 70 ALA B C 1
ATOM 2659 O O . ALA B 1 70 ? -7.352 18.625 7.172 1 98.12 70 ALA B O 1
ATOM 2660 N N . GLY B 1 71 ? -7.195 19.422 5.066 1 98.31 71 GLY B N 1
ATOM 2661 C CA . GLY B 1 71 ? -8.641 19.5 4.93 1 98.31 71 GLY B CA 1
ATOM 2662 C C . GLY B 1 71 ? -9.32 18.156 5.004 1 98.31 71 GLY B C 1
ATOM 2663 O O . GLY B 1 71 ? -10.336 18 5.688 1 98.31 71 GLY B O 1
ATOM 2664 N N . LEU B 1 72 ? -8.781 17.188 4.312 1 98.62 72 LEU B N 1
ATOM 2665 C CA . LEU B 1 72 ? -9.344 15.844 4.312 1 98.62 72 LEU B CA 1
ATOM 2666 C C . LEU B 1 72 ? -9.32 15.25 5.719 1 98.62 72 LEU B C 1
ATOM 2668 O O . LEU B 1 72 ? -10.305 14.641 6.152 1 98.62 72 LEU B O 1
ATOM 2672 N N . ALA B 1 73 ? -8.258 15.43 6.414 1 98.81 73 ALA B N 1
ATOM 2673 C CA . ALA B 1 73 ? -8.125 14.914 7.773 1 98.81 73 ALA B CA 1
ATOM 2674 C C . ALA B 1 73 ? -9.133 15.57 8.711 1 98.81 73 ALA B C 1
ATOM 2676 O O . ALA B 1 73 ? -9.75 14.898 9.539 1 98.81 73 ALA B O 1
ATOM 2677 N N . ALA B 1 74 ? -9.258 16.891 8.578 1 98.75 74 ALA B N 1
ATOM 2678 C CA . ALA B 1 74 ? -10.219 17.625 9.406 1 98.75 74 ALA B CA 1
ATOM 2679 C C . ALA B 1 74 ? -11.641 17.156 9.141 1 98.75 74 ALA B C 1
ATOM 2681 O O . ALA B 1 74 ? -12.398 16.891 10.078 1 98.75 74 ALA B O 1
ATOM 2682 N N . ALA B 1 75 ? -11.969 17.047 7.871 1 98.69 75 ALA B N 1
ATOM 2683 C CA . ALA B 1 75 ? -13.297 16.594 7.48 1 98.69 75 ALA B CA 1
ATOM 2684 C C . ALA B 1 75 ? -13.578 15.188 8.016 1 98.69 75 ALA B C 1
ATOM 2686 O O . ALA B 1 75 ? -14.641 14.938 8.586 1 98.69 75 ALA B O 1
ATOM 2687 N N . TYR B 1 76 ? -12.641 14.312 7.891 1 98.69 76 TYR B N 1
ATOM 2688 C CA . TYR B 1 76 ? -12.797 12.938 8.352 1 98.69 76 TYR B CA 1
ATOM 2689 C C . TYR B 1 76 ? -13 12.891 9.867 1 98.69 76 TYR B C 1
ATOM 2691 O O . TYR B 1 76 ? -13.938 12.266 10.359 1 98.69 76 TYR B O 1
ATOM 2699 N N . ALA B 1 77 ? -12.055 13.531 10.586 1 98.81 77 ALA B N 1
ATOM 2700 C CA . ALA B 1 77 ? -12.102 13.516 12.047 1 98.81 77 ALA B CA 1
ATOM 2701 C C . ALA B 1 77 ? -13.414 14.102 12.555 1 98.81 77 ALA B C 1
ATOM 2703 O O . ALA B 1 77 ? -14.039 13.539 13.461 1 98.81 77 ALA B O 1
ATOM 2704 N N . ALA B 1 78 ? -13.844 15.211 11.961 1 98.69 78 ALA B N 1
ATOM 2705 C CA . ALA B 1 78 ? -15.102 15.836 12.352 1 98.69 78 ALA B CA 1
ATOM 2706 C C . ALA B 1 78 ? -16.281 14.891 12.109 1 98.69 78 ALA B C 1
ATOM 2708 O O . ALA B 1 78 ? -17.156 14.758 12.969 1 98.69 78 ALA B O 1
ATOM 2709 N N . GLY B 1 79 ? -16.312 14.289 10.961 1 98.25 79 GLY B N 1
ATOM 2710 C CA . GLY B 1 79 ? -17.359 13.328 10.656 1 98.25 79 GLY B CA 1
ATOM 2711 C C . GLY B 1 79 ? -17.422 12.188 11.648 1 98.25 79 GLY B C 1
ATOM 2712 O O . GLY B 1 79 ? -18.5 11.82 12.117 1 98.25 79 GLY B O 1
ATOM 2713 N N . GLU B 1 80 ? -16.297 11.633 12.008 1 97.75 80 GLU B N 1
ATOM 2714 C CA . GLU B 1 80 ? -16.203 10.531 12.969 1 97.75 80 GLU B CA 1
ATOM 2715 C C . GLU B 1 80 ? -16.703 10.953 14.344 1 97.75 80 GLU B C 1
ATOM 2717 O O . GLU B 1 80 ? -17.266 10.141 15.078 1 97.75 80 GLU B O 1
ATOM 2722 N N . LEU B 1 81 ? -16.5 12.203 14.641 1 98 81 LEU B N 1
ATOM 2723 C CA . LEU B 1 81 ? -16.844 12.695 15.969 1 98 81 LEU B CA 1
ATOM 2724 C C . LEU B 1 81 ? -18.234 13.328 15.977 1 98 81 LEU B C 1
ATOM 2726 O O . LEU B 1 81 ? -18.734 13.75 17.016 1 98 81 LEU B O 1
ATOM 2730 N N . GLY B 1 82 ? -18.875 13.453 14.789 1 97.88 82 GLY B N 1
ATOM 2731 C CA . GLY B 1 82 ? -20.234 13.969 14.68 1 97.88 82 GLY B CA 1
ATOM 2732 C C . GLY B 1 82 ? -20.328 15.469 14.883 1 97.88 82 GLY B C 1
ATOM 2733 O O . GLY B 1 82 ? -21.281 15.969 15.469 1 97.88 82 GLY B O 1
ATOM 2734 N N . VAL B 1 83 ? -19.312 16.188 14.523 1 98.25 83 VAL B N 1
ATOM 2735 C CA . VAL B 1 83 ? -19.328 17.641 14.656 1 98.25 83 VAL B CA 1
ATOM 2736 C C . VAL B 1 83 ? -19.266 18.281 13.273 1 98.25 83 VAL B C 1
ATOM 2738 O O . VAL B 1 83 ? -18.719 17.703 12.336 1 98.25 83 VAL B O 1
ATOM 2741 N N . PRO B 1 84 ? -19.797 19.5 13.117 1 98.38 84 PRO B N 1
ATOM 2742 C CA . PRO B 1 84 ? -19.75 20.172 11.82 1 98.38 84 PRO B CA 1
ATOM 2743 C C . PRO B 1 84 ? -18.328 20.562 11.414 1 98.38 84 PRO B C 1
ATOM 2745 O O . PRO B 1 84 ? -17.5 20.875 12.273 1 98.38 84 PRO B O 1
ATOM 2748 N N . ALA B 1 85 ? -18.109 20.547 10.148 1 98.75 85 ALA B N 1
ATOM 2749 C CA . ALA B 1 85 ? -16.812 20.953 9.617 1 98.75 85 ALA B CA 1
ATOM 2750 C C . ALA B 1 85 ? -16.984 21.828 8.383 1 98.75 85 ALA B C 1
ATOM 2752 O O . ALA B 1 85 ? -17.812 21.547 7.512 1 98.75 85 ALA B O 1
ATOM 2753 N N . GLU B 1 86 ? -16.281 22.906 8.344 1 98.75 86 GLU B N 1
ATOM 2754 C CA . GLU B 1 86 ? -16.141 23.75 7.16 1 98.75 86 GLU B CA 1
ATOM 2755 C C . GLU B 1 86 ? -14.703 23.75 6.652 1 98.75 86 GLU B C 1
ATOM 2757 O O . GLU B 1 86 ? -13.758 23.891 7.434 1 98.75 86 GLU B O 1
ATOM 2762 N N . VAL B 1 87 ? -14.594 23.547 5.398 1 98.88 87 VAL B N 1
ATOM 2763 C CA . VAL B 1 87 ? -13.273 23.578 4.785 1 98.88 87 VAL B CA 1
ATOM 2764 C C . VAL B 1 87 ? -13.227 24.656 3.705 1 98.88 87 VAL B C 1
ATOM 2766 O O . VAL B 1 87 ? -14.055 24.656 2.787 1 98.88 87 VAL B O 1
ATOM 2769 N N . TYR B 1 88 ? -12.273 25.547 3.816 1 98.75 88 TYR B N 1
ATOM 2770 C CA . TYR B 1 88 ? -12.117 26.656 2.893 1 98.75 88 TYR B CA 1
ATOM 2771 C C . TYR B 1 88 ? -11.047 26.359 1.85 1 98.75 88 TYR B C 1
ATOM 2773 O O . TYR B 1 88 ? -9.953 25.906 2.186 1 98.75 88 TYR B O 1
ATOM 2781 N N . VAL B 1 89 ? -11.383 26.578 0.614 1 98.25 89 VAL B N 1
ATOM 2782 C CA . VAL B 1 89 ? -10.461 26.422 -0.507 1 98.25 89 VAL B CA 1
ATOM 2783 C C . VAL B 1 89 ? -10.664 27.562 -1.506 1 98.25 89 VAL B C 1
ATOM 2785 O O . VAL B 1 89 ? -11.727 28.188 -1.527 1 98.25 89 VAL B O 1
ATOM 2788 N N . PRO B 1 90 ? -9.625 27.891 -2.289 1 97.38 90 PRO B N 1
ATOM 2789 C CA . PRO B 1 90 ? -9.844 28.875 -3.34 1 97.38 90 PRO B CA 1
ATOM 2790 C C . PRO B 1 90 ? -10.883 28.438 -4.363 1 97.38 90 PRO B C 1
ATOM 2792 O O . PRO B 1 90 ? -11.141 27.25 -4.52 1 97.38 90 PRO B O 1
ATOM 2795 N N . VAL B 1 91 ? -11.43 29.375 -5.047 1 97.44 91 VAL B N 1
ATOM 2796 C CA . VAL B 1 91 ? -12.445 29.094 -6.059 1 97.44 91 VAL B CA 1
ATOM 2797 C C . VAL B 1 91 ? -11.836 28.25 -7.176 1 97.44 91 VAL B C 1
ATOM 2799 O O . VAL B 1 91 ? -12.555 27.547 -7.891 1 97.44 91 VAL B O 1
ATOM 2802 N N . THR B 1 92 ? -10.523 28.297 -7.277 1 95 92 THR B N 1
ATOM 2803 C CA . THR B 1 92 ? -9.812 27.594 -8.344 1 95 92 THR B CA 1
ATOM 2804 C C . THR B 1 92 ? -9.5 26.156 -7.934 1 95 92 THR B C 1
ATOM 2806 O O . THR B 1 92 ? -8.945 25.391 -8.719 1 95 92 THR B O 1
ATOM 2809 N N . ALA B 1 93 ? -9.797 25.75 -6.742 1 94.44 93 ALA B N 1
ATOM 2810 C CA . ALA B 1 93 ? -9.516 24.391 -6.285 1 94.44 93 ALA B CA 1
ATOM 2811 C C . ALA B 1 93 ? -10.164 23.359 -7.203 1 94.44 93 ALA B C 1
ATOM 2813 O O . ALA B 1 93 ? -11.336 23.5 -7.582 1 94.44 93 ALA B O 1
ATOM 2814 N N . PRO B 1 94 ? -9.406 22.359 -7.633 1 91.69 94 PRO B N 1
ATOM 2815 C CA . PRO B 1 94 ? -9.969 21.328 -8.508 1 91.69 94 PRO B CA 1
ATOM 2816 C C . PRO B 1 94 ? -11.25 20.703 -7.949 1 91.69 94 PRO B C 1
ATOM 2818 O O . PRO B 1 94 ? -11.352 20.469 -6.742 1 91.69 94 PRO B O 1
ATOM 2821 N N . ALA B 1 95 ? -12.148 20.406 -8.805 1 93.25 95 ALA B N 1
ATOM 2822 C CA . ALA B 1 95 ? -13.453 19.859 -8.438 1 93.25 95 ALA B CA 1
ATOM 2823 C C . ALA B 1 95 ? -13.312 18.547 -7.695 1 93.25 95 ALA B C 1
ATOM 2825 O O . ALA B 1 95 ? -14.086 18.25 -6.773 1 93.25 95 ALA B O 1
ATOM 2826 N N . VAL B 1 96 ? -12.32 17.781 -8.07 1 89.81 96 VAL B N 1
ATOM 2827 C CA . VAL B 1 96 ? -12.117 16.469 -7.48 1 89.81 96 VAL B CA 1
ATOM 2828 C C . VAL B 1 96 ? -11.789 16.609 -5.996 1 89.81 96 VAL B C 1
ATOM 2830 O O . VAL B 1 96 ? -12.234 15.812 -5.172 1 89.81 96 VAL B O 1
ATOM 2833 N N . LYS B 1 97 ? -11.102 17.578 -5.656 1 91.69 97 LYS B N 1
ATOM 2834 C CA . LYS B 1 97 ? -10.734 17.828 -4.266 1 91.69 97 LYS B CA 1
ATOM 2835 C C . LYS B 1 97 ? -11.953 18.266 -3.453 1 91.69 97 LYS B C 1
ATOM 2837 O O . LYS B 1 97 ? -12.156 17.797 -2.332 1 91.69 97 LYS B O 1
ATOM 2842 N N . VAL B 1 98 ? -12.703 19.125 -4.066 1 95.25 98 VAL B N 1
ATOM 2843 C CA . VAL B 1 98 ? -13.906 19.625 -3.426 1 95.25 98 VAL B CA 1
ATOM 2844 C C . VAL B 1 98 ? -14.875 18.469 -3.168 1 95.25 98 VAL B C 1
ATOM 2846 O O . VAL B 1 98 ? -15.422 18.344 -2.07 1 95.25 98 VAL B O 1
ATOM 2849 N N . ALA B 1 99 ? -15.008 17.656 -4.141 1 94.75 99 ALA B N 1
ATOM 2850 C CA . ALA B 1 99 ? -15.922 16.516 -4.035 1 94.75 99 ALA B CA 1
ATOM 2851 C C . ALA B 1 99 ? -15.484 15.562 -2.922 1 94.75 99 ALA B C 1
ATOM 2853 O O . ALA B 1 99 ? -16.328 15.039 -2.182 1 94.75 99 ALA B O 1
ATOM 2854 N N . LYS B 1 100 ? -14.266 15.336 -2.781 1 95.12 100 LYS B N 1
ATOM 2855 C CA . LYS B 1 100 ? -13.734 14.445 -1.757 1 95.12 100 LYS B CA 1
ATOM 2856 C C . LYS B 1 100 ? -14.031 14.977 -0.357 1 95.12 100 LYS B C 1
ATOM 2858 O O . LYS B 1 100 ? -14.406 14.211 0.537 1 95.12 100 LYS B O 1
ATOM 2863 N N . LEU B 1 101 ? -13.852 16.234 -0.216 1 97.69 101 LEU B N 1
ATOM 2864 C CA . LEU B 1 101 ? -14.148 16.875 1.061 1 97.69 101 LEU B CA 1
ATOM 2865 C C . LEU B 1 101 ? -15.633 16.75 1.396 1 97.69 101 LEU B C 1
ATOM 2867 O O . LEU B 1 101 ? -15.992 16.422 2.527 1 97.69 101 LEU B O 1
ATOM 2871 N N . GLY B 1 102 ? -16.438 17.031 0.381 1 97.31 102 GLY B N 1
ATOM 2872 C CA . GLY B 1 102 ? -17.875 16.891 0.566 1 97.31 102 GLY B CA 1
ATOM 2873 C C . GLY B 1 102 ? -18.312 15.492 0.938 1 97.31 102 GLY B C 1
ATOM 2874 O O . GLY B 1 102 ? -19.172 15.305 1.792 1 97.31 102 GLY B O 1
ATOM 2875 N N . LYS B 1 103 ? -17.688 14.492 0.353 1 95.94 103 LYS B N 1
ATOM 2876 C CA . LYS B 1 103 ? -18.016 13.094 0.622 1 95.94 103 LYS B CA 1
ATOM 2877 C C . LYS B 1 103 ? -17.719 12.734 2.076 1 95.94 103 LYS B C 1
ATOM 2879 O O . LYS B 1 103 ? -18.359 11.836 2.637 1 95.94 103 LYS B O 1
ATOM 2884 N N . LEU B 1 104 ? -16.859 13.469 2.672 1 97.06 104 LEU B N 1
ATOM 2885 C CA . LEU B 1 104 ? -16.5 13.227 4.066 1 97.06 104 LEU B CA 1
ATOM 2886 C C . LEU B 1 104 ? -17.438 13.984 5.004 1 97.06 104 LEU B C 1
ATOM 2888 O O . LEU B 1 104 ? -17.297 13.922 6.223 1 97.06 104 LEU B O 1
ATOM 2892 N N . GLY B 1 105 ? -18.312 14.812 4.414 1 97 105 GLY B N 1
ATOM 2893 C CA . GLY B 1 105 ? -19.344 15.469 5.203 1 97 105 GLY B CA 1
ATOM 2894 C C . GLY B 1 105 ? -19.047 16.922 5.488 1 97 105 GLY B C 1
ATOM 2895 O O . GLY B 1 105 ? -19.812 17.609 6.164 1 97 105 GLY B O 1
ATOM 2896 N N . ALA B 1 106 ? -17.969 17.406 4.969 1 98.38 106 ALA B N 1
ATOM 2897 C CA . ALA B 1 106 ? -17.609 18.797 5.234 1 98.38 106 ALA B CA 1
ATOM 2898 C C . ALA B 1 106 ? -18.391 19.75 4.328 1 98.38 106 ALA B C 1
ATOM 2900 O O . ALA B 1 106 ? -18.672 19.422 3.17 1 98.38 106 ALA B O 1
ATOM 2901 N N . ARG B 1 107 ? -18.797 20.844 4.879 1 98.44 107 ARG B N 1
ATOM 2902 C CA . ARG B 1 107 ? -19.219 21.969 4.039 1 98.44 107 ARG B CA 1
ATOM 2903 C C . ARG B 1 107 ? -18.016 22.672 3.428 1 98.44 107 ARG B C 1
ATOM 2905 O O . ARG B 1 107 ? -17.188 23.25 4.145 1 98.44 107 ARG B O 1
ATOM 2912 N N . VAL B 1 108 ? -17.922 22.656 2.133 1 98.69 108 VAL B N 1
ATOM 2913 C CA . VAL B 1 108 ? -16.781 23.266 1.451 1 98.69 108 VAL B CA 1
ATOM 2914 C C . VAL B 1 108 ? -17.141 24.688 1.04 1 98.69 108 VAL B C 1
ATOM 2916 O O . VAL B 1 108 ? -18.156 24.922 0.38 1 98.69 108 VAL B O 1
ATOM 2919 N N . VAL B 1 109 ? -16.344 25.578 1.46 1 98.56 109 VAL B N 1
ATOM 2920 C CA . VAL B 1 109 ? -16.516 26.984 1.101 1 98.56 109 VAL B CA 1
ATOM 2921 C C . VAL B 1 109 ? -15.43 27.406 0.11 1 98.56 109 VAL B C 1
ATOM 2923 O O . VAL B 1 109 ? -14.25 27.469 0.464 1 98.56 109 VAL B O 1
ATOM 2926 N N . GLN B 1 110 ? -15.844 27.609 -1.053 1 98.38 110 GLN B N 1
ATOM 2927 C CA . GLN B 1 110 ? -14.914 28.094 -2.064 1 98.38 110 GLN B CA 1
ATOM 2928 C C . GLN B 1 110 ? -14.93 29.625 -2.131 1 98.38 110 GLN B C 1
ATOM 2930 O O . GLN B 1 110 ? -15.945 30.219 -2.498 1 98.38 110 GLN B O 1
ATOM 2935 N N . THR B 1 111 ? -13.844 30.25 -1.798 1 98.06 111 THR B N 1
ATOM 2936 C CA . THR B 1 111 ? -13.766 31.719 -1.734 1 98.06 111 THR B CA 1
ATOM 2937 C C . THR B 1 111 ? -12.336 32.188 -1.985 1 98.06 111 THR B C 1
ATOM 2939 O O . THR B 1 111 ? -11.383 31.484 -1.663 1 98.06 111 THR B O 1
ATOM 2942 N N . GLY B 1 112 ? -12.227 33.344 -2.594 1 97.25 112 GLY B N 1
ATOM 2943 C CA . GLY B 1 112 ? -10.914 33.844 -2.936 1 97.25 112 GLY B CA 1
ATOM 2944 C C . GLY B 1 112 ? -10.289 33.156 -4.133 1 97.25 112 GLY B C 1
ATOM 2945 O O . GLY B 1 112 ? -10.586 32 -4.402 1 97.25 112 GLY B O 1
ATOM 2946 N N . ASP B 1 113 ? -9.367 33.875 -4.797 1 96 113 ASP B N 1
ATOM 2947 C CA . ASP B 1 113 ? -8.695 33.344 -5.973 1 96 113 ASP B CA 1
ATOM 2948 C C . ASP B 1 113 ? -7.453 32.531 -5.578 1 96 113 ASP B C 1
ATOM 2950 O O . ASP B 1 113 ? -7.016 31.656 -6.312 1 96 113 ASP B O 1
ATOM 2954 N N . GLU B 1 114 ? -6.965 32.906 -4.469 1 94.12 114 GLU B N 1
ATOM 2955 C CA . GLU B 1 114 ? -5.73 32.281 -4.004 1 94.12 114 GLU B CA 1
ATOM 2956 C C . GLU B 1 114 ? -5.902 31.703 -2.598 1 94.12 114 GLU B C 1
ATOM 2958 O O . GLU B 1 114 ? -6.824 32.094 -1.874 1 94.12 114 GLU B O 1
ATOM 2963 N N . TYR B 1 115 ? -4.992 30.891 -2.27 1 93.31 115 TYR B N 1
ATOM 2964 C CA . TYR B 1 115 ? -5.031 30.219 -0.975 1 93.31 115 TYR B CA 1
ATOM 2965 C C . TYR B 1 115 ? -5.082 31.234 0.164 1 93.31 115 TYR B C 1
ATOM 2967 O O . TYR B 1 115 ? -5.848 31.062 1.116 1 93.31 115 TYR B O 1
ATOM 2975 N N . ALA B 1 116 ? -4.293 32.25 0.065 1 93.81 116 ALA B N 1
ATOM 2976 C CA . ALA B 1 116 ? -4.184 33.25 1.134 1 93.81 116 ALA B CA 1
ATOM 2977 C C . ALA B 1 116 ? -5.539 33.875 1.431 1 93.81 116 ALA B C 1
ATOM 2979 O O . ALA B 1 116 ? -5.855 34.188 2.586 1 93.81 116 ALA B O 1
ATOM 2980 N N . GLU B 1 117 ? -6.309 34.062 0.453 1 97.25 117 GLU B N 1
ATOM 2981 C CA . GLU B 1 117 ? -7.629 34.656 0.618 1 97.25 117 GLU B CA 1
ATOM 2982 C C . GLU B 1 117 ? -8.594 33.688 1.295 1 97.25 117 GLU B C 1
ATOM 2984 O O . GLU B 1 117 ? -9.359 34.094 2.176 1 97.25 117 GLU B O 1
ATOM 2989 N N . ALA B 1 118 ? -8.539 32.469 0.841 1 97.69 118 ALA B N 1
ATOM 2990 C CA . ALA B 1 118 ? -9.375 31.453 1.476 1 97.69 118 ALA B CA 1
ATOM 2991 C C . ALA B 1 118 ? -9 31.281 2.947 1 97.69 118 ALA B C 1
ATOM 2993 O O . ALA B 1 118 ? -9.883 31.141 3.801 1 97.69 118 ALA B O 1
ATOM 2994 N N . TYR B 1 119 ? -7.746 31.266 3.213 1 97.5 119 TYR B N 1
ATOM 2995 C CA . TYR B 1 119 ? -7.246 31.141 4.578 1 97.5 119 TYR B CA 1
ATOM 2996 C C . TYR B 1 119 ? -7.75 32.281 5.441 1 97.5 119 TYR B C 1
ATOM 2998 O O . TYR B 1 119 ? -8.25 32.062 6.551 1 97.5 119 TYR B O 1
ATOM 3006 N N . ALA B 1 120 ? -7.637 33.5 4.949 1 98.06 120 ALA B N 1
ATOM 3007 C CA . ALA B 1 120 ? -8.102 34.688 5.68 1 98.06 120 ALA B CA 1
ATOM 3008 C C . ALA B 1 120 ? -9.602 34.594 5.957 1 98.06 120 ALA B C 1
ATOM 3010 O O . ALA B 1 120 ? -10.055 34.938 7.055 1 98.06 120 ALA B O 1
ATOM 3011 N N . ALA B 1 121 ? -10.305 34.188 4.98 1 98.56 121 ALA B N 1
ATOM 3012 C CA . ALA B 1 121 ? -11.75 34.031 5.137 1 98.56 121 ALA B CA 1
ATOM 3013 C C . ALA B 1 121 ? -12.078 33 6.219 1 98.56 121 ALA B C 1
ATOM 3015 O O . ALA B 1 121 ? -13.023 33.188 6.992 1 98.56 121 ALA B O 1
ATOM 3016 N N . ALA B 1 122 ? -11.344 31.922 6.238 1 98.62 122 ALA B N 1
ATOM 3017 C CA . ALA B 1 122 ? -11.539 30.891 7.254 1 98.62 122 ALA B CA 1
ATOM 3018 C C . ALA B 1 122 ? -11.312 31.438 8.656 1 98.62 122 ALA B C 1
ATOM 3020 O O . ALA B 1 122 ? -12.086 31.156 9.578 1 98.62 122 ALA B O 1
ATOM 3021 N N . LEU B 1 123 ? -10.289 32.25 8.789 1 98.25 123 LEU B N 1
ATOM 3022 C CA . LEU B 1 123 ? -9.984 32.812 10.086 1 98.25 123 LEU B CA 1
ATOM 3023 C C . LEU B 1 123 ? -11.086 33.781 10.523 1 98.25 123 LEU B C 1
ATOM 3025 O O . LEU B 1 123 ? -11.477 33.781 11.695 1 98.25 123 LEU B O 1
ATOM 3029 N N . ILE B 1 124 ? -11.547 34.531 9.609 1 98.56 124 ILE B N 1
ATOM 3030 C CA . ILE B 1 124 ? -12.625 35.469 9.898 1 98.56 124 ILE B CA 1
ATOM 3031 C C . ILE B 1 124 ? -13.867 34.719 10.344 1 98.56 124 ILE B C 1
ATOM 3033 O O . ILE B 1 124 ? -14.492 35.062 11.352 1 98.56 124 ILE B O 1
ATOM 3037 N N . ARG B 1 125 ? -14.211 33.688 9.594 1 98.31 125 ARG B N 1
ATOM 3038 C CA . ARG B 1 125 ? -15.359 32.844 9.922 1 98.31 125 ARG B CA 1
ATOM 3039 C C . ARG B 1 125 ? -15.211 32.219 11.305 1 98.31 125 ARG B C 1
ATOM 3041 O O . ARG B 1 125 ? -16.188 32.125 12.062 1 98.31 125 ARG B O 1
ATOM 3048 N N . ALA B 1 126 ? -14.031 31.688 11.609 1 98.38 126 ALA B N 1
ATOM 3049 C CA . ALA B 1 126 ? -13.773 31.109 12.922 1 98.38 126 ALA B CA 1
ATOM 3050 C C . ALA B 1 126 ? -14 32.125 14.039 1 98.38 126 ALA B C 1
ATOM 3052 O O . ALA B 1 126 ? -14.602 31.797 15.062 1 98.38 126 ALA B O 1
ATOM 3053 N N . GLU B 1 127 ? -13.516 33.312 13.828 1 98.12 127 GLU B N 1
ATOM 3054 C CA . GLU B 1 127 ? -13.695 34.375 14.812 1 98.12 127 GLU B CA 1
ATOM 3055 C C . GLU B 1 127 ? -15.172 34.719 14.984 1 98.12 127 GLU B C 1
ATOM 3057 O O . GLU B 1 127 ? -15.648 34.906 16.109 1 98.12 127 GLU B O 1
ATOM 3062 N N . GLU B 1 128 ? -15.898 34.781 13.953 1 98.25 128 GLU B N 1
ATOM 3063 C CA . GLU B 1 128 ? -17.297 35.188 13.953 1 98.25 128 GLU B CA 1
ATOM 3064 C C . GLU B 1 128 ? -18.172 34.125 14.633 1 98.25 128 GLU B C 1
ATOM 3066 O O . GLU B 1 128 ? -19.109 34.469 15.359 1 98.25 128 GLU B O 1
ATOM 3071 N N . THR B 1 129 ? -17.844 32.906 14.422 1 98.19 129 THR B N 1
ATOM 3072 C CA . THR B 1 129 ? -18.75 31.812 14.836 1 98.19 129 THR B CA 1
ATOM 3073 C C . THR B 1 129 ? -18.266 31.172 16.141 1 98.19 129 THR B C 1
ATOM 3075 O O . THR B 1 129 ? -19.016 30.484 16.812 1 98.19 129 THR B O 1
ATOM 3078 N N . GLY B 1 130 ? -16.906 31.359 16.375 1 98 130 GLY B N 1
ATOM 3079 C CA . GLY B 1 130 ? -16.312 30.672 17.5 1 98 130 GLY B CA 1
ATOM 3080 C C . GLY B 1 130 ? -15.883 29.25 17.188 1 98 130 GLY B C 1
ATOM 3081 O O . GLY B 1 130 ? -15.477 28.5 18.078 1 98 130 GLY B O 1
ATOM 3082 N N . ALA B 1 131 ? -15.969 28.875 15.914 1 98.5 131 ALA B N 1
ATOM 3083 C CA . ALA B 1 131 ? -15.555 27.531 15.5 1 98.5 131 ALA B CA 1
ATOM 3084 C C . ALA B 1 131 ? -14.078 27.297 15.812 1 98.5 131 ALA B C 1
ATOM 3086 O O . ALA B 1 131 ? -13.289 28.25 15.867 1 98.5 131 ALA B O 1
ATOM 3087 N N . LEU B 1 132 ? -13.781 26.094 16.078 1 98.44 132 LEU B N 1
ATOM 3088 C CA . LEU B 1 132 ? -12.398 25.703 16.312 1 98.44 132 LEU B CA 1
ATOM 3089 C C . LEU B 1 132 ? -11.594 25.719 15.023 1 98.44 132 LEU B C 1
ATOM 3091 O O . LEU B 1 132 ? -11.82 24.891 14.1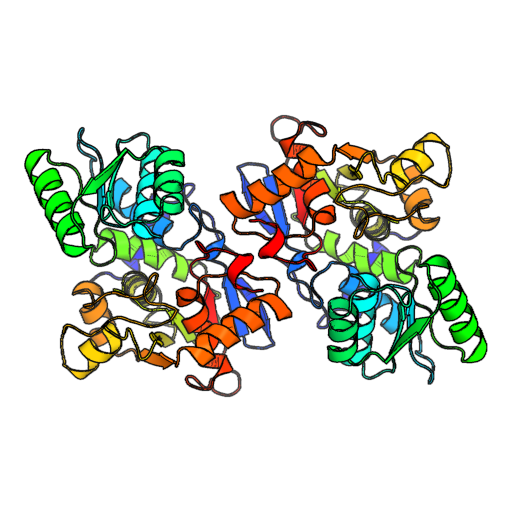41 1 98.44 132 LEU B O 1
ATOM 3095 N N . PHE B 1 133 ? -10.695 26.625 14.914 1 98.25 133 PHE B N 1
ATOM 3096 C CA . PHE B 1 133 ? -9.836 26.641 13.742 1 98.25 133 PHE B CA 1
ATOM 3097 C C . PHE B 1 133 ? -8.719 25.609 13.875 1 98.25 133 PHE B C 1
ATOM 3099 O O . PHE B 1 133 ? -7.98 25.609 14.859 1 98.25 133 PHE B O 1
ATOM 3106 N N . CYS B 1 134 ? -8.578 24.766 12.891 1 98.06 134 CYS B N 1
ATOM 3107 C CA . CYS B 1 134 ? -7.566 23.719 12.852 1 98.06 134 CYS B CA 1
ATOM 3108 C C . CYS B 1 134 ? -6.453 24.062 11.875 1 98.06 134 CYS B C 1
ATOM 3110 O O . CYS B 1 134 ? -6.551 23.766 10.68 1 98.06 134 CYS B O 1
ATOM 3112 N N . HIS B 1 135 ? -5.438 24.609 12.414 1 97.06 135 HIS B N 1
ATOM 3113 C CA . HIS B 1 135 ? -4.289 24.953 11.586 1 97.06 135 HIS B CA 1
ATOM 3114 C C . HIS B 1 135 ? -3.664 23.703 10.969 1 97.06 135 HIS B C 1
ATOM 3116 O O . HIS B 1 135 ? -3.645 22.641 11.594 1 97.06 135 HIS B O 1
ATOM 3122 N N . ALA B 1 136 ? -3.07 23.859 9.828 1 95.88 136 ALA B N 1
ATOM 3123 C CA . ALA B 1 136 ? -2.605 22.703 9.055 1 95.88 136 ALA B CA 1
ATOM 3124 C C . ALA B 1 136 ? -1.345 22.109 9.672 1 95.88 136 ALA B C 1
ATOM 3126 O O . ALA B 1 136 ? -1.057 20.922 9.492 1 95.88 136 ALA B O 1
ATOM 3127 N N . TYR B 1 137 ? -0.512 22.953 10.391 1 97.81 137 TYR B N 1
ATOM 3128 C CA . TYR B 1 137 ? 0.735 22.328 10.828 1 97.81 137 TYR B CA 1
ATOM 3129 C C . TYR B 1 137 ? 1.292 23.047 12.062 1 97.81 137 TYR B C 1
ATOM 3131 O O . TYR B 1 137 ? 2.184 22.516 12.734 1 97.81 137 TYR B O 1
ATOM 3139 N N . ASP B 1 138 ? 0.796 24.25 12.461 1 98.25 138 ASP B N 1
ATOM 3140 C CA . ASP B 1 138 ? 1.399 25.016 13.547 1 98.25 138 ASP B CA 1
ATOM 3141 C C . ASP B 1 138 ? 0.468 25.078 14.758 1 98.25 138 ASP B C 1
ATOM 3143 O O . ASP B 1 138 ? 0.07 26.172 15.18 1 98.25 138 ASP B O 1
ATOM 3147 N N . ASP B 1 139 ? 0.186 23.984 15.273 1 98.12 139 ASP B N 1
ATOM 3148 C CA . ASP B 1 139 ? -0.709 23.781 16.406 1 98.12 139 ASP B CA 1
ATOM 3149 C C . ASP B 1 139 ? -0.166 22.719 17.359 1 98.12 139 ASP B C 1
ATOM 3151 O O . ASP B 1 139 ? 0.175 21.609 16.938 1 98.12 139 ASP B O 1
ATOM 3155 N N . PRO B 1 140 ? -0.028 23.078 18.641 1 98.38 140 PRO B N 1
ATOM 3156 C CA . PRO B 1 140 ? 0.618 22.141 19.578 1 98.38 140 PRO B CA 1
ATOM 3157 C C . PRO B 1 140 ? -0.12 20.812 19.688 1 98.38 140 PRO B C 1
ATOM 3159 O O . PRO B 1 140 ? 0.513 19.766 19.781 1 98.38 140 PRO B O 1
ATOM 3162 N N . ASP B 1 141 ? -1.444 20.844 19.688 1 98.56 141 ASP B N 1
ATOM 3163 C CA . ASP B 1 141 ? -2.211 19.609 19.797 1 98.56 141 ASP B CA 1
ATOM 3164 C C . ASP B 1 141 ? -2.051 18.75 18.547 1 98.56 141 ASP B C 1
ATOM 3166 O O . ASP B 1 141 ? -1.909 17.531 18.641 1 98.56 141 ASP B O 1
ATOM 3170 N N . MET B 1 142 ? -2.111 19.406 17.422 1 98.12 142 MET B N 1
ATOM 3171 C CA . MET B 1 142 ? -1.89 18.688 16.156 1 98.12 142 MET B CA 1
ATOM 3172 C C . MET B 1 142 ? -0.509 18.031 16.141 1 98.12 142 MET B C 1
ATOM 3174 O O . MET B 1 142 ? -0.37 16.875 15.766 1 98.12 142 MET B O 1
ATOM 3178 N N . VAL B 1 143 ? 0.491 18.781 16.578 1 98.81 143 VAL B N 1
ATOM 3179 C CA . VAL B 1 143 ? 1.87 18.312 16.594 1 98.81 143 VAL B CA 1
ATOM 3180 C C . VAL B 1 143 ? 1.99 17.078 17.5 1 98.81 143 VAL B C 1
ATOM 3182 O O . VAL B 1 143 ? 2.604 16.078 17.125 1 98.81 143 VAL B O 1
ATOM 3185 N N . ALA B 1 144 ? 1.369 17.141 18.672 1 98.94 144 ALA B N 1
ATOM 3186 C CA . ALA B 1 144 ? 1.387 16 19.578 1 98.94 144 ALA B CA 1
ATOM 3187 C C . ALA B 1 144 ? 0.736 14.781 18.938 1 98.94 144 ALA B C 1
ATOM 3189 O O . ALA B 1 144 ? 1.262 13.672 19.031 1 98.94 144 ALA B O 1
ATOM 3190 N N . GLY B 1 145 ? -0.379 14.992 18.297 1 98.94 145 GLY B N 1
ATOM 3191 C CA . GLY B 1 145 ? -1.049 13.914 17.578 1 98.94 145 GLY B CA 1
ATOM 3192 C C . GLY B 1 145 ? -0.205 13.312 16.484 1 98.94 145 GLY B C 1
ATOM 3193 O O . GLY B 1 145 ? -0.101 12.086 16.359 1 98.94 145 GLY B O 1
ATOM 3194 N N . ASN B 1 146 ? 0.431 14.203 15.664 1 98.88 146 ASN B N 1
ATOM 3195 C CA . ASN B 1 146 ? 1.315 13.727 14.602 1 98.88 146 ASN B CA 1
ATOM 3196 C C . ASN B 1 146 ? 2.438 12.859 15.156 1 98.88 146 ASN B C 1
ATOM 3198 O O . ASN B 1 146 ? 2.836 11.875 14.523 1 98.88 146 ASN B O 1
ATOM 3202 N N . GLY B 1 147 ? 2.875 13.203 16.344 1 98.94 147 GLY B N 1
ATOM 3203 C CA . GLY B 1 147 ? 4.012 12.531 16.953 1 98.94 147 GLY B CA 1
ATOM 3204 C C . GLY B 1 147 ? 3.734 11.078 17.281 1 98.94 147 GLY B C 1
ATOM 3205 O O . GLY B 1 147 ? 4.664 10.289 17.469 1 98.94 147 GLY B O 1
ATOM 3206 N N . THR B 1 148 ? 2.484 10.695 17.359 1 98.94 148 THR B N 1
ATOM 3207 C CA . THR B 1 148 ? 2.133 9.336 17.766 1 98.94 148 THR B CA 1
ATOM 3208 C C . THR B 1 148 ? 2.641 8.32 16.75 1 98.94 148 THR B C 1
ATOM 3210 O O . THR B 1 148 ? 2.826 7.145 17.062 1 98.94 148 THR B O 1
ATOM 3213 N N . ILE B 1 149 ? 2.895 8.781 15.5 1 98.81 149 ILE B N 1
ATOM 3214 C CA . ILE B 1 149 ? 3.482 7.914 14.484 1 98.81 149 ILE B CA 1
ATOM 3215 C C . ILE B 1 149 ? 4.824 7.379 14.977 1 98.81 149 ILE B C 1
ATOM 3217 O O . ILE B 1 149 ? 5.172 6.223 14.711 1 98.81 149 ILE B O 1
ATOM 3221 N N . GLY B 1 150 ? 5.562 8.195 15.719 1 98.69 150 GLY B N 1
ATOM 3222 C CA . GLY B 1 150 ? 6.879 7.82 16.219 1 98.69 150 GLY B CA 1
ATOM 3223 C C . GLY B 1 150 ? 6.832 6.668 17.203 1 98.69 150 GLY B C 1
ATOM 3224 O O . GLY B 1 150 ? 7.789 5.895 17.312 1 98.69 150 GLY B O 1
ATOM 3225 N N . LEU B 1 151 ? 5.723 6.52 17.922 1 98.5 151 LEU B N 1
ATOM 3226 C CA . LEU B 1 151 ? 5.57 5.484 18.938 1 98.5 151 LEU B CA 1
ATOM 3227 C C . LEU B 1 151 ? 5.414 4.109 18.297 1 98.5 151 LEU B C 1
ATOM 3229 O O . LEU B 1 151 ? 5.539 3.084 18.969 1 98.5 151 LEU B O 1
ATOM 3233 N N . GLU B 1 152 ? 5.156 4.109 17 1 98.25 152 GLU B N 1
ATOM 3234 C CA . GLU B 1 152 ? 4.93 2.85 16.297 1 98.25 152 GLU B CA 1
ATOM 3235 C C . GLU B 1 152 ? 6.211 2.355 15.625 1 98.25 152 GLU B C 1
ATOM 3237 O O . GLU B 1 152 ? 6.23 1.271 15.039 1 98.25 152 GLU B O 1
ATOM 3242 N N . LEU B 1 153 ? 7.309 3.137 15.641 1 98.06 153 LEU B N 1
ATOM 3243 C CA . LEU B 1 153 ? 8.539 2.752 14.961 1 98.06 153 LEU B CA 1
ATOM 3244 C C . LEU B 1 153 ? 9.312 1.727 15.773 1 98.06 153 LEU B C 1
ATOM 3246 O O . LEU B 1 153 ? 9.227 1.711 17 1 98.06 153 LEU B O 1
ATOM 3250 N N . PRO B 1 154 ? 10.086 0.901 15.07 1 94.75 154 PRO B N 1
ATOM 3251 C CA . PRO B 1 154 ? 10.891 -0.088 15.789 1 94.75 154 PRO B CA 1
ATOM 3252 C C . PRO B 1 154 ? 11.875 0.55 16.766 1 94.75 154 PRO B C 1
ATOM 3254 O O . PRO B 1 154 ? 12.383 1.643 16.5 1 94.75 154 PRO B O 1
ATOM 3257 N N . ALA B 1 155 ? 12.203 -0.204 17.812 1 93.06 155 ALA B N 1
ATOM 3258 C CA . ALA B 1 155 ? 13.086 0.303 18.859 1 93.06 155 ALA B CA 1
ATOM 3259 C C . ALA B 1 155 ? 14.516 0.446 18.328 1 93.06 155 ALA B C 1
ATOM 3261 O O . ALA B 1 155 ? 15.266 1.318 18.781 1 93.06 155 ALA B O 1
ATOM 3262 N N . GLU B 1 156 ? 14.836 -0.314 17.328 1 95.19 156 GLU B N 1
ATOM 3263 C CA . GLU B 1 156 ? 16.234 -0.399 16.891 1 95.19 156 GLU B CA 1
ATOM 3264 C C . GLU B 1 156 ? 16.516 0.568 15.75 1 95.19 156 GLU B C 1
ATOM 3266 O O . GLU B 1 156 ? 17.609 0.576 15.195 1 95.19 156 GLU B O 1
ATOM 3271 N N . VAL B 1 157 ? 15.609 1.402 15.43 1 97.69 157 VAL B N 1
ATOM 3272 C CA . VAL B 1 157 ? 15.797 2.34 14.328 1 97.69 157 VAL B CA 1
ATOM 3273 C C . VAL B 1 157 ? 16.828 3.391 14.719 1 97.69 157 VAL B C 1
ATOM 3275 O O . VAL B 1 157 ? 16.844 3.865 15.852 1 97.69 157 VAL B O 1
ATOM 3278 N N . ASP B 1 158 ? 17.719 3.752 13.766 1 98.62 158 ASP B N 1
ATOM 3279 C CA . ASP B 1 158 ? 18.766 4.742 14 1 98.62 158 ASP B CA 1
ATOM 3280 C C . ASP B 1 158 ? 18.359 6.113 13.469 1 98.62 158 ASP B C 1
ATOM 3282 O O . ASP B 1 158 ? 18.688 7.141 14.062 1 98.62 158 ASP B O 1
ATOM 3286 N N . THR B 1 159 ? 17.641 6.105 12.352 1 98.88 159 THR B N 1
ATOM 3287 C CA . THR B 1 159 ? 17.328 7.352 11.656 1 98.88 159 THR B CA 1
ATOM 3288 C C . THR B 1 159 ? 15.945 7.289 11.023 1 98.88 159 THR B C 1
ATOM 3290 O O . THR B 1 159 ? 15.531 6.242 10.523 1 98.88 159 THR B O 1
ATOM 3293 N N . VAL B 1 160 ? 15.266 8.391 11.062 1 98.88 160 VAL B N 1
ATOM 3294 C CA . VAL B 1 160 ? 13.984 8.516 10.367 1 98.88 160 VAL B CA 1
ATOM 3295 C C . VAL B 1 160 ? 14.047 9.672 9.375 1 98.88 160 VAL B C 1
ATOM 3297 O O . VAL B 1 160 ? 14.484 10.773 9.727 1 98.88 160 VAL B O 1
ATOM 3300 N N . LEU B 1 161 ? 13.688 9.406 8.102 1 98.94 161 LEU B N 1
ATOM 3301 C CA . LEU B 1 161 ? 13.578 10.43 7.07 1 98.94 161 LEU B CA 1
ATOM 3302 C C . LEU B 1 161 ? 12.141 10.922 6.949 1 98.94 161 LEU B C 1
ATOM 3304 O O . LEU B 1 161 ? 11.219 10.125 6.766 1 98.94 161 LEU B O 1
ATOM 3308 N N . VAL B 1 162 ? 11.984 12.242 7.039 1 98.94 162 VAL B N 1
ATOM 3309 C CA . VAL B 1 162 ? 10.656 12.844 7.113 1 98.94 162 VAL B CA 1
ATOM 3310 C C . VAL B 1 162 ? 10.531 13.938 6.059 1 98.94 162 VAL B C 1
A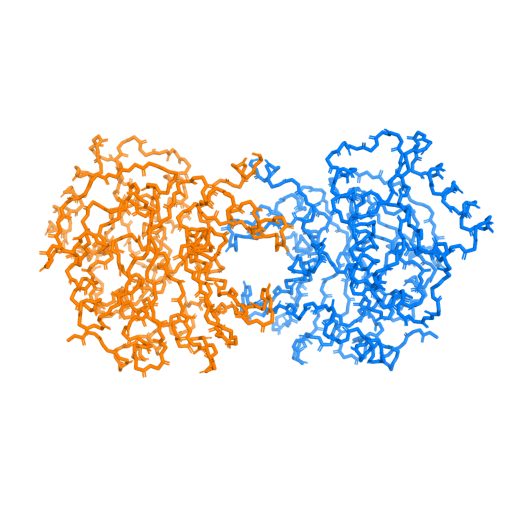TOM 3312 O O . VAL B 1 162 ? 11.312 14.891 6.043 1 98.94 162 VAL B O 1
ATOM 3315 N N . ALA B 1 163 ? 9.523 13.805 5.168 1 98.94 163 ALA B N 1
ATOM 3316 C CA . ALA B 1 163 ? 9.203 14.906 4.266 1 98.94 163 ALA B CA 1
ATOM 3317 C C . ALA B 1 163 ? 8.633 16.094 5.035 1 98.94 163 ALA B C 1
ATOM 3319 O O . ALA B 1 163 ? 7.836 15.914 5.965 1 98.94 163 ALA B O 1
ATOM 3320 N N . VAL B 1 164 ? 9.055 17.297 4.609 1 98.94 164 VAL B N 1
ATOM 3321 C CA . VAL B 1 164 ? 8.688 18.469 5.41 1 98.94 164 VAL B CA 1
ATOM 3322 C C . VAL B 1 164 ? 8.062 19.531 4.516 1 98.94 164 VAL B C 1
ATOM 3324 O O . VAL B 1 164 ? 8.648 19.922 3.506 1 98.94 164 VAL B O 1
ATOM 3327 N N . GLY B 1 165 ? 6.863 19.922 4.824 1 98.25 165 GLY B N 1
ATOM 3328 C CA . GLY B 1 165 ? 6.246 21.141 4.359 1 98.25 165 GLY B CA 1
ATOM 3329 C C . GLY B 1 165 ? 6.262 22.25 5.402 1 98.25 165 GLY B C 1
ATOM 3330 O O . GLY B 1 165 ? 7.328 22.75 5.766 1 98.25 165 GLY B O 1
ATOM 3331 N N . GLY B 1 166 ? 5.109 22.484 6.012 1 98.19 166 GLY B N 1
ATOM 3332 C CA . GLY B 1 166 ? 5.031 23.438 7.098 1 98.19 166 GLY B CA 1
ATOM 3333 C C . GLY B 1 166 ? 5.672 22.953 8.383 1 98.19 166 GLY B C 1
ATOM 3334 O O . GLY B 1 166 ? 5.949 23.734 9.281 1 98.19 166 GLY B O 1
ATOM 3335 N N . GLY B 1 167 ? 5.836 21.688 8.523 1 98.81 167 GLY B N 1
ATOM 3336 C CA . GLY B 1 167 ? 6.676 21.141 9.578 1 98.81 167 GLY B CA 1
ATOM 3337 C C . GLY B 1 167 ? 5.883 20.422 10.656 1 98.81 167 GLY B C 1
ATOM 3338 O O . GLY B 1 167 ? 6.453 19.953 11.648 1 98.81 167 GLY B O 1
ATOM 3339 N N . GLY B 1 168 ? 4.566 20.266 10.469 1 98.69 168 GLY B N 1
ATOM 3340 C CA . GLY B 1 168 ? 3.744 19.641 11.5 1 98.69 168 GLY B CA 1
ATOM 3341 C C . GLY B 1 168 ? 4.148 18.219 11.812 1 98.69 168 GLY B C 1
ATOM 3342 O O . GLY B 1 168 ? 4.148 17.812 12.969 1 98.69 168 GLY B O 1
ATOM 3343 N N . LEU B 1 169 ? 4.492 17.469 10.789 1 98.94 169 LEU B N 1
ATOM 3344 C CA . LEU B 1 169 ? 4.859 16.062 11 1 98.94 169 LEU B CA 1
ATOM 3345 C C . LEU B 1 169 ? 6.219 15.953 11.68 1 98.94 169 LEU B C 1
ATOM 3347 O O . LEU B 1 169 ? 6.359 15.258 12.688 1 98.94 169 LEU B O 1
ATOM 3351 N N . ILE B 1 170 ? 7.199 16.656 11.156 1 98.94 170 ILE B N 1
ATOM 3352 C CA . ILE B 1 170 ? 8.547 16.5 11.695 1 98.94 170 ILE B CA 1
ATOM 3353 C C . ILE B 1 170 ? 8.586 17.016 13.133 1 98.94 170 ILE B C 1
ATOM 3355 O O . ILE B 1 170 ? 9.312 16.469 13.969 1 98.94 170 ILE B O 1
ATOM 3359 N N . ALA B 1 171 ? 7.797 18.031 13.438 1 98.94 171 ALA B N 1
ATOM 3360 C CA . ALA B 1 171 ? 7.703 18.5 14.82 1 98.94 171 ALA B CA 1
ATOM 3361 C C . ALA B 1 171 ? 7.223 17.391 15.742 1 98.94 171 ALA B C 1
ATOM 3363 O O . ALA B 1 171 ? 7.793 17.172 16.812 1 98.94 171 ALA B O 1
ATOM 3364 N N . GLY B 1 172 ? 6.199 16.672 15.32 1 98.94 172 GLY B N 1
ATOM 3365 C CA . GLY B 1 172 ? 5.703 15.555 16.109 1 98.94 172 GLY B CA 1
ATOM 3366 C C . GLY B 1 172 ? 6.727 14.445 16.266 1 98.94 172 GLY B C 1
ATOM 3367 O O . GLY B 1 172 ? 6.883 13.891 17.359 1 98.94 172 GLY B O 1
ATOM 3368 N N . VAL B 1 173 ? 7.395 14.141 15.18 1 98.94 173 VAL B N 1
ATOM 3369 C CA . VAL B 1 173 ? 8.398 13.086 15.203 1 98.94 173 VAL B CA 1
ATOM 3370 C C . VAL B 1 173 ? 9.539 13.469 16.156 1 98.94 173 VAL B C 1
ATOM 3372 O O . VAL B 1 173 ? 10.023 12.641 16.922 1 98.94 173 VAL B O 1
ATOM 3375 N N . ILE B 1 174 ? 9.953 14.742 16.109 1 98.88 174 ILE B N 1
ATOM 3376 C CA . ILE B 1 174 ? 10.984 15.234 17.016 1 98.88 174 ILE B CA 1
ATOM 3377 C C . ILE B 1 174 ? 10.516 15.078 18.469 1 98.88 174 ILE B C 1
ATOM 3379 O O . ILE B 1 174 ? 11.258 14.562 19.312 1 98.88 174 ILE B O 1
ATOM 3383 N N . ALA B 1 175 ? 9.305 15.492 18.719 1 98.88 175 ALA B N 1
ATOM 3384 C CA . ALA B 1 175 ? 8.773 15.391 20.078 1 98.88 175 ALA B CA 1
ATOM 3385 C C . ALA B 1 175 ? 8.797 13.945 20.578 1 98.88 175 ALA B C 1
ATOM 3387 O O . ALA B 1 175 ? 9.086 13.688 21.75 1 98.88 175 ALA B O 1
ATOM 3388 N N . ALA B 1 176 ? 8.547 13.031 19.703 1 98.81 176 ALA B N 1
ATOM 3389 C CA . ALA B 1 176 ? 8.391 11.625 20.062 1 98.81 176 ALA B CA 1
ATOM 3390 C C . ALA B 1 176 ? 9.75 10.938 20.203 1 98.81 176 ALA B C 1
ATOM 3392 O O . ALA B 1 176 ? 9.914 10.047 21.031 1 98.81 176 ALA B O 1
ATOM 3393 N N . LEU B 1 177 ? 10.789 11.391 19.359 1 98.56 177 LEU B N 1
ATOM 3394 C CA . LEU B 1 177 ? 11.867 10.445 19.125 1 98.56 177 LEU B CA 1
ATOM 3395 C C . LEU B 1 177 ? 13.227 11.109 19.312 1 98.56 177 LEU B C 1
ATOM 3397 O O . LEU B 1 177 ? 14.266 10.445 19.266 1 98.56 177 LEU B O 1
ATOM 3401 N N . ARG B 1 178 ? 13.383 12.406 19.547 1 97 178 ARG B N 1
ATOM 3402 C CA . ARG B 1 178 ? 14.633 13.148 19.438 1 97 178 ARG B CA 1
ATOM 3403 C C . ARG B 1 178 ? 15.688 12.586 20.391 1 97 178 ARG B C 1
ATOM 3405 O O . ARG B 1 178 ? 16.891 12.734 20.156 1 97 178 ARG B O 1
ATOM 3412 N N . ASP B 1 179 ? 15.312 11.883 21.406 1 96.38 179 ASP B N 1
ATOM 3413 C CA . ASP B 1 179 ? 16.281 11.445 22.391 1 96.38 179 ASP B CA 1
ATOM 3414 C C . ASP B 1 179 ? 16.875 10.094 22.016 1 96.38 179 ASP B C 1
ATOM 3416 O O . ASP B 1 179 ? 17.844 9.641 22.625 1 96.38 179 ASP B O 1
ATOM 3420 N N . ARG B 1 180 ? 16.391 9.445 20.953 1 95.75 180 ARG B N 1
ATOM 3421 C CA . ARG B 1 180 ? 16.875 8.094 20.688 1 95.75 180 ARG B CA 1
ATOM 3422 C C . ARG B 1 180 ? 17.172 7.891 19.203 1 95.75 180 ARG B C 1
ATOM 3424 O O . ARG B 1 180 ? 17.875 6.945 18.844 1 95.75 180 ARG B O 1
ATOM 3431 N N . VAL B 1 181 ? 16.594 8.688 18.359 1 98 181 VAL B N 1
ATOM 3432 C CA . VAL B 1 181 ? 16.672 8.469 16.922 1 98 181 VAL B CA 1
ATOM 3433 C C . VAL B 1 181 ? 17.156 9.742 16.219 1 98 181 VAL B C 1
ATOM 3435 O O . VAL B 1 181 ? 16.75 10.844 16.594 1 98 181 VAL B O 1
ATOM 3438 N N . ARG B 1 182 ? 18.016 9.594 15.273 1 98.56 182 ARG B N 1
ATOM 3439 C CA . ARG B 1 182 ? 18.344 10.711 14.391 1 98.56 182 ARG B CA 1
ATOM 3440 C C . ARG B 1 182 ? 17.172 11.039 13.469 1 98.56 182 ARG B C 1
ATOM 3442 O O . ARG B 1 182 ? 16.609 10.141 12.844 1 98.56 182 ARG B O 1
ATOM 3449 N N . ILE B 1 183 ? 16.781 12.305 13.414 1 98.88 183 ILE B N 1
ATOM 3450 C CA . ILE B 1 183 ? 15.68 12.75 12.586 1 98.88 183 ILE B CA 1
ATOM 3451 C C . ILE B 1 183 ? 16.203 13.664 11.477 1 98.88 183 ILE B C 1
ATOM 3453 O O . ILE B 1 183 ? 16.906 14.641 11.75 1 98.88 183 ILE B O 1
ATOM 3457 N N . VAL B 1 184 ? 15.867 13.344 10.242 1 98.94 184 VAL B N 1
ATOM 3458 C CA . VAL B 1 184 ? 16.312 14.117 9.094 1 98.94 184 VAL B CA 1
ATOM 3459 C C . VAL B 1 184 ? 15.102 14.594 8.289 1 98.94 184 VAL B C 1
ATOM 3461 O O . VAL B 1 184 ? 14.289 13.781 7.848 1 98.94 184 VAL B O 1
ATOM 3464 N N . GLY B 1 185 ? 14.969 15.914 8.203 1 98.94 185 GLY B N 1
ATOM 3465 C CA . GLY B 1 185 ? 13.984 16.453 7.289 1 98.94 185 GLY B CA 1
ATOM 3466 C C . GLY B 1 185 ? 14.406 16.375 5.836 1 98.94 185 GLY B C 1
ATOM 3467 O O . GLY B 1 185 ? 15.602 16.453 5.527 1 98.94 185 GLY B O 1
ATOM 3468 N N . VAL B 1 186 ? 13.484 16.219 4.992 1 99 186 VAL B N 1
ATOM 3469 C CA . VAL B 1 186 ? 13.734 16.219 3.553 1 99 186 VAL B CA 1
ATOM 3470 C C . VAL B 1 186 ? 12.766 17.156 2.852 1 99 186 VAL B C 1
ATOM 3472 O O . VAL B 1 186 ? 11.555 17.078 3.059 1 99 186 VAL B O 1
ATOM 3475 N N . GLU B 1 187 ? 13.258 18.047 2.074 1 98.94 187 GLU B N 1
ATOM 3476 C CA . GLU B 1 187 ? 12.453 19.047 1.367 1 98.94 187 GLU B CA 1
ATOM 3477 C C . GLU B 1 187 ? 12.891 19.172 -0.087 1 98.94 187 GLU B C 1
ATOM 3479 O O . GLU B 1 187 ? 14.062 18.969 -0.406 1 98.94 187 GLU B O 1
ATOM 3484 N N . PRO B 1 188 ? 11.891 19.5 -0.975 1 98.88 188 PRO B N 1
ATOM 3485 C CA . PRO B 1 188 ? 12.32 19.875 -2.322 1 98.88 188 PRO B CA 1
ATOM 3486 C C . PRO B 1 188 ? 13.125 21.172 -2.34 1 98.88 188 PRO B C 1
ATOM 3488 O O . PRO B 1 188 ? 12.836 22.094 -1.574 1 98.88 188 PRO B O 1
ATOM 3491 N N . VAL B 1 189 ? 14.023 21.266 -3.26 1 98.75 189 VAL B N 1
ATOM 3492 C CA . VAL B 1 189 ? 14.75 22.516 -3.486 1 98.75 189 VAL B CA 1
ATOM 3493 C C . VAL B 1 189 ? 13.766 23.641 -3.76 1 98.75 189 VAL B C 1
ATOM 3495 O O . VAL B 1 189 ? 13.992 24.797 -3.354 1 98.75 189 VAL B O 1
ATOM 3498 N N . THR B 1 190 ? 12.609 23.328 -4.297 1 98.62 190 THR B N 1
ATOM 3499 C CA . THR B 1 190 ? 11.656 24.312 -4.801 1 98.62 190 THR B CA 1
ATOM 3500 C C . THR B 1 190 ? 10.594 24.625 -3.748 1 98.62 190 THR B C 1
ATOM 3502 O O . THR B 1 190 ? 9.625 25.328 -4.027 1 98.62 190 THR B O 1
ATOM 3505 N N . ALA B 1 191 ? 10.695 24.125 -2.566 1 98.44 191 ALA B N 1
ATOM 3506 C CA . ALA B 1 191 ? 9.789 24.328 -1.441 1 98.44 191 ALA B CA 1
ATOM 3507 C C . ALA B 1 191 ? 10.453 23.938 -0.124 1 98.44 191 ALA B C 1
ATOM 3509 O O . ALA B 1 191 ? 10.109 22.906 0.472 1 98.44 191 ALA B O 1
ATOM 3510 N N . CYS B 1 192 ? 11.336 24.734 0.369 1 98.69 192 CYS B N 1
ATOM 3511 C CA . CYS B 1 192 ? 12.242 24.312 1.432 1 98.69 192 CYS B CA 1
ATOM 3512 C C . CYS B 1 192 ? 12.148 25.25 2.627 1 98.69 192 CYS B C 1
ATOM 3514 O O . CYS B 1 192 ? 13.164 25.781 3.092 1 98.69 192 CYS B O 1
ATOM 3516 N N . ALA B 1 193 ? 10.992 25.375 3.199 1 98.75 193 ALA B N 1
ATOM 3517 C CA . ALA B 1 193 ? 10.695 26.375 4.227 1 98.75 193 ALA B CA 1
ATOM 3518 C C . ALA B 1 193 ? 11.484 26.094 5.504 1 98.75 193 ALA B C 1
ATOM 3520 O O . ALA B 1 193 ? 12.039 27.016 6.113 1 98.75 193 ALA B O 1
ATOM 3521 N N . LEU B 1 194 ? 11.539 24.859 5.953 1 98.88 194 LEU B N 1
ATOM 3522 C CA . LEU B 1 194 ? 12.242 24.547 7.195 1 98.88 194 LEU B CA 1
ATOM 3523 C C . LEU B 1 194 ? 13.75 24.719 7.023 1 98.88 194 LEU B C 1
ATOM 3525 O O . LEU B 1 194 ? 14.422 25.266 7.902 1 98.88 194 LEU B O 1
ATOM 3529 N N . HIS B 1 195 ? 14.219 24.219 5.883 1 98.88 195 HIS B N 1
ATOM 3530 C CA . HIS B 1 195 ? 15.641 24.391 5.582 1 98.88 195 HIS B CA 1
ATOM 3531 C C . HIS B 1 195 ? 16.047 25.859 5.656 1 98.88 195 HIS B C 1
ATOM 3533 O O . HIS B 1 195 ? 17.031 26.203 6.301 1 98.88 195 HIS B O 1
ATOM 3539 N N . ALA B 1 196 ? 15.312 26.688 5.016 1 98.81 196 ALA B N 1
ATOM 3540 C CA . ALA B 1 196 ? 15.578 28.125 4.988 1 98.81 196 ALA B CA 1
ATOM 3541 C C . ALA B 1 196 ? 15.469 28.734 6.387 1 98.81 196 ALA B C 1
ATOM 3543 O O . ALA B 1 196 ? 16.266 29.594 6.762 1 98.81 196 ALA B O 1
ATOM 3544 N N . ALA B 1 197 ? 14.469 28.328 7.109 1 98.88 197 ALA B N 1
ATOM 3545 C CA . ALA B 1 197 ? 14.266 28.828 8.469 1 98.88 197 ALA B CA 1
ATOM 3546 C C . ALA B 1 197 ? 15.469 28.516 9.352 1 98.88 197 ALA B C 1
ATOM 3548 O O . ALA B 1 197 ? 15.938 29.375 10.109 1 98.88 197 ALA B O 1
ATOM 3549 N N . LEU B 1 198 ? 15.953 27.281 9.305 1 98.75 198 LEU B N 1
ATOM 3550 C CA . LEU B 1 198 ? 17.094 26.859 10.109 1 98.75 198 LEU B CA 1
ATOM 3551 C C . LEU B 1 198 ? 18.344 27.656 9.742 1 98.75 198 LEU B C 1
ATOM 3553 O O . LEU B 1 198 ? 19.109 28.031 10.617 1 98.75 198 LEU B O 1
ATOM 3557 N N . ALA B 1 199 ? 18.5 27.922 8.484 1 98.5 199 ALA B N 1
ATOM 3558 C CA . ALA B 1 199 ? 19.641 28.703 8.008 1 98.5 199 ALA B CA 1
ATOM 3559 C C . ALA B 1 199 ? 19.547 30.156 8.461 1 98.5 199 ALA B C 1
ATOM 3561 O O . ALA B 1 199 ? 20.547 30.781 8.781 1 98.5 199 ALA B O 1
ATOM 3562 N N . ALA B 1 200 ? 18.359 30.656 8.508 1 98.44 200 ALA B N 1
ATOM 3563 C CA . ALA B 1 200 ? 18.125 32.094 8.766 1 98.44 200 ALA B CA 1
ATOM 3564 C C . ALA B 1 200 ? 18.047 32.344 10.266 1 98.44 200 ALA B C 1
ATOM 3566 O O . ALA B 1 200 ? 18.109 33.5 10.703 1 98.44 200 ALA B O 1
ATOM 3567 N N . GLY B 1 201 ? 17.891 31.312 11.055 1 98.25 201 GLY B N 1
ATOM 3568 C CA . GLY B 1 201 ? 17.719 31.469 12.484 1 98.25 201 GLY B CA 1
ATOM 3569 C C . GLY B 1 201 ? 16.297 31.797 12.891 1 98.25 201 GLY B C 1
ATOM 3570 O O . GLY B 1 201 ? 16.062 32.344 13.969 1 98.25 201 GLY B O 1
ATOM 3571 N N . GLY B 1 202 ? 15.391 31.547 11.945 1 98.56 202 GLY B N 1
ATOM 3572 C CA . GLY B 1 202 ? 13.961 31.719 12.156 1 98.56 202 GLY B CA 1
ATOM 3573 C C . GLY B 1 202 ? 13.148 31.547 10.891 1 98.56 202 GLY B C 1
ATOM 3574 O O . GLY B 1 202 ? 13.695 31.516 9.789 1 98.56 202 GLY B O 1
ATOM 3575 N N . PRO B 1 203 ? 11.844 31.438 11.039 1 98.69 203 PRO B N 1
ATOM 3576 C CA . PRO B 1 203 ? 10.992 31.25 9.859 1 98.69 203 PRO B CA 1
ATOM 3577 C C . PRO B 1 203 ? 11.094 32.406 8.875 1 98.69 203 PRO B C 1
ATOM 3579 O O . PRO B 1 203 ? 11.109 33.594 9.289 1 98.69 203 PRO B O 1
ATOM 3582 N N . VAL B 1 204 ? 11.227 32.125 7.645 1 98.62 204 VAL B N 1
ATOM 3583 C CA . VAL B 1 204 ? 11.266 33.094 6.551 1 98.62 204 VAL B CA 1
ATOM 3584 C C . VAL B 1 204 ? 10.391 32.625 5.398 1 98.62 204 VAL B C 1
ATOM 3586 O O . VAL B 1 204 ? 10.109 31.422 5.285 1 98.62 204 VAL B O 1
ATOM 3589 N N . ASP B 1 205 ? 9.938 33.531 4.57 1 98.19 205 ASP B N 1
ATOM 3590 C CA . ASP B 1 205 ? 9.156 33.156 3.395 1 98.19 205 ASP B CA 1
ATOM 3591 C C . ASP B 1 205 ? 10.055 32.625 2.287 1 98.19 205 ASP B C 1
ATOM 3593 O O . ASP B 1 205 ? 11.148 33.156 2.059 1 98.19 205 ASP B O 1
ATOM 3597 N N . VAL B 1 206 ? 9.625 31.594 1.66 1 98.25 206 VAL B N 1
ATOM 3598 C CA . VAL B 1 206 ? 10.344 31.031 0.523 1 98.25 206 VAL B CA 1
ATOM 3599 C C . VAL B 1 206 ? 9.398 30.891 -0.667 1 98.25 206 VAL B C 1
ATOM 3601 O O . VAL B 1 206 ? 8.18 30.828 -0.495 1 98.25 206 VAL B O 1
ATOM 3604 N N . PRO B 1 207 ? 9.961 30.922 -1.899 1 97.31 207 PRO B N 1
ATOM 3605 C CA . PRO B 1 207 ? 9.117 30.562 -3.039 1 97.31 207 PRO B CA 1
ATOM 3606 C C . PRO B 1 207 ? 8.672 29.109 -3.01 1 97.31 207 PRO B C 1
ATOM 3608 O O . PRO B 1 207 ? 9.352 28.266 -2.426 1 97.31 207 PRO B O 1
ATOM 3611 N N . VAL B 1 208 ? 7.535 28.844 -3.588 1 97.75 208 VAL B N 1
ATOM 3612 C CA . VAL B 1 208 ? 7 27.484 -3.662 1 97.75 208 VAL B CA 1
ATOM 3613 C C . VAL B 1 208 ? 6.695 27.125 -5.117 1 97.75 208 VAL B C 1
ATOM 3615 O O . VAL B 1 208 ? 5.973 27.859 -5.801 1 97.75 208 VAL B O 1
ATOM 3618 N N . SER B 1 209 ? 7.234 26.062 -5.57 1 98.12 209 SER B N 1
ATOM 3619 C CA . SER B 1 209 ? 6.996 25.531 -6.906 1 98.12 209 SER B CA 1
ATOM 3620 C C . SER B 1 209 ? 7.398 24.062 -6.988 1 98.12 209 SER B C 1
ATOM 3622 O O . SER B 1 209 ? 7.641 23.422 -5.965 1 98.12 209 SER B O 1
ATOM 3624 N N . GLY B 1 210 ? 7.301 23.5 -8.172 1 98.12 210 GLY B N 1
ATOM 3625 C CA . GLY B 1 210 ? 7.797 22.156 -8.398 1 98.12 210 GLY B CA 1
ATOM 3626 C C . GLY B 1 210 ? 6.73 21.094 -8.234 1 98.12 210 GLY B C 1
ATOM 3627 O O . GLY B 1 210 ? 5.566 21.406 -7.973 1 98.12 210 GLY B O 1
ATOM 3628 N N . VAL B 1 211 ? 7.172 19.859 -8.258 1 97.56 211 VAL B N 1
ATOM 3629 C CA . VAL B 1 211 ? 6.258 18.719 -8.406 1 97.56 211 VAL B CA 1
ATOM 3630 C C . VAL B 1 211 ? 5.578 18.438 -7.066 1 97.56 211 VAL B C 1
ATOM 3632 O O . VAL B 1 211 ? 4.52 17.812 -7.023 1 97.56 211 VAL B O 1
ATOM 3635 N N . ALA B 1 212 ? 6.195 18.922 -5.941 1 97.69 212 ALA B N 1
ATOM 3636 C CA . ALA B 1 212 ? 5.656 18.609 -4.621 1 97.69 212 ALA B CA 1
ATOM 3637 C C . ALA B 1 212 ? 4.996 19.812 -3.984 1 97.69 212 ALA B C 1
ATOM 3639 O O . ALA B 1 212 ? 4.707 19.812 -2.785 1 97.69 212 ALA B O 1
ATOM 3640 N N . ALA B 1 213 ? 4.75 20.906 -4.75 1 96.5 213 ALA B N 1
ATOM 3641 C CA . ALA B 1 213 ? 4.227 22.156 -4.242 1 96.5 213 ALA B CA 1
ATOM 3642 C C . ALA B 1 213 ? 2.865 21.969 -3.58 1 96.5 213 ALA B C 1
ATOM 3644 O O . ALA B 1 213 ? 2.545 22.625 -2.592 1 96.5 213 ALA B O 1
ATOM 3645 N N . ASP B 1 214 ? 2.104 21.047 -4.07 1 91.69 214 ASP B N 1
ATOM 3646 C CA . ASP B 1 214 ? 0.738 20.859 -3.588 1 91.69 214 ASP B CA 1
ATOM 3647 C C . ASP B 1 214 ? 0.726 20.203 -2.209 1 91.69 214 ASP B C 1
ATOM 3649 O O . ASP B 1 214 ? -0.211 20.406 -1.432 1 91.69 214 ASP B O 1
ATOM 3653 N N . SER B 1 215 ? 1.781 19.453 -1.892 1 94.5 215 SER B N 1
ATOM 3654 C CA . SER B 1 215 ? 1.752 18.688 -0.657 1 94.5 215 SER B CA 1
ATOM 3655 C C . SER B 1 215 ? 2.768 19.203 0.351 1 94.5 215 SER B C 1
ATOM 3657 O O . SER B 1 215 ? 2.582 19.062 1.562 1 94.5 215 SER B O 1
ATOM 3659 N N . LEU B 1 216 ? 3.803 19.828 -0.114 1 97.62 216 LEU B N 1
ATOM 3660 C CA . LEU B 1 216 ? 4.859 20.281 0.785 1 97.62 216 LEU B CA 1
ATOM 3661 C C . LEU B 1 216 ? 5.059 21.781 0.677 1 97.62 216 LEU B C 1
ATOM 3663 O O . LEU B 1 216 ? 5.984 22.328 1.276 1 97.62 216 LEU B O 1
ATOM 3667 N N . GLY B 1 217 ? 4.168 22.438 -0.086 1 96.38 217 GLY B N 1
ATOM 3668 C CA . GLY B 1 217 ? 4.438 23.797 -0.498 1 96.38 217 GLY B CA 1
ATOM 3669 C C . GLY B 1 217 ? 4.016 24.828 0.535 1 96.38 217 GLY B C 1
ATOM 3670 O O . GLY B 1 217 ? 3.303 25.781 0.215 1 96.38 217 GLY B O 1
ATOM 3671 N N . ALA B 1 218 ? 4.477 24.75 1.785 1 96.31 218 ALA B N 1
ATOM 3672 C CA . ALA B 1 218 ? 4.312 25.828 2.756 1 96.31 218 ALA B CA 1
ATOM 3673 C C . ALA B 1 218 ? 5.297 26.953 2.484 1 96.31 218 ALA B C 1
ATOM 3675 O O . ALA B 1 218 ? 6.5 26.719 2.344 1 96.31 218 ALA B O 1
ATOM 3676 N N . ARG B 1 219 ? 4.84 28.125 2.451 1 96.81 219 ARG B N 1
ATOM 3677 C CA . ARG B 1 219 ? 5.691 29.281 2.168 1 96.81 219 ARG B CA 1
ATOM 3678 C C . ARG B 1 219 ? 6.586 29.609 3.361 1 96.81 219 ARG B C 1
ATOM 3680 O O . ARG B 1 219 ? 7.625 30.25 3.207 1 96.81 219 ARG B O 1
ATOM 3687 N N . ARG B 1 220 ? 6.141 29.203 4.465 1 97.88 220 ARG B N 1
ATOM 3688 C CA . ARG B 1 220 ? 6.832 29.516 5.715 1 97.88 220 ARG B CA 1
ATOM 3689 C C . ARG B 1 220 ? 6.695 28.359 6.711 1 97.88 220 ARG B C 1
ATOM 3691 O O . ARG B 1 220 ? 5.609 27.812 6.887 1 97.88 220 ARG B O 1
ATOM 3698 N N . ALA B 1 221 ? 7.832 27.969 7.348 1 98.69 221 ALA B N 1
ATOM 3699 C CA . ALA B 1 221 ? 7.777 26.953 8.398 1 98.69 221 ALA B CA 1
ATOM 3700 C C . ALA B 1 221 ? 6.969 27.453 9.594 1 98.69 221 ALA B C 1
ATOM 3702 O O . ALA B 1 221 ? 6.965 28.641 9.898 1 98.69 221 ALA B O 1
ATOM 3703 N N . GLY B 1 222 ? 6.281 26.578 10.227 1 98.56 222 GLY B N 1
ATOM 3704 C CA . GLY B 1 222 ? 5.613 26.938 11.469 1 98.56 222 GLY B CA 1
ATOM 3705 C C . GLY B 1 222 ? 6.578 27.328 12.562 1 98.56 222 GLY B C 1
ATOM 3706 O O . GLY B 1 222 ? 7.742 26.938 12.555 1 98.56 222 GLY B O 1
ATOM 3707 N N . ASP B 1 223 ? 6.066 28.047 13.523 1 98.56 223 ASP B N 1
ATOM 3708 C CA . ASP B 1 223 ? 6.879 28.453 14.664 1 98.56 223 ASP B CA 1
ATOM 3709 C C . ASP B 1 223 ? 7.23 27.266 15.547 1 98.56 223 ASP B C 1
ATOM 3711 O O . ASP B 1 223 ? 8.375 27.109 15.977 1 98.56 223 ASP B O 1
ATOM 3715 N N . ILE B 1 224 ? 6.309 26.422 15.773 1 98.75 224 ILE B N 1
ATOM 3716 C CA . ILE B 1 224 ? 6.508 25.266 16.641 1 98.75 224 ILE B CA 1
ATOM 3717 C C . ILE B 1 224 ? 7.48 24.281 15.977 1 98.75 224 ILE B C 1
ATOM 3719 O O . ILE B 1 224 ? 8.484 23.906 16.578 1 98.75 224 ILE B O 1
ATOM 3723 N N . PRO B 1 225 ? 7.234 23.953 14.688 1 98.69 225 PRO B N 1
ATOM 3724 C CA . PRO B 1 225 ? 8.188 23.062 14.016 1 98.69 225 PRO B CA 1
ATOM 3725 C C . PRO B 1 225 ? 9.609 23.625 13.992 1 98.69 225 PRO B C 1
ATOM 3727 O O . PRO B 1 225 ? 10.57 22.906 14.25 1 98.69 225 PRO B O 1
ATOM 3730 N N . TYR B 1 226 ? 9.719 24.922 13.711 1 98.75 226 TYR B N 1
ATOM 3731 C CA . TYR B 1 226 ? 11.039 25.531 13.672 1 98.75 226 TYR B CA 1
ATOM 3732 C C . TYR B 1 226 ? 11.734 25.422 15.031 1 98.75 226 TYR B C 1
ATOM 3734 O O . TYR B 1 226 ? 12.891 25 15.109 1 98.75 226 TYR B O 1
ATOM 3742 N N . ARG B 1 227 ? 11.016 25.812 16.062 1 98.69 227 ARG B N 1
ATOM 3743 C CA . ARG B 1 227 ? 11.609 25.812 17.391 1 98.69 227 ARG B CA 1
ATOM 3744 C C . ARG B 1 227 ? 12.07 24.406 17.797 1 98.69 227 ARG B C 1
ATOM 3746 O O . ARG B 1 227 ? 13.164 24.234 18.328 1 98.69 227 ARG B O 1
ATOM 3753 N N . LEU B 1 228 ? 11.258 23.438 17.531 1 98.81 228 LEU B N 1
ATOM 3754 C CA . LEU B 1 228 ? 11.609 22.062 17.875 1 98.81 228 LEU B CA 1
ATOM 3755 C C . LEU B 1 228 ? 12.797 21.578 17.047 1 98.81 228 LEU B C 1
ATOM 3757 O O . LEU B 1 228 ? 13.711 20.938 17.562 1 98.81 228 LEU B O 1
ATOM 3761 N N . ALA B 1 229 ? 12.781 21.891 15.789 1 98.81 229 ALA B N 1
ATOM 3762 C CA . ALA B 1 229 ? 13.859 21.469 14.898 1 98.81 229 ALA B CA 1
ATOM 3763 C C . ALA B 1 229 ? 15.188 22.125 15.297 1 98.81 229 ALA B C 1
ATOM 3765 O O . ALA B 1 229 ? 16.219 21.453 15.328 1 98.81 229 ALA B O 1
ATOM 3766 N N . ALA B 1 230 ? 15.094 23.422 15.562 1 98.62 230 ALA B N 1
ATOM 3767 C CA . ALA B 1 230 ? 16.297 24.156 15.984 1 98.62 230 ALA B CA 1
ATOM 3768 C C . ALA B 1 230 ? 16.828 23.609 17.297 1 98.62 230 ALA B C 1
ATOM 3770 O O . ALA B 1 230 ? 18.031 23.375 17.453 1 98.62 230 ALA B O 1
ATOM 3771 N N . ASP B 1 231 ? 15.953 23.391 18.203 1 98.44 231 ASP B N 1
ATOM 3772 C CA . ASP B 1 231 ? 16.328 22.891 19.531 1 98.44 231 ASP B CA 1
ATOM 3773 C C . ASP B 1 231 ? 16.969 21.5 19.422 1 98.44 231 ASP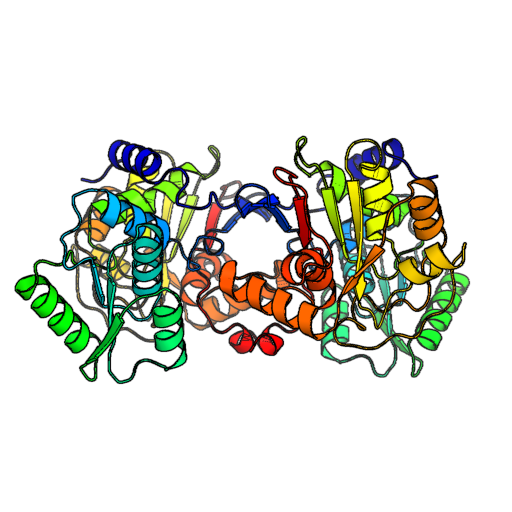 B C 1
ATOM 3775 O O . ASP B 1 231 ? 17.953 21.203 20.109 1 98.44 231 ASP B O 1
ATOM 3779 N N . ALA B 1 232 ? 16.406 20.641 18.578 1 98.44 232 ALA B N 1
ATOM 3780 C CA . ALA B 1 232 ? 16.891 19.281 18.406 1 98.44 232 ALA B CA 1
ATOM 3781 C C . ALA B 1 232 ? 18.078 19.234 17.469 1 98.44 232 ALA B C 1
ATOM 3783 O O . ALA B 1 232 ? 18.719 18.188 17.297 1 98.44 232 ALA B O 1
ATOM 3784 N N . GLN B 1 233 ? 18.344 20.344 16.844 1 98.06 233 GLN B N 1
ATOM 3785 C CA . GLN B 1 233 ? 19.453 20.469 15.914 1 98.06 233 GLN B CA 1
ATOM 3786 C C . GLN B 1 233 ? 19.359 19.453 14.781 1 98.06 233 GLN B C 1
ATOM 3788 O O . GLN B 1 233 ? 20.344 18.75 14.492 1 98.06 233 GLN B O 1
ATOM 3793 N N . ILE B 1 234 ? 18.156 19.406 14.18 1 97.56 234 ILE B N 1
ATOM 3794 C CA . ILE B 1 234 ? 18.047 18.469 13.078 1 97.56 234 ILE B CA 1
ATOM 3795 C C . ILE B 1 234 ? 18.484 19.125 11.773 1 97.56 234 ILE B C 1
ATOM 3797 O O . ILE B 1 234 ? 18.609 20.359 11.711 1 97.56 234 ILE B O 1
ATOM 3801 N N . GLU B 1 235 ? 18.75 18.25 10.82 1 96.94 235 GLU B N 1
ATOM 3802 C CA . GLU B 1 235 ? 19.078 18.719 9.477 1 96.94 235 GLU B CA 1
ATOM 3803 C C . GLU B 1 235 ? 17.891 18.547 8.531 1 96.94 235 GLU B C 1
ATOM 3805 O O . GLU B 1 235 ? 17.047 17.672 8.734 1 96.94 235 GLU B O 1
ATOM 3810 N N . SER B 1 236 ? 17.797 19.422 7.578 1 98.56 236 SER B N 1
ATOM 3811 C CA . SER B 1 236 ? 16.875 19.297 6.457 1 98.56 236 SER B CA 1
ATOM 3812 C C . SER B 1 236 ? 17.609 19.219 5.129 1 98.56 236 SER B C 1
ATOM 3814 O O . SER B 1 236 ? 18.188 20.219 4.676 1 98.56 236 SER B O 1
ATOM 3816 N N . VAL B 1 237 ? 17.625 18.078 4.535 1 98.81 237 VAL B N 1
ATOM 3817 C CA . VAL B 1 237 ? 18.328 17.906 3.27 1 98.81 237 VAL B CA 1
ATOM 3818 C C . VAL B 1 237 ? 17.391 18.234 2.105 1 98.81 237 VAL B C 1
ATOM 3820 O O . VAL B 1 237 ? 16.172 18.156 2.248 1 98.81 237 VAL B O 1
ATOM 3823 N N . LEU B 1 238 ? 18 18.656 0.996 1 98.94 238 LEU B N 1
ATOM 3824 C CA . LEU B 1 238 ? 17.219 19.078 -0.158 1 98.94 238 LEU B CA 1
ATOM 3825 C C . LEU B 1 238 ? 17.312 18.047 -1.286 1 98.94 238 LEU B C 1
ATOM 3827 O O . LEU B 1 238 ? 18.375 17.469 -1.512 1 98.94 238 LEU B O 1
ATOM 3831 N N . VAL B 1 239 ? 16.234 17.859 -1.983 1 98.94 239 VAL B N 1
ATOM 3832 C CA . VAL B 1 239 ? 16.203 16.969 -3.143 1 98.94 239 VAL B CA 1
ATOM 3833 C C . VAL B 1 239 ? 15.594 17.703 -4.336 1 98.94 239 VAL B C 1
ATOM 3835 O O . VAL B 1 239 ? 14.742 18.578 -4.168 1 98.94 239 VAL B O 1
ATOM 3838 N N . GLU B 1 240 ? 15.984 17.328 -5.543 1 98.88 240 GLU B N 1
ATOM 3839 C CA . GLU B 1 240 ? 15.492 17.922 -6.789 1 98.88 240 GLU B CA 1
ATOM 3840 C C . GLU B 1 240 ? 14.18 17.266 -7.223 1 98.88 240 GLU B C 1
ATOM 3842 O O . GLU B 1 240 ? 13.891 16.125 -6.836 1 98.88 240 GLU B O 1
ATOM 3847 N N . ASP B 1 241 ? 13.469 18 -8.07 1 98.75 241 ASP B N 1
ATOM 3848 C CA . ASP B 1 241 ? 12.18 17.516 -8.562 1 98.75 241 ASP B CA 1
ATOM 3849 C C . ASP B 1 241 ? 12.336 16.172 -9.289 1 98.75 241 ASP B C 1
ATOM 3851 O O . ASP B 1 241 ? 11.539 15.266 -9.094 1 98.75 241 ASP B O 1
ATOM 3855 N N . ASP B 1 242 ? 13.336 16.062 -10.109 1 98.69 242 ASP B N 1
ATOM 3856 C CA . ASP B 1 242 ? 13.523 14.828 -10.875 1 98.69 242 ASP B CA 1
ATOM 3857 C C . ASP B 1 242 ? 13.781 13.641 -9.945 1 98.69 242 ASP B C 1
ATOM 3859 O O . ASP B 1 242 ? 13.352 12.523 -10.227 1 98.69 242 ASP B O 1
ATOM 3863 N N . ALA B 1 243 ? 14.5 13.875 -8.812 1 98.88 243 ALA B N 1
ATOM 3864 C CA . ALA B 1 243 ? 14.75 12.828 -7.832 1 98.88 243 ALA B CA 1
ATOM 3865 C C . ALA B 1 243 ? 13.445 12.375 -7.172 1 98.88 243 ALA B C 1
ATOM 3867 O O . ALA B 1 243 ? 13.273 11.188 -6.891 1 98.88 243 ALA B O 1
ATOM 3868 N N . ILE B 1 244 ? 12.602 13.305 -6.934 1 98.88 244 ILE B N 1
ATOM 3869 C CA . ILE B 1 244 ? 11.312 13 -6.316 1 98.88 244 ILE B CA 1
ATOM 3870 C C . ILE B 1 244 ? 10.484 12.133 -7.262 1 98.88 244 ILE B C 1
ATOM 3872 O O . ILE B 1 244 ? 9.906 11.125 -6.844 1 98.88 244 ILE B O 1
ATOM 3876 N N . VAL B 1 245 ? 10.422 12.539 -8.516 1 98.56 245 VAL B N 1
ATOM 3877 C CA . VAL B 1 245 ? 9.664 11.797 -9.516 1 98.56 245 VAL B CA 1
ATOM 3878 C C . VAL B 1 245 ? 10.227 10.383 -9.641 1 98.56 245 VAL B C 1
ATOM 3880 O O . VAL B 1 245 ? 9.469 9.406 -9.68 1 98.56 245 VAL B O 1
ATOM 3883 N N . ASP B 1 246 ? 11.523 10.266 -9.656 1 98.5 246 ASP B N 1
ATOM 3884 C CA . ASP B 1 246 ? 12.18 8.969 -9.766 1 98.5 246 ASP B CA 1
ATOM 3885 C C . ASP B 1 246 ? 11.875 8.094 -8.555 1 98.5 246 ASP B C 1
ATOM 3887 O O . ASP B 1 246 ? 11.578 6.91 -8.695 1 98.5 246 ASP B O 1
ATOM 3891 N N . ALA B 1 247 ? 11.969 8.68 -7.359 1 98.81 247 ALA B N 1
ATOM 3892 C CA . ALA B 1 247 ? 11.688 7.938 -6.133 1 98.81 247 ALA B CA 1
ATOM 3893 C C . ALA B 1 247 ? 10.258 7.406 -6.129 1 98.81 247 ALA B C 1
ATOM 3895 O O . ALA B 1 247 ? 10.016 6.266 -5.723 1 98.81 247 ALA B O 1
ATOM 3896 N N . ARG B 1 248 ? 9.383 8.273 -6.562 1 98.5 248 ARG B N 1
ATOM 3897 C CA . ARG B 1 248 ? 7.98 7.875 -6.637 1 98.5 248 ARG B CA 1
ATOM 3898 C C . ARG B 1 248 ? 7.793 6.695 -7.586 1 98.5 248 ARG B C 1
ATOM 3900 O O . ARG B 1 248 ? 7.074 5.746 -7.273 1 98.5 248 ARG B O 1
ATOM 3907 N N . ARG B 1 249 ? 8.438 6.73 -8.719 1 97.38 249 ARG B N 1
ATOM 3908 C CA . ARG B 1 249 ? 8.398 5.637 -9.688 1 97.38 249 ARG B CA 1
ATOM 3909 C C . ARG B 1 249 ? 8.992 4.359 -9.094 1 97.38 249 ARG B C 1
ATOM 3911 O O . ARG B 1 249 ? 8.438 3.273 -9.266 1 97.38 249 ARG B O 1
ATOM 3918 N N . ARG B 1 250 ? 10.078 4.473 -8.398 1 97.69 250 ARG B N 1
ATOM 3919 C CA . ARG B 1 250 ? 10.758 3.324 -7.801 1 97.69 250 ARG B CA 1
ATOM 3920 C C . ARG B 1 250 ? 9.883 2.662 -6.742 1 97.69 250 ARG B C 1
ATOM 3922 O O . ARG B 1 250 ? 9.891 1.438 -6.598 1 97.69 250 ARG B O 1
ATOM 3929 N N . LEU B 1 251 ? 9.133 3.477 -5.988 1 98.5 251 LEU B N 1
ATOM 3930 C CA . LEU B 1 251 ? 8.211 2.926 -5 1 98.5 251 LEU B CA 1
ATOM 3931 C C . LEU B 1 251 ? 7.156 2.047 -5.668 1 98.5 251 LEU B C 1
ATOM 3933 O O . LEU B 1 251 ? 6.855 0.956 -5.18 1 98.5 251 LEU B O 1
ATOM 3937 N N . TRP B 1 252 ? 6.645 2.52 -6.789 1 97.31 252 TRP B N 1
ATOM 3938 C CA . TRP B 1 252 ? 5.66 1.709 -7.5 1 97.31 252 TRP B CA 1
ATOM 3939 C C . TRP B 1 252 ? 6.316 0.471 -8.109 1 97.31 252 TRP B C 1
ATOM 3941 O O . TRP B 1 252 ? 5.824 -0.647 -7.926 1 97.31 252 TRP B O 1
ATOM 3951 N N . ASP B 1 253 ? 7.434 0.644 -8.773 1 95.75 253 ASP B N 1
ATOM 3952 C CA . ASP B 1 253 ? 8.07 -0.448 -9.5 1 95.75 253 ASP B CA 1
ATOM 3953 C C . ASP B 1 253 ? 8.523 -1.551 -8.547 1 95.75 253 ASP B C 1
ATOM 3955 O O . ASP B 1 253 ? 8.383 -2.738 -8.844 1 95.75 253 ASP B O 1
ATOM 3959 N N . GLY B 1 254 ? 8.977 -1.149 -7.398 1 96.62 254 GLY B N 1
ATOM 3960 C CA . GLY B 1 254 ? 9.617 -2.102 -6.508 1 96.62 254 GLY B CA 1
ATOM 3961 C C . GLY B 1 254 ? 8.703 -2.605 -5.41 1 96.62 254 GLY B C 1
ATOM 3962 O O . GLY B 1 254 ? 8.914 -3.691 -4.867 1 96.62 254 GLY B O 1
ATOM 3963 N N . HIS B 1 255 ? 7.645 -1.813 -5.059 1 97.75 255 HIS B N 1
ATOM 3964 C CA . HIS B 1 255 ? 6.871 -2.152 -3.869 1 97.75 255 HIS B CA 1
ATOM 3965 C C . HIS B 1 255 ? 5.375 -2.021 -4.129 1 97.75 255 HIS B C 1
ATOM 3967 O O . HIS B 1 255 ? 4.559 -2.33 -3.254 1 97.75 255 HIS B O 1
ATOM 3973 N N . ARG B 1 256 ? 5.043 -1.558 -5.328 1 97.88 256 ARG B N 1
ATOM 3974 C CA . ARG B 1 256 ? 3.641 -1.333 -5.668 1 97.88 256 ARG B CA 1
ATOM 3975 C C . ARG B 1 256 ? 2.99 -0.359 -4.695 1 97.88 256 ARG B C 1
ATOM 3977 O O . ARG B 1 256 ? 1.846 -0.558 -4.281 1 97.88 256 ARG B O 1
ATOM 3984 N N . ILE B 1 257 ? 3.746 0.677 -4.332 1 98.38 257 ILE B N 1
ATOM 3985 C CA . ILE B 1 257 ? 3.275 1.737 -3.447 1 98.38 257 ILE B CA 1
ATOM 3986 C C . ILE B 1 257 ? 3.1 3.031 -4.238 1 98.38 257 ILE B C 1
ATOM 3988 O O . ILE B 1 257 ? 4.016 3.463 -4.945 1 98.38 257 ILE B O 1
ATOM 3992 N N . VAL B 1 258 ? 1.907 3.6 -4.164 1 97.88 258 VAL B N 1
ATOM 3993 C CA . VAL B 1 258 ? 1.618 4.898 -4.762 1 97.88 258 VAL B CA 1
ATOM 3994 C C . VAL B 1 258 ? 1.498 5.957 -3.664 1 97.88 258 VAL B C 1
ATOM 3996 O O . VAL B 1 258 ? 0.692 5.812 -2.742 1 97.88 258 VAL B O 1
ATOM 3999 N N . VAL B 1 259 ? 2.322 6.977 -3.797 1 98.19 259 VAL B N 1
ATOM 4000 C CA . VAL B 1 259 ? 2.242 8.062 -2.832 1 98.19 259 VAL B CA 1
ATOM 4001 C C . VAL B 1 259 ? 2.283 9.406 -3.561 1 98.19 259 VAL B C 1
ATOM 4003 O O . VAL B 1 259 ? 2.449 9.453 -4.781 1 98.19 259 VAL B O 1
ATOM 4006 N N . GLU B 1 260 ? 2.037 10.492 -2.803 1 98.12 260 GLU B N 1
ATOM 4007 C CA . GLU B 1 260 ? 2.186 11.852 -3.318 1 98.12 260 GLU B CA 1
ATOM 4008 C C . GLU B 1 260 ? 3.641 12.148 -3.666 1 98.12 260 GLU B C 1
ATOM 4010 O O . GLU B 1 260 ? 4.559 11.594 -3.059 1 98.12 260 GLU B O 1
ATOM 4015 N N . HIS B 1 261 ? 3.842 13.117 -4.594 1 98.31 261 HIS B N 1
ATOM 4016 C CA . HIS B 1 261 ? 5.203 13.57 -4.852 1 98.31 261 HIS B CA 1
ATOM 4017 C C . HIS B 1 261 ? 5.871 14.062 -3.568 1 98.31 261 HIS B C 1
ATOM 4019 O O . HIS B 1 261 ? 7.031 13.75 -3.311 1 98.31 261 HIS B O 1
ATOM 4025 N N . GLY B 1 262 ? 5.137 14.797 -2.752 1 98.44 262 GLY B N 1
ATOM 4026 C CA . GLY B 1 262 ? 5.688 15.273 -1.494 1 98.44 262 GLY B CA 1
ATOM 4027 C C . GLY B 1 262 ? 6.152 14.156 -0.58 1 98.44 262 GLY B C 1
ATOM 4028 O O . GLY B 1 262 ? 7.219 14.258 0.034 1 98.44 262 GLY B O 1
ATOM 4029 N N . THR B 1 263 ? 5.395 13.102 -0.471 1 98.81 263 THR B N 1
ATOM 4030 C CA . THR B 1 263 ? 5.746 11.953 0.347 1 98.81 263 THR B CA 1
ATOM 4031 C C . THR B 1 26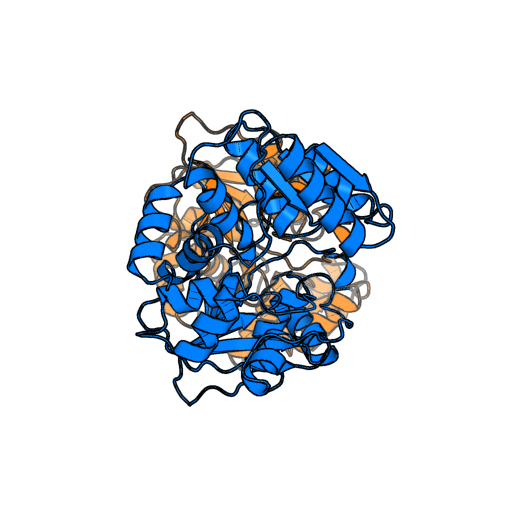3 ? 6.996 11.266 -0.198 1 98.81 263 THR B C 1
ATOM 4033 O O . THR B 1 263 ? 7.871 10.852 0.569 1 98.81 263 THR B O 1
ATOM 4036 N N . ALA B 1 264 ? 7.137 11.227 -1.509 1 98.81 264 ALA B N 1
ATOM 4037 C CA . ALA B 1 264 ? 8.258 10.555 -2.16 1 98.81 264 ALA B CA 1
ATOM 4038 C C . ALA B 1 264 ? 9.57 11.289 -1.902 1 98.81 264 ALA B C 1
ATOM 4040 O O . ALA B 1 264 ? 10.648 10.734 -2.105 1 98.81 264 ALA B O 1
ATOM 4041 N N . ALA B 1 265 ? 9.477 12.547 -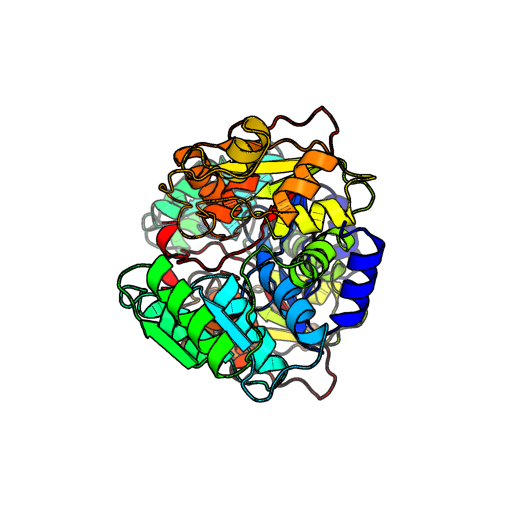1.5 1 98.94 265 ALA B N 1
ATOM 4042 C CA . ALA B 1 265 ? 10.688 13.32 -1.213 1 98.94 265 ALA B CA 1
ATOM 4043 C C . ALA B 1 265 ? 11.539 12.633 -0.152 1 98.94 265 ALA B C 1
ATOM 4045 O O . ALA B 1 265 ? 12.766 12.594 -0.263 1 98.94 265 ALA B O 1
ATOM 4046 N N . ALA B 1 266 ? 10.914 12.055 0.859 1 98.94 266 ALA B N 1
ATOM 4047 C CA . ALA B 1 266 ? 11.656 11.375 1.916 1 98.94 266 ALA B CA 1
ATOM 4048 C C . ALA B 1 266 ? 12.492 10.234 1.347 1 98.94 266 ALA B C 1
ATOM 4050 O O . ALA B 1 266 ? 13.664 10.078 1.707 1 98.94 266 ALA B O 1
ATOM 4051 N N . TYR B 1 267 ? 11.906 9.461 0.431 1 98.94 267 TYR B N 1
ATOM 4052 C CA . TYR B 1 267 ? 12.617 8.344 -0.186 1 98.94 267 TYR B CA 1
ATOM 4053 C C . TYR B 1 267 ? 13.664 8.844 -1.173 1 98.94 267 TYR B C 1
ATOM 4055 O O . TYR B 1 267 ? 14.727 8.234 -1.318 1 98.94 267 TYR B O 1
ATOM 4063 N N . ALA B 1 268 ? 13.359 9.977 -1.831 1 98.94 268 ALA B N 1
ATOM 4064 C CA . ALA B 1 268 ? 14.289 10.57 -2.795 1 98.94 268 ALA B CA 1
ATOM 4065 C C . ALA B 1 268 ? 15.625 10.906 -2.139 1 98.94 268 ALA B C 1
ATOM 4067 O O . ALA B 1 268 ? 16.672 10.875 -2.789 1 98.94 268 ALA B O 1
ATOM 4068 N N . ALA B 1 269 ? 15.562 11.242 -0.798 1 98.94 269 ALA B N 1
ATOM 4069 C CA . ALA B 1 269 ? 16.797 11.539 -0.093 1 98.94 269 ALA B CA 1
ATOM 4070 C C . ALA B 1 269 ? 17.766 10.359 -0.16 1 98.94 269 ALA B C 1
ATOM 4072 O O . ALA B 1 269 ? 18.969 10.547 -0.342 1 98.94 269 ALA B O 1
ATOM 4073 N N . LEU B 1 270 ? 17.281 9.148 -0.071 1 98.62 270 LEU B N 1
ATOM 4074 C CA . LEU B 1 270 ? 18.109 7.945 -0.117 1 98.62 270 LEU B CA 1
ATOM 4075 C C . LEU B 1 270 ? 18.531 7.625 -1.549 1 98.62 270 LEU B C 1
ATOM 4077 O O . LEU B 1 270 ? 19.703 7.402 -1.82 1 98.62 270 LEU B O 1
ATOM 4081 N N . THR B 1 271 ? 17.531 7.676 -2.461 1 98.44 271 THR B N 1
ATOM 4082 C CA . THR B 1 271 ? 17.781 7.176 -3.809 1 98.44 271 THR B CA 1
ATOM 4083 C C . THR B 1 271 ? 18.672 8.133 -4.59 1 98.44 271 THR B C 1
ATOM 4085 O O . THR B 1 271 ? 19.391 7.715 -5.5 1 98.44 271 THR B O 1
ATOM 4088 N N . SER B 1 272 ? 18.625 9.414 -4.262 1 98.69 272 SER B N 1
ATOM 4089 C CA . SER B 1 272 ? 19.438 10.406 -4.961 1 98.69 272 SER B CA 1
ATOM 4090 C C . SER B 1 272 ? 20.812 10.555 -4.32 1 98.69 272 SER B C 1
ATOM 4092 O O . SER B 1 272 ? 21.719 11.156 -4.906 1 98.69 272 SER B O 1
ATOM 4094 N N . GLY B 1 273 ? 20.938 10.062 -3.07 1 98.56 273 GLY B N 1
ATOM 4095 C CA . GLY B 1 273 ? 22.203 10.203 -2.35 1 98.56 273 GLY B CA 1
ATOM 4096 C C . GLY B 1 273 ? 22.281 11.484 -1.547 1 98.56 273 GLY B C 1
ATOM 4097 O O . GLY B 1 273 ? 23.328 11.789 -0.958 1 98.56 273 GLY B O 1
ATOM 4098 N N . ALA B 1 274 ? 21.172 12.281 -1.523 1 98.75 274 ALA B N 1
ATOM 4099 C CA . ALA B 1 274 ? 21.156 13.477 -0.687 1 98.75 274 ALA B CA 1
ATOM 4100 C C . ALA B 1 274 ? 21.359 13.117 0.784 1 98.75 274 ALA B C 1
ATOM 4102 O O . ALA B 1 274 ? 21.906 13.914 1.551 1 98.75 274 ALA B O 1
ATOM 4103 N N . TYR B 1 275 ? 20.875 11.953 1.169 1 98.75 275 TYR B N 1
ATOM 4104 C CA . TYR B 1 275 ? 21.203 11.344 2.451 1 98.75 275 TYR B CA 1
ATOM 4105 C C . TYR B 1 275 ? 21.906 10.008 2.254 1 98.75 275 TYR B C 1
ATOM 4107 O O . TYR B 1 275 ? 21.406 9.133 1.549 1 98.75 275 TYR B O 1
ATOM 4115 N N . ARG B 1 276 ? 23 9.844 2.814 1 98.44 276 ARG B N 1
ATOM 4116 C CA . ARG B 1 276 ? 23.781 8.617 2.717 1 98.44 276 ARG B CA 1
ATOM 4117 C C . ARG B 1 276 ? 23.938 7.961 4.082 1 98.44 276 ARG B C 1
ATOM 4119 O O . ARG B 1 276 ? 24.75 8.406 4.906 1 98.44 276 ARG B O 1
ATOM 4126 N N . PRO B 1 277 ? 23.203 6.922 4.312 1 98.19 277 PRO B N 1
ATOM 4127 C CA . PRO B 1 277 ? 23.328 6.23 5.598 1 98.19 277 PRO B CA 1
ATOM 4128 C C . PRO B 1 277 ? 24.719 5.648 5.828 1 98.19 277 PRO B C 1
ATOM 4130 O O . PRO B 1 277 ? 25.375 5.199 4.883 1 98.19 277 PRO B O 1
ATOM 4133 N N . ALA B 1 278 ? 25.156 5.625 7.074 1 97.69 278 ALA B N 1
ATOM 4134 C CA . ALA B 1 278 ? 26.375 4.898 7.441 1 97.69 278 ALA B CA 1
ATOM 4135 C C . ALA B 1 278 ? 26.156 3.391 7.324 1 97.69 278 ALA B C 1
ATOM 4137 O O . ALA B 1 278 ? 25.031 2.91 7.348 1 97.69 278 ALA B O 1
ATOM 4138 N N . PRO B 1 279 ? 27.266 2.615 7.113 1 95.81 279 PRO B N 1
ATOM 4139 C CA . PRO B 1 279 ? 27.109 1.158 7.109 1 95.81 279 PRO B CA 1
ATOM 4140 C C . PRO B 1 279 ? 26.406 0.636 8.352 1 95.81 279 PRO B C 1
ATOM 4142 O O . PRO B 1 279 ? 26.781 0.971 9.477 1 95.81 279 PRO B O 1
ATOM 4145 N N . GLY B 1 280 ? 25.328 -0.078 8.188 1 95.88 280 GLY B N 1
ATOM 4146 C CA . GLY B 1 280 ? 24.625 -0.688 9.297 1 95.88 280 GLY B CA 1
ATOM 4147 C C . GLY B 1 280 ? 23.578 0.228 9.906 1 95.88 280 GLY B C 1
ATOM 4148 O O . GLY B 1 280 ? 22.844 -0.177 10.812 1 95.88 280 GLY B O 1
ATOM 4149 N N . GLU B 1 281 ? 23.578 1.54 9.383 1 98.12 281 GLU B N 1
ATOM 4150 C CA . GLU B 1 281 ? 22.547 2.467 9.875 1 98.12 281 GLU B CA 1
ATOM 4151 C C . GLU B 1 281 ? 21.156 2.012 9.469 1 98.12 281 GLU B C 1
ATOM 4153 O O . GLU B 1 281 ? 20.891 1.789 8.289 1 98.12 281 GLU B O 1
ATOM 4158 N N . ARG B 1 282 ? 20.391 1.753 10.492 1 98.44 282 ARG B N 1
ATOM 4159 C CA . ARG B 1 282 ? 19.016 1.338 10.25 1 98.44 282 ARG B CA 1
ATOM 4160 C C . ARG B 1 282 ? 18.109 2.545 10.031 1 98.44 282 ARG B C 1
ATOM 4162 O O . ARG B 1 282 ? 17.891 3.344 10.945 1 98.44 282 ARG B O 1
ATOM 4169 N N . VAL B 1 283 ? 17.5 2.719 8.781 1 98.88 283 VAL B N 1
ATOM 4170 C CA . VAL B 1 283 ? 16.797 3.928 8.375 1 98.88 283 VAL B CA 1
ATOM 4171 C C . VAL B 1 283 ? 15.336 3.592 8.07 1 98.88 283 VAL B C 1
ATOM 4173 O O . VAL B 1 283 ? 15.047 2.643 7.336 1 98.88 283 VAL B O 1
ATOM 4176 N N . VAL B 1 284 ? 14.461 4.332 8.695 1 98.88 284 VAL B N 1
ATOM 4177 C CA . VAL B 1 284 ? 13.047 4.273 8.344 1 98.88 284 VAL B CA 1
ATOM 4178 C C . VAL B 1 284 ? 12.672 5.5 7.516 1 98.88 284 VAL B C 1
ATOM 4180 O O . VAL B 1 284 ? 12.984 6.629 7.895 1 98.88 284 VAL B O 1
ATOM 4183 N N . THR B 1 285 ? 12.109 5.297 6.355 1 98.94 285 THR B N 1
ATOM 4184 C CA . THR B 1 285 ? 11.508 6.359 5.555 1 98.94 285 THR B CA 1
ATOM 4185 C C . THR B 1 285 ? 10 6.441 5.809 1 98.94 285 THR B C 1
ATOM 4187 O O . THR B 1 285 ? 9.289 5.453 5.645 1 98.94 285 THR B O 1
ATOM 4190 N N . LEU B 1 286 ? 9.508 7.609 6.219 1 98.94 286 LEU B N 1
ATOM 4191 C CA . LEU B 1 286 ? 8.078 7.785 6.441 1 98.94 286 LEU B CA 1
ATOM 4192 C C . LEU B 1 286 ? 7.355 8.062 5.125 1 98.94 286 LEU B C 1
ATOM 4194 O O . LEU B 1 286 ? 7.586 9.094 4.492 1 98.94 286 LEU B O 1
ATOM 4198 N N . LEU B 1 287 ? 6.551 7.172 4.707 1 98.94 287 LEU B N 1
ATOM 4199 C CA . LEU B 1 287 ? 5.633 7.414 3.598 1 98.94 287 LEU B CA 1
ATOM 4200 C C . LEU B 1 287 ? 4.293 7.938 4.102 1 98.94 287 LEU B C 1
ATOM 4202 O O . LEU B 1 287 ? 3.391 7.156 4.414 1 98.94 287 LEU B O 1
ATOM 4206 N N . CYS B 1 288 ? 4.129 9.234 4.113 1 98.88 288 CYS B N 1
ATOM 4207 C CA . CYS B 1 288 ? 3.246 9.867 5.086 1 98.88 288 CYS B CA 1
ATOM 4208 C C . CYS B 1 288 ? 1.906 10.227 4.453 1 98.88 288 CYS B C 1
ATOM 4210 O O . CYS B 1 288 ? 1.006 10.719 5.133 1 98.88 288 CYS B O 1
ATOM 4212 N N . GLY B 1 289 ? 1.737 10.055 3.119 1 98.69 289 GLY B N 1
ATOM 4213 C CA . GLY B 1 289 ? 0.473 10.367 2.475 1 98.69 289 GLY B CA 1
ATOM 4214 C C . GLY B 1 289 ? 0.401 9.891 1.036 1 98.69 289 GLY B C 1
ATOM 4215 O O . GLY B 1 289 ? 1.419 9.836 0.343 1 98.69 289 GLY B O 1
ATOM 4216 N N . ALA B 1 290 ? -0.87 9.719 0.57 1 98.25 290 ALA B N 1
ATOM 4217 C CA . ALA B 1 290 ? -1.053 9.188 -0.778 1 98.25 290 ALA B CA 1
ATOM 4218 C C . ALA B 1 290 ? -2.307 9.766 -1.43 1 98.25 290 ALA B C 1
ATOM 4220 O O . ALA B 1 290 ? -2.961 9.094 -2.23 1 98.25 290 ALA B O 1
ATOM 4221 N N . ASN B 1 291 ? -2.744 10.969 -1.021 1 96.75 291 ASN B N 1
ATOM 4222 C CA . ASN B 1 291 ? -3.854 11.633 -1.692 1 96.75 291 ASN B CA 1
ATOM 4223 C C . ASN B 1 291 ? -3.412 12.266 -3.01 1 96.75 291 ASN B C 1
ATOM 4225 O O . ASN B 1 291 ? -3.193 13.477 -3.08 1 96.75 291 ASN B O 1
ATOM 4229 N N . THR B 1 292 ? -3.268 11.438 -4.008 1 95.19 292 THR B N 1
ATOM 4230 C CA . THR B 1 292 ? -2.762 11.812 -5.324 1 95.19 292 THR B CA 1
ATOM 4231 C C . THR B 1 292 ? -3.557 11.109 -6.422 1 95.19 292 THR B C 1
ATOM 4233 O O . THR B 1 292 ? -4.426 10.281 -6.137 1 95.19 292 THR B O 1
ATOM 4236 N N . ASN B 1 293 ? -3.344 11.578 -7.613 1 93.12 293 ASN B N 1
ATOM 4237 C CA . ASN B 1 293 ? -3.902 10.875 -8.766 1 93.12 293 ASN B CA 1
ATOM 4238 C C . ASN B 1 293 ? -2.996 9.734 -9.219 1 93.12 293 ASN B C 1
ATOM 4240 O O . ASN B 1 293 ? -1.928 9.977 -9.789 1 93.12 293 ASN B O 1
ATOM 4244 N N . PRO B 1 294 ? -3.443 8.5 -9 1 91.94 294 PRO B N 1
ATOM 4245 C CA . PRO B 1 294 ? -2.574 7.387 -9.383 1 91.94 294 PRO B CA 1
ATOM 4246 C C . PRO B 1 294 ? -2.26 7.371 -10.875 1 91.94 294 PRO B C 1
ATOM 4248 O O . PRO B 1 294 ? -1.265 6.773 -11.297 1 91.94 294 PRO B O 1
ATOM 4251 N N . ALA B 1 295 ? -3.043 8.039 -11.68 1 90.25 295 ALA B N 1
ATOM 4252 C CA . ALA B 1 295 ? -2.834 8.047 -13.133 1 90.25 295 ALA B CA 1
ATOM 4253 C C . ALA B 1 295 ? -1.571 8.82 -13.492 1 90.25 295 ALA B C 1
ATOM 4255 O O . ALA B 1 295 ? -1.081 8.727 -14.625 1 90.25 295 ALA B O 1
ATOM 4256 N N . ASP B 1 296 ? -1.069 9.555 -12.523 1 88.19 296 ASP B N 1
ATOM 4257 C CA . ASP B 1 296 ? 0.112 10.375 -12.773 1 88.19 296 ASP B CA 1
ATOM 4258 C C . ASP B 1 296 ? 1.384 9.531 -12.734 1 88.19 296 ASP B C 1
ATOM 4260 O O . ASP B 1 296 ? 2.467 10.016 -13.07 1 88.19 296 ASP B O 1
ATOM 4264 N N . LEU B 1 297 ? 1.341 8.297 -12.211 1 84.44 297 LEU B N 1
ATOM 4265 C CA . LEU B 1 297 ? 2.504 7.418 -12.164 1 84.44 297 LEU B CA 1
ATOM 4266 C C . LEU B 1 297 ? 2.834 6.875 -13.547 1 84.44 297 LEU B C 1
ATOM 4268 O O . LEU B 1 297 ? 3.945 6.395 -13.781 1 84.44 297 LEU B O 1
ATOM 4272 N N . ALA B 1 298 ? 1.989 6.984 -14.594 1 59.22 298 ALA B N 1
ATOM 4273 C CA . ALA B 1 298 ? 2.17 6.438 -15.938 1 59.22 298 ALA B CA 1
ATOM 4274 C C . ALA B 1 298 ? 3.301 7.152 -16.672 1 59.22 298 ALA B C 1
ATOM 4276 O O . ALA B 1 298 ? 3.512 8.352 -16.484 1 59.22 298 ALA B O 1
#

Secondary structure (DSSP, 8-state):
---HHHHHHHHHHHTTTS----EEEEETTEEEE-GGGSGGGBTHHHHHHHHHHTSPPPTT-EEE--SSHHHHHHHHHHHHHT--EEEEE-TTS-HHHHHHHHHTT-EEEE-SSSHHHHHHHHHHHHHHH--EE--SS--HHHHHHHHGGGGGS-TT--EEEEE-SSSHHHHHHHHHHTTTSEEEEEEETTS-HHHHHHHHTS-------STTHHHH--SS--HHHHHHHHHHT-EEEEE-HHHHHHHHHHHHHHH-----HHHHHHHHHHHHSSS-PPTT--EEEE--B--S-GGGG-/---HHHHHHHHHHHTTTS----EEEEETTEEEE-GGGSGGGBTHHHHHHHHHHTSPPPTT-EEE--SSHHHHHHHHHHHHHT--EEEEE-TTS-HHHHHHHHHTTPEEEE-SSSHHHHHHHHHHHHHHH--EE--SS--HHHHHHHHGGGGGS-TT--EEEEE-SSSHHHHHHHHHHTTTSEEEEEEETTS-HHHHHHHHTS-------STTHHHH--SS--HHHHHHHHHHT-EEEEE-HHHHHHHHHHHHHHH-----HHHHHHHHHHHHSSS-PPTT--EEEE--B--S-GGGG-

Foldseek 3Di:
DQAQVLLVVLCVQCPPVKDLFDWADPDPQEIEGCQLPIPLRFLLLQLLLQLPRVDDFDQQEEEEEALDSNLSSNLQSCLVVVHAYEYFYALPPDPVSVVSSVVSPYHYHHHHHDSVGRRVVRVVVCVVRVGHYDYRAADSSSLSRLLNSLVSDDQPAAEEQAQAALQRNVLSVLNNDLVRHAYEYEYAPQAQQLQVQLVVVHWDFGHADAQQCRPRRHRIHHRSRNVSCNVSVHYYFYAYRVLLLVQQLCCCVRPVDAAGSSLSRRVSCDVVVSDDDDVVRRYYYYSGGHPDDPVVSD/DQAQVLLVVLCVQCPPVKDLFDWADPDPQEIEGCQLPIPLRFLLLQLLLQLPRVDDFDQQEEEEEALDSNLSSNLQSCLVVVHAYEYFYALPPDPVSVVSSVVSPYHYHHHHHDSVGRRVVRVVVCVVRVGHYDYRAQDSSSLSRLLNSLVSDDQPAAEEQAQAALQRNVLSVLNNDLVRHAYEYEYAPQAQQLQVQLVVVHWDFGHHDAQQCRPRRHRIHHPSRNVSCNVSVHYYFYAYRVLLLVQQLCCCVRPVDAAGSSLSRRVSCDVVVSDDDDVVRRYYYYSGGHPDDPVVSD

Solvent-accessible surface area (backbone atoms only — not comparable to full-atom values): 28596 Å² total; per-residue (Å²): 128,80,34,44,68,51,13,54,52,29,43,64,71,40,58,91,76,61,65,84,60,57,72,39,75,73,51,98,46,32,30,36,33,42,30,18,51,19,57,69,20,18,46,43,26,43,7,38,38,25,40,57,67,71,50,88,70,39,91,59,12,34,35,27,58,32,70,44,58,50,22,35,10,41,19,42,38,24,48,76,68,72,42,49,30,39,28,18,26,20,61,72,56,56,66,69,42,53,50,54,35,41,75,38,64,21,47,73,44,65,37,45,81,39,60,70,46,9,39,52,50,40,52,51,50,24,67,75,60,55,21,42,69,50,64,80,32,61,36,73,50,29,19,23,17,28,6,38,62,46,75,71,52,68,90,78,45,42,31,39,29,31,39,35,21,33,21,21,54,50,31,5,35,44,26,46,33,60,91,73,33,48,56,35,36,20,22,42,71,42,14,38,8,49,46,50,10,65,73,69,75,42,70,43,81,44,72,61,41,68,79,28,27,87,71,18,38,30,39,41,24,22,67,59,20,46,52,49,37,60,74,67,62,52,52,54,44,58,38,52,60,69,38,18,54,49,33,40,49,47,35,33,76,60,37,48,41,69,58,22,50,30,28,19,30,15,51,12,27,53,78,65,52,64,41,74,76,57,93,85,45,27,36,34,29,41,35,39,25,26,84,55,67,55,47,70,77,106,128,81,34,45,67,50,13,53,52,30,42,64,71,39,58,90,76,61,63,84,59,58,73,39,77,73,51,100,46,32,30,37,33,43,31,19,50,19,58,69,21,18,48,43,26,42,6,38,38,24,40,57,67,72,51,88,69,40,91,61,12,35,33,27,59,30,69,45,58,50,20,35,10,42,18,42,38,24,47,76,70,72,43,48,28,37,29,19,26,20,60,72,55,57,66,69,44,54,49,53,36,41,75,37,63,21,48,73,44,66,36,45,82,40,60,69,48,10,39,51,50,40,52,52,50,23,67,75,62,56,21,43,68,51,66,78,32,63,36,74,50,28,18,23,16,30,5,37,62,46,75,70,51,69,88,78,44,43,31,38,29,30,41,35,22,32,22,21,54,51,32,5,34,45,27,46,33,60,90,72,31,48,55,35,35,20,21,42,69,41,16,37,10,50,46,50,10,65,72,68,75,42,70,42,82,44,72,62,40,69,78,29,27,87,70,17,38,31,39,41,24,22,68,60,21,47,52,48,37,60,74,67,63,52,53,54,42,59,37,51,60,68,39,17,55,49,31,41,50,48,34,33,77,62,37,48,40,69,56,23,50,28,26,19,30,15,49,12,26,54,79,66,52,63,42,74,76,57,92,86,45,26,36,34,30,39,36,38,24,27,84,55,65,54,46,71,76,108

Radius of gyration: 25.09 Å; Cα contacts (8 Å, |Δi|>4): 1530; chains: 2; bounding box: 50×70×59 Å

Nearest PDB structures (foldseek):
  2gn1-assembly1_A  TM=9.512E-01  e=2.033E-28  Salmonella enterica subsp. enterica serovar Typhimurium
  8y1j-assembly1_A-2  TM=9.075E-01  e=4.483E-28  Pseudomonas aeruginosa PAO1
  8y1j-assembly1_B-2  TM=9.127E-01  e=1.709E-27  Pseudomonas aeruginosa PAO1
  8zkv-assembly1_D  TM=9.168E-01  e=5.110E-27  Escherichia coli K-12
  8zlv-assembly1_B  TM=8.857E-01  e=7.569E-24  Escherichia coli K-12